Protein AF-A0A251X521-F1 (afdb_monomer)

Organism: NCBI:txid1570016

Solvent-accessible surface area (backbone atoms only — not comparable to full-atom values): 30260 Å² total; per-residue (Å²): 133,87,84,82,86,90,87,87,83,90,92,89,85,87,84,89,82,84,89,84,91,81,92,76,93,75,81,82,77,84,76,79,77,78,75,80,71,71,78,72,80,76,76,54,68,70,31,50,40,34,34,25,26,51,40,98,68,13,35,18,30,43,32,36,32,36,43,40,53,76,76,61,48,58,52,58,42,76,28,46,68,69,39,69,65,42,17,45,24,6,26,24,45,35,53,86,78,69,48,38,34,35,27,6,27,57,70,22,85,50,72,94,41,24,6,24,29,31,36,37,38,93,82,60,32,58,70,44,82,53,26,59,46,47,99,39,37,21,30,11,28,30,40,43,94,83,44,84,43,39,36,31,36,26,61,59,45,24,37,29,39,39,39,94,79,47,17,51,59,44,87,75,45,81,36,74,55,65,47,36,13,35,23,53,42,66,51,98,90,70,41,48,27,44,32,37,22,40,57,35,30,37,31,37,29,38,64,76,77,68,48,76,70,40,83,49,38,84,70,51,100,52,39,31,28,13,32,31,45,43,70,80,60,32,37,38,34,35,43,51,81,38,101,55,30,36,37,39,45,27,37,52,66,92,57,60,64,44,70,72,48,91,76,53,33,62,51,79,51,37,32,38,30,10,31,29,62,55,68,85,37,70,79,29,70,72,45,72,77,48,66,30,53,36,46,73,23,30,10,41,35,83,48,98,91,44,77,46,57,27,85,25,62,46,21,47,44,31,44,34,38,32,41,34,39,34,38,39,38,40,41,39,38,22,30,40,47,69,77,27,43,78,47,71,57,100,86,46,79,42,76,46,29,40,28,26,42,34,38,36,45,66,74,53,58,55,39,84,56,66,84,46,85,91,34,30,87,32,25,35,33,36,36,80,47,79,50,39,91,38,67,68,84,79,55,23,40,21,45,26,72,29,64,31,54,50,18,63,86,65,67,35,39,67,19,59,52,54,34,41,53,50,20,45,75,72,74,23,50,35,46,20,18,77,50,58,55,56,56,93,33,46,45,102,85,68,46,76,44,54,48,100,82,73,42,77,59,64,80,49,42,65,34,51,30,63,67,27,38,72,32,82,55,50,63,26,26,47,48,39,60,47,81,76,30,56,65,40,75,64,62,68,60,59,79,78,63,33,66,79,71,54,60,38,63,80,68,50,81,64,70,88,70,69,70,65,54,101,82,73,53,72,36,47,37,31,40,27,32,60,59,58,92,78,63,43,47,54,29,40,39,38,39,29,33,32,26,51,32,20,45,40,32,38,79,52,70,36,68,94,33,80,76,79

Secondary structure (DSSP, 8-state):
-------------------------------------PPP------EEEEEEE-STTT-BEEEEEEE-TTT--EEEEE-S--BTT--EEEEEE-TTT--EEEEE-S--SSTTTTTEEEEE-TTT---EEEEE--SS---EEEE-TTSS-EEEEETTTEEEEE-TTT--EEEEEE-----S-EEEEE-TTS-EEEEEEETTEEEEEETTTTPPPEEEEE--SS--S-EEE-TTSEEEE--TTSS--EEEEEE-GGG--EES-S--EE-S-S---EEE--TT---------EEEE--SS--EEEETTEEEESS-TT-EEEEEEEEETTEEEEEEEESS-TT-EEEEETTEEEEE-B--EEEE-S--TT---TTSTTTTTSEEEEE--SS---S--S-EEEEEEEEE--TTTTT--SSHHHHHHHHHHTT----BTBS----S-B-TTS-B-B-TTSPBP---TTTS-HHHHHTTT---EEEEEEEEE-EES-SB--TTTGGGTTTTHHHHS-TTS----TT---EEEEEEEEPPTT--EEEEEEEEBTTSSSEEEEEEEE-S----

Structure (mmCIF, N/CA/C/O backbone):
data_AF-A0A251X521-F1
#
_entry.id   AF-A0A251X521-F1
#
loop_
_atom_site.group_PDB
_atom_site.id
_atom_site.type_symbol
_atom_site.label_atom_id
_atom_site.label_alt_id
_atom_site.label_comp_id
_atom_site.label_asym_id
_atom_site.label_entity_id
_atom_site.label_seq_id
_atom_site.pdbx_PDB_ins_code
_atom_site.Cartn_x
_atom_site.Cartn_y
_atom_site.Cartn_z
_atom_site.occupancy
_atom_site.B_iso_or_equiv
_atom_site.auth_seq_id
_atom_site.auth_comp_id
_atom_site.auth_asym_id
_atom_site.auth_atom_id
_atom_site.pdbx_PDB_model_num
ATOM 1 N N . MET A 1 1 ? 70.445 -31.536 41.108 1.00 33.03 1 MET A N 1
ATOM 2 C CA . MET A 1 1 ? 70.760 -30.979 39.775 1.00 33.03 1 MET A CA 1
ATOM 3 C C . MET A 1 1 ? 69.494 -30.243 39.351 1.00 33.03 1 MET A C 1
ATOM 5 O O . MET A 1 1 ? 68.457 -30.886 39.342 1.00 33.03 1 MET A O 1
ATOM 9 N N . ASN A 1 2 ? 69.429 -28.909 39.371 1.00 33.22 2 ASN A N 1
ATOM 10 C CA . ASN A 1 2 ? 70.146 -27.928 38.530 1.00 33.22 2 ASN A CA 1
ATOM 11 C C . ASN A 1 2 ? 69.681 -28.035 37.057 1.00 33.22 2 ASN A C 1
ATOM 13 O O . ASN A 1 2 ? 69.780 -29.127 36.512 1.00 33.22 2 ASN A O 1
ATOM 17 N N . THR A 1 3 ? 69.174 -26.980 36.390 1.00 39.38 3 THR A N 1
ATOM 18 C CA . THR A 1 3 ? 69.182 -25.538 36.767 1.00 39.38 3 THR A CA 1
ATOM 19 C C . THR A 1 3 ? 68.107 -24.674 36.055 1.00 39.38 3 THR A C 1
ATOM 21 O O . THR A 1 3 ? 67.799 -24.913 34.896 1.00 39.38 3 THR A O 1
ATOM 24 N N . THR A 1 4 ? 67.629 -23.632 36.764 1.00 40.34 4 THR A N 1
ATOM 25 C CA . THR A 1 4 ? 67.211 -22.266 36.307 1.00 40.34 4 THR A CA 1
ATOM 26 C C . THR A 1 4 ? 66.074 -22.017 35.283 1.00 40.34 4 THR A C 1
ATOM 28 O O . THR A 1 4 ? 66.294 -22.019 34.079 1.00 40.34 4 THR A O 1
ATOM 31 N N . GLN A 1 5 ? 64.894 -21.647 35.816 1.00 38.00 5 GLN A N 1
ATOM 32 C CA . GLN A 1 5 ? 64.205 -20.315 35.775 1.00 38.00 5 GLN A CA 1
ATOM 33 C C . GLN A 1 5 ? 64.902 -19.080 35.118 1.00 38.00 5 GLN A C 1
ATOM 35 O O . GLN A 1 5 ? 66.111 -19.153 34.905 1.00 38.00 5 GLN A O 1
ATOM 40 N N . PRO A 1 6 ? 64.245 -17.885 34.977 1.00 63.28 6 PRO A N 1
ATOM 41 C CA . PRO A 1 6 ? 62.838 -17.464 35.236 1.00 63.28 6 PRO A CA 1
ATOM 42 C C . PRO A 1 6 ? 62.206 -16.706 34.015 1.00 63.28 6 PRO A C 1
ATOM 44 O O . PRO A 1 6 ? 62.721 -16.867 32.916 1.00 63.28 6 PRO A O 1
ATOM 47 N N . LEU A 1 7 ? 61.118 -15.903 34.022 1.00 33.31 7 LEU A N 1
ATOM 48 C CA . LEU A 1 7 ? 60.295 -15.098 34.983 1.00 33.31 7 LEU A CA 1
ATOM 49 C C . LEU A 1 7 ? 58.848 -14.979 34.356 1.00 33.31 7 LEU A C 1
ATOM 51 O O . LEU A 1 7 ? 58.637 -15.586 33.313 1.00 33.31 7 LEU A O 1
ATOM 55 N N . ASN A 1 8 ? 57.775 -14.300 34.812 1.00 33.97 8 ASN A N 1
ATOM 56 C CA . ASN A 1 8 ? 57.485 -13.301 35.861 1.00 33.97 8 ASN A CA 1
ATOM 57 C C . ASN A 1 8 ? 55.979 -13.320 36.288 1.00 33.97 8 ASN A C 1
ATOM 59 O O . ASN A 1 8 ? 55.188 -14.116 35.784 1.00 33.97 8 ASN A O 1
ATOM 63 N N . HIS A 1 9 ? 55.568 -12.409 37.180 1.00 32.59 9 HIS A N 1
ATOM 64 C CA . HIS A 1 9 ? 54.177 -12.053 37.535 1.00 32.59 9 HIS A CA 1
ATOM 65 C C . HIS A 1 9 ? 53.787 -10.649 36.991 1.00 32.59 9 HIS A C 1
ATOM 67 O O . HIS A 1 9 ? 54.676 -9.915 36.570 1.00 32.59 9 HIS A O 1
ATOM 73 N N . VAL A 1 10 ? 52.524 -10.199 36.840 1.00 33.62 10 VAL A N 1
ATOM 74 C CA . VAL A 1 10 ? 51.191 -10.483 37.450 1.00 33.62 10 VAL A CA 1
ATOM 75 C C . VAL A 1 10 ? 50.851 -9.661 38.722 1.00 33.62 10 VAL A C 1
ATOM 77 O O . VAL A 1 10 ? 51.685 -9.490 39.603 1.00 33.62 10 VAL A O 1
ATOM 80 N N . LEU A 1 11 ? 49.562 -9.267 38.814 1.00 30.28 11 LEU A N 1
ATOM 81 C CA . LEU A 1 11 ? 48.740 -8.846 39.980 1.00 30.28 11 LEU A CA 1
ATOM 82 C C . LEU A 1 11 ? 48.444 -7.347 40.261 1.00 30.28 11 LEU A C 1
ATOM 84 O O . LEU A 1 11 ? 49.067 -6.431 39.740 1.00 30.28 11 LEU A O 1
ATOM 88 N N . ARG A 1 12 ? 47.357 -7.143 41.032 1.00 34.53 12 ARG A N 1
ATOM 89 C CA . ARG A 1 12 ? 46.543 -5.918 41.216 1.00 34.53 12 ARG A CA 1
ATOM 90 C C . ARG A 1 12 ? 46.568 -5.416 42.674 1.00 34.53 12 ARG A C 1
ATOM 92 O O . ARG A 1 12 ? 46.554 -6.257 43.571 1.00 34.53 12 ARG A O 1
ATOM 99 N N . LYS A 1 13 ? 46.416 -4.094 42.883 1.00 29.38 13 LYS A N 1
ATOM 100 C CA . LYS A 1 13 ? 45.652 -3.350 43.941 1.00 29.38 13 LYS A CA 1
ATOM 101 C C . LYS A 1 13 ? 46.117 -1.869 43.915 1.00 29.38 13 LYS A C 1
ATOM 103 O O . LYS A 1 13 ? 47.294 -1.662 43.664 1.00 29.38 13 LYS A O 1
ATOM 108 N N . ALA A 1 14 ? 45.343 -0.781 44.041 1.00 30.86 14 ALA A N 1
ATOM 109 C CA . ALA A 1 14 ? 44.020 -0.427 44.599 1.00 30.86 14 ALA A CA 1
ATOM 110 C C . ALA A 1 14 ? 44.087 0.364 45.935 1.00 30.86 14 ALA A C 1
ATOM 112 O O . ALA A 1 14 ? 44.837 -0.014 46.826 1.00 30.86 14 ALA A O 1
ATOM 113 N N . VAL A 1 15 ? 43.194 1.368 46.068 1.00 30.84 15 VAL A N 1
ATOM 114 C CA . VAL A 1 15 ? 42.819 2.176 47.269 1.00 30.84 15 VAL A CA 1
ATOM 115 C C . VAL A 1 15 ? 43.587 3.498 47.563 1.00 30.84 15 VAL A C 1
ATOM 117 O O . VAL A 1 15 ? 44.681 3.484 48.102 1.00 30.84 15 VAL A O 1
ATOM 120 N N . ARG A 1 16 ? 42.885 4.625 47.295 1.00 31.70 16 ARG A N 1
ATOM 121 C CA . ARG A 1 16 ? 42.772 5.946 47.999 1.00 31.70 16 ARG A CA 1
ATOM 122 C C . ARG A 1 16 ? 43.994 6.643 48.655 1.00 31.70 16 ARG A C 1
ATOM 124 O O . ARG A 1 16 ? 44.624 6.068 49.530 1.00 31.70 16 ARG A O 1
ATOM 131 N N . GLY A 1 17 ? 44.097 7.980 48.482 1.00 29.81 17 GLY A N 1
ATOM 132 C CA . GLY A 1 17 ? 44.638 8.855 49.552 1.00 29.81 17 GLY A CA 1
ATOM 133 C C . GLY A 1 17 ? 45.092 10.303 49.242 1.00 29.81 17 GLY A C 1
ATOM 134 O O . GLY A 1 17 ? 46.287 10.532 49.211 1.00 29.81 17 GLY A O 1
ATOM 135 N N . LEU A 1 18 ? 44.151 11.260 49.153 1.00 31.38 18 LEU A N 1
ATOM 136 C CA . LEU A 1 18 ? 44.236 12.703 49.535 1.00 31.38 18 LEU A CA 1
ATOM 137 C C . LEU A 1 18 ? 45.368 13.662 49.035 1.00 31.38 18 LEU A C 1
ATOM 139 O O . LEU A 1 18 ? 46.551 13.414 49.189 1.00 31.38 18 LEU A O 1
ATOM 143 N N . PHE A 1 19 ? 44.925 14.858 48.599 1.00 32.78 19 PHE A N 1
ATOM 144 C CA . PHE A 1 19 ? 45.566 16.200 48.590 1.00 32.78 19 PHE A CA 1
ATOM 145 C C . PHE A 1 19 ? 47.085 16.384 48.351 1.00 32.78 19 PHE A C 1
ATOM 147 O O . PHE A 1 19 ? 47.899 16.095 49.219 1.00 32.78 19 PHE A O 1
ATOM 154 N N . TYR A 1 20 ? 47.425 17.193 47.334 1.00 31.86 20 TYR A N 1
ATOM 155 C CA . TYR A 1 20 ? 47.792 18.609 47.561 1.00 31.86 20 TYR A CA 1
ATOM 156 C C . TYR A 1 20 ? 47.544 19.459 46.295 1.00 31.86 20 TYR A C 1
ATOM 158 O O . TYR A 1 20 ? 47.318 18.913 45.217 1.00 31.86 20 TYR A O 1
ATOM 166 N N . ALA A 1 21 ? 47.518 20.789 46.427 1.00 34.97 21 ALA A N 1
ATOM 167 C CA . ALA A 1 21 ? 47.178 21.713 45.337 1.00 34.97 21 ALA A CA 1
ATOM 168 C C . ALA A 1 21 ? 48.393 22.144 44.488 1.00 34.97 21 ALA A C 1
ATOM 170 O O . ALA A 1 21 ? 49.495 22.307 45.008 1.00 34.97 21 ALA A O 1
ATOM 171 N N . GLY A 1 22 ? 48.161 22.421 43.200 1.00 31.58 22 GLY A N 1
ATOM 172 C CA . GLY A 1 22 ? 49.135 23.029 42.289 1.00 31.58 22 GLY A CA 1
ATOM 173 C C . GLY A 1 22 ? 48.445 23.613 41.054 1.00 31.58 22 GLY A C 1
ATOM 174 O O . GLY A 1 22 ? 47.761 22.894 40.332 1.00 31.58 22 GLY A O 1
ATOM 175 N N . VAL A 1 23 ? 48.586 24.922 40.829 1.00 44.78 23 VAL A N 1
ATOM 176 C CA . VAL A 1 23 ? 47.952 25.626 39.700 1.00 44.78 23 VAL A CA 1
ATOM 177 C C . VAL A 1 23 ? 48.815 25.489 38.447 1.00 44.78 23 VAL A C 1
ATOM 179 O O . VAL A 1 23 ? 50.000 25.810 38.480 1.00 44.78 23 VAL A O 1
ATOM 182 N N . SER A 1 24 ? 48.212 25.083 37.328 1.00 34.59 24 SER A N 1
ATOM 183 C CA . SER A 1 24 ? 48.808 25.221 35.996 1.00 34.59 24 SER A CA 1
ATOM 184 C C . SER A 1 24 ? 47.716 25.421 34.945 1.00 34.59 24 SER A C 1
ATOM 186 O O . SER A 1 24 ? 46.770 24.639 34.863 1.00 34.59 24 SER A O 1
ATOM 188 N N . THR A 1 25 ? 47.828 26.484 34.150 1.00 44.44 25 THR A N 1
ATOM 189 C CA . THR A 1 25 ? 46.898 26.808 33.061 1.00 44.44 25 THR A CA 1
ATOM 190 C C . THR A 1 25 ? 47.205 25.961 31.827 1.00 44.44 25 THR A C 1
ATOM 192 O O . THR A 1 25 ? 48.045 26.331 31.006 1.00 44.44 25 THR A O 1
ATOM 195 N N . GLY A 1 26 ? 46.525 24.819 31.697 1.00 36.22 26 GLY A N 1
ATOM 196 C CA . GLY A 1 26 ? 46.577 23.968 30.507 1.00 36.22 26 GLY A CA 1
ATOM 197 C C . GLY A 1 26 ? 45.679 24.492 29.383 1.00 36.22 26 GLY A C 1
ATOM 198 O O . GLY A 1 26 ? 44.475 24.649 29.569 1.00 36.22 26 GLY A O 1
ATOM 199 N N . LEU A 1 27 ? 46.263 24.743 28.210 1.00 35.44 27 LEU A N 1
ATOM 200 C CA . LEU A 1 27 ? 45.550 25.143 26.996 1.00 35.44 27 LEU A CA 1
ATOM 201 C C . LEU A 1 27 ? 44.702 23.971 26.464 1.00 35.44 27 LEU A C 1
ATOM 203 O O . LEU A 1 27 ? 45.265 22.970 26.022 1.00 35.44 27 LEU A O 1
ATOM 207 N N . LEU A 1 28 ? 43.369 24.089 26.461 1.00 32.06 28 LEU A N 1
ATOM 208 C CA . LEU A 1 28 ? 42.515 23.106 25.784 1.00 32.06 28 LEU A CA 1
ATOM 209 C C . LEU A 1 28 ? 42.645 23.255 24.262 1.00 32.06 28 LEU A C 1
ATOM 211 O O . LEU A 1 28 ? 42.076 24.172 23.670 1.00 32.06 28 LEU A O 1
ATOM 215 N N . LEU A 1 29 ? 43.324 22.305 23.616 1.00 36.50 29 LEU A N 1
ATOM 216 C CA . LEU A 1 29 ? 43.040 21.998 22.215 1.00 36.50 29 LEU A CA 1
ATOM 217 C C . LEU A 1 29 ? 41.726 21.215 22.163 1.00 36.50 29 LEU A C 1
ATOM 219 O O . LEU A 1 29 ? 41.669 20.058 22.578 1.00 36.50 29 LEU A O 1
ATOM 223 N N . GLY A 1 30 ? 40.680 21.844 21.631 1.00 35.34 30 GLY A N 1
ATOM 224 C CA . GLY A 1 30 ? 39.418 21.181 21.316 1.00 35.34 30 GLY A CA 1
ATOM 225 C C . GLY A 1 30 ? 39.568 20.241 20.121 1.00 35.34 30 GLY A C 1
ATOM 226 O O . GLY A 1 30 ? 39.165 20.584 19.013 1.00 35.34 30 GLY A O 1
ATOM 227 N N . MET A 1 31 ? 40.148 19.058 20.333 1.00 37.69 31 MET A N 1
ATOM 228 C CA . MET A 1 31 ? 40.027 17.959 19.377 1.00 37.69 31 MET A CA 1
ATOM 229 C C . MET A 1 31 ? 38.597 17.426 19.438 1.00 37.69 31 MET A C 1
ATOM 231 O O . MET A 1 31 ? 38.245 16.669 20.341 1.00 37.69 31 MET A O 1
ATOM 235 N N . GLY A 1 32 ? 37.773 17.860 18.483 1.00 34.12 32 GLY A N 1
ATOM 236 C CA . GLY A 1 32 ? 36.425 17.342 18.292 1.00 34.12 32 GLY A CA 1
ATOM 237 C C . GLY A 1 32 ? 36.476 15.871 17.901 1.00 34.12 32 GLY A C 1
ATOM 238 O O . GLY A 1 32 ? 36.634 15.545 16.727 1.00 34.12 32 GLY A O 1
ATOM 239 N N . LEU A 1 33 ? 36.341 14.989 18.891 1.00 33.50 33 LEU A N 1
ATOM 240 C CA . LEU A 1 33 ? 36.001 13.590 18.673 1.00 33.50 33 LEU A CA 1
ATOM 241 C C . LEU A 1 33 ? 34.583 13.547 18.106 1.00 33.50 33 LEU A C 1
ATOM 243 O O . LEU A 1 33 ? 33.609 13.575 18.853 1.00 33.50 33 LEU A O 1
ATOM 247 N N . ALA A 1 34 ? 34.485 13.505 16.778 1.00 37.22 34 ALA A N 1
ATOM 248 C CA . ALA A 1 34 ? 33.259 13.130 16.100 1.00 37.22 34 ALA A CA 1
ATOM 249 C C . ALA A 1 34 ? 32.955 11.675 16.469 1.00 37.22 34 ALA A C 1
ATOM 251 O O . ALA A 1 34 ? 33.526 10.739 15.906 1.00 37.22 34 ALA A O 1
ATOM 252 N N . THR A 1 35 ? 32.092 11.489 17.464 1.00 31.69 35 THR A N 1
ATOM 253 C CA . THR A 1 35 ? 31.457 10.203 17.715 1.00 31.69 35 THR A CA 1
ATOM 254 C C . THR A 1 35 ? 30.641 9.869 16.481 1.00 31.69 35 THR A C 1
ATOM 256 O O . THR A 1 35 ? 29.611 10.495 16.239 1.00 31.69 35 THR A O 1
ATOM 259 N N . VAL A 1 36 ? 31.111 8.894 15.699 1.00 32.28 36 VAL A N 1
ATOM 260 C CA . VAL A 1 36 ? 30.249 8.180 14.760 1.00 32.28 36 VAL A CA 1
ATOM 261 C C . VAL A 1 36 ? 29.249 7.433 15.627 1.00 32.28 36 VAL A C 1
ATOM 263 O O . VAL A 1 36 ? 29.520 6.337 16.115 1.00 32.28 36 VAL A O 1
ATOM 266 N N . GLN A 1 37 ? 28.135 8.100 15.902 1.00 29.34 37 GLN A N 1
ATOM 267 C CA . GLN A 1 37 ? 26.927 7.442 16.340 1.00 29.34 37 GLN A CA 1
ATOM 268 C C . GLN A 1 37 ? 26.526 6.577 15.151 1.00 29.34 37 GLN A C 1
ATOM 270 O O . GLN A 1 37 ? 26.216 7.102 14.085 1.00 29.34 37 GLN A O 1
ATOM 275 N N . ALA A 1 38 ? 26.684 5.262 15.294 1.00 34.91 38 ALA A N 1
ATOM 276 C CA . ALA A 1 38 ? 25.996 4.358 14.398 1.00 34.91 38 ALA A CA 1
ATOM 277 C C . ALA A 1 38 ? 24.509 4.621 14.620 1.00 34.91 38 ALA A C 1
ATOM 279 O O . ALA A 1 38 ? 24.068 4.627 15.774 1.00 34.91 38 ALA A O 1
ATOM 280 N N . ASP A 1 39 ? 23.778 4.888 13.545 1.00 31.28 39 ASP A N 1
ATOM 281 C CA . ASP A 1 39 ? 22.326 4.860 13.602 1.00 31.28 39 ASP A CA 1
ATOM 282 C C . ASP A 1 39 ? 21.938 3.472 14.131 1.00 31.28 39 ASP A C 1
ATOM 284 O O . ASP A 1 39 ? 22.458 2.451 13.660 1.00 31.28 39 ASP A O 1
ATOM 288 N N . GLU A 1 40 ? 21.122 3.425 15.187 1.00 33.44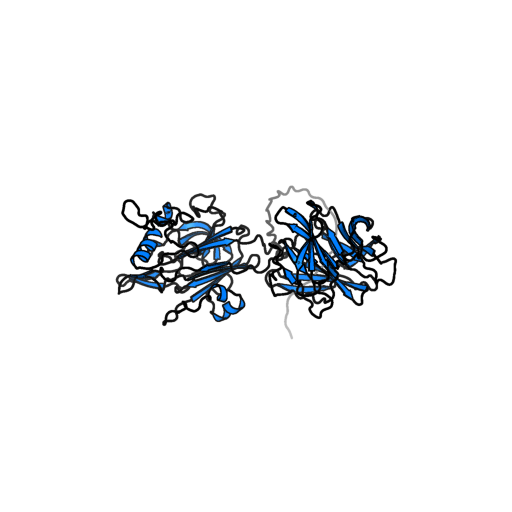 40 GLU A N 1
ATOM 289 C CA . GLU A 1 40 ? 20.579 2.143 15.634 1.00 33.44 40 GLU A CA 1
ATOM 290 C C . GLU A 1 40 ? 19.749 1.568 14.477 1.00 33.44 40 GLU A C 1
ATOM 292 O O . GLU A 1 40 ? 19.158 2.350 13.727 1.00 33.44 40 GLU A O 1
ATOM 297 N N . PRO A 1 41 ? 19.759 0.238 14.255 1.00 37.22 41 PRO A N 1
ATOM 298 C CA . PRO A 1 41 ? 19.028 -0.352 13.141 1.00 37.22 41 PRO A CA 1
ATOM 299 C C . PRO A 1 41 ? 17.567 0.065 13.263 1.00 37.22 41 PRO A C 1
ATOM 301 O O . PRO A 1 41 ? 16.936 -0.271 14.266 1.00 37.22 41 PRO A O 1
ATOM 304 N N . ASP A 1 42 ? 17.091 0.834 12.277 1.00 38.94 42 ASP A N 1
ATOM 305 C CA . ASP A 1 42 ? 15.780 1.475 12.341 1.00 38.94 42 ASP A CA 1
ATOM 306 C C . ASP A 1 42 ? 14.745 0.397 12.650 1.00 38.94 42 ASP A C 1
ATOM 308 O O . ASP A 1 42 ? 14.687 -0.643 11.980 1.00 38.94 42 ASP A O 1
ATOM 312 N N . THR A 1 43 ? 14.049 0.560 13.775 1.00 41.81 43 THR A N 1
ATOM 313 C CA . THR A 1 43 ? 13.194 -0.493 14.316 1.00 41.81 43 THR A CA 1
ATOM 314 C C . THR A 1 43 ? 11.908 -0.467 13.522 1.00 41.81 43 THR A C 1
ATOM 316 O O . THR A 1 43 ? 10.949 0.178 13.952 1.00 41.81 43 THR A O 1
ATOM 319 N N . ALA A 1 44 ? 11.959 -1.126 12.358 1.00 47.22 44 ALA A N 1
ATOM 320 C CA . ALA A 1 44 ? 10.941 -1.096 11.320 1.00 47.22 44 ALA A CA 1
ATOM 321 C C . ALA A 1 44 ? 9.551 -1.073 11.941 1.00 47.22 44 ALA A C 1
ATOM 323 O O . ALA A 1 44 ? 9.260 -1.928 12.785 1.00 47.22 44 ALA A O 1
ATOM 324 N N . LYS A 1 45 ? 8.752 -0.062 11.583 1.00 56.16 45 LYS A N 1
ATOM 325 C CA . LYS A 1 45 ? 7.474 0.299 12.205 1.00 56.16 45 LYS A CA 1
ATOM 326 C C . LYS A 1 45 ? 6.505 -0.857 12.094 1.00 56.16 45 LYS A C 1
ATOM 328 O O . LYS A 1 45 ? 5.693 -0.959 11.177 1.00 56.16 45 LYS A O 1
ATOM 333 N N . VAL A 1 46 ? 6.619 -1.731 13.080 1.00 66.81 46 VAL A N 1
ATOM 334 C CA . VAL A 1 46 ? 5.789 -2.902 13.223 1.00 66.81 46 VAL A CA 1
ATOM 335 C C . VAL A 1 46 ? 4.344 -2.427 13.269 1.00 66.81 46 VAL A C 1
ATOM 337 O O . VAL A 1 46 ? 4.031 -1.479 13.990 1.00 66.81 46 VAL A O 1
ATOM 340 N N . CYS A 1 47 ? 3.477 -3.088 12.513 1.00 77.25 47 CYS A N 1
ATOM 341 C CA . CYS A 1 47 ? 2.038 -2.901 12.584 1.00 77.25 47 CYS A CA 1
ATOM 342 C C . CYS A 1 47 ? 1.460 -3.892 13.606 1.00 77.25 47 CYS A C 1
ATOM 344 O O . CYS A 1 47 ? 1.251 -5.056 13.253 1.00 77.25 47 CYS A O 1
ATOM 346 N N . PRO A 1 48 ? 1.241 -3.492 14.878 1.00 88.50 48 PRO A N 1
ATOM 347 C CA . PRO A 1 48 ? 0.435 -4.271 15.797 1.00 88.50 48 PRO A CA 1
ATOM 348 C C . PRO A 1 48 ? -1.043 -4.057 15.468 1.00 88.50 48 PRO A C 1
ATOM 350 O O . PRO A 1 48 ? -1.564 -2.952 15.616 1.00 88.50 48 PRO A O 1
ATOM 353 N N . VAL A 1 49 ? -1.716 -5.135 15.090 1.00 92.00 49 VAL A N 1
ATOM 354 C CA . VAL A 1 49 ? -3.152 -5.262 15.325 1.00 92.00 49 VAL A CA 1
ATOM 355 C C . VAL A 1 49 ? -3.306 -5.686 16.779 1.00 92.00 49 VAL A C 1
ATOM 357 O O . VAL A 1 49 ? -2.751 -6.712 17.182 1.00 92.00 49 VAL A O 1
ATOM 360 N N . TYR A 1 50 ? -4.005 -4.891 17.580 1.00 95.31 50 TYR A N 1
ATOM 361 C CA . TYR A 1 50 ? -4.523 -5.358 18.861 1.00 95.31 50 TYR A CA 1
ATOM 362 C C . TYR A 1 50 ? -5.911 -5.933 18.624 1.00 95.31 50 TYR A C 1
ATOM 364 O O . TYR A 1 50 ? -6.638 -5.450 17.758 1.00 95.31 50 TYR A O 1
ATOM 372 N N . GLY A 1 51 ? -6.275 -6.945 19.394 1.00 95.12 51 GLY A N 1
ATOM 373 C CA . GLY A 1 51 ? -7.628 -7.473 19.383 1.00 95.12 51 GLY A CA 1
ATOM 374 C C . GLY A 1 51 ? -7.950 -8.162 20.692 1.00 95.12 51 GLY A C 1
ATOM 375 O O . GLY A 1 51 ? -7.046 -8.466 21.478 1.00 95.12 51 GLY A O 1
ATOM 376 N N . ILE A 1 52 ? -9.232 -8.387 20.930 1.00 95.44 52 ILE A N 1
ATOM 377 C CA . ILE A 1 52 ? -9.708 -9.217 22.031 1.00 95.44 52 ILE A CA 1
ATOM 378 C C . ILE A 1 52 ? -10.263 -10.505 21.447 1.00 95.44 52 ILE A C 1
ATOM 380 O O . ILE A 1 52 ? -10.902 -10.497 20.400 1.00 95.44 52 ILE A O 1
ATOM 384 N N . GLN A 1 53 ? -9.945 -11.610 22.112 1.00 92.44 53 GLN A N 1
ATOM 385 C CA . GLN A 1 53 ? -10.583 -12.902 21.914 1.00 92.44 53 GLN A CA 1
ATOM 386 C C . GLN A 1 53 ? -11.458 -13.180 23.130 1.00 92.44 53 GLN A C 1
ATOM 388 O O . GLN A 1 53 ? -10.917 -13.149 24.236 1.00 92.44 53 GLN A O 1
ATOM 393 N N . ASP A 1 54 ? -12.735 -13.516 22.963 1.00 87.00 54 ASP A N 1
ATOM 394 C CA . ASP A 1 54 ? -13.496 -14.122 24.059 1.00 87.00 54 ASP A CA 1
ATOM 395 C C . ASP A 1 54 ? -13.224 -15.635 24.170 1.00 87.00 54 ASP A C 1
ATOM 397 O O . ASP A 1 54 ? -12.867 -16.301 23.198 1.00 87.00 54 ASP A O 1
ATOM 401 N N . ASN A 1 55 ? -13.387 -16.210 25.361 1.00 82.50 55 ASN A N 1
ATOM 402 C CA . ASN A 1 55 ? -13.649 -17.637 25.487 1.00 82.50 55 ASN A CA 1
ATOM 403 C C . ASN A 1 55 ? -14.858 -17.872 26.404 1.00 82.50 55 ASN A C 1
ATOM 405 O O . ASN A 1 55 ? -14.921 -17.369 27.520 1.00 82.50 55 ASN A O 1
ATOM 409 N N . ASN A 1 56 ? -15.747 -18.781 26.000 1.00 82.25 56 ASN A N 1
ATOM 410 C CA . ASN A 1 56 ? -16.878 -19.251 26.813 1.00 82.25 56 ASN A CA 1
ATOM 411 C C . ASN A 1 56 ? -17.969 -18.202 27.136 1.00 82.25 56 ASN A C 1
ATOM 413 O O . ASN A 1 56 ? -18.752 -18.469 28.051 1.00 82.25 56 ASN A O 1
ATOM 417 N N . LEU A 1 57 ? -18.074 -17.115 26.361 1.00 84.50 57 LEU A N 1
ATOM 418 C CA . LEU A 1 57 ? -18.983 -15.968 26.536 1.00 84.50 57 LEU A CA 1
ATOM 419 C C . LEU A 1 57 ? -18.598 -15.025 27.697 1.00 84.50 57 LEU A C 1
ATOM 421 O O . LEU A 1 57 ? -19.474 -14.366 28.239 1.00 84.50 57 LEU A O 1
ATOM 425 N N . ALA A 1 58 ? -17.341 -15.027 28.171 1.00 90.94 58 ALA A N 1
ATOM 426 C CA . ALA A 1 58 ? -16.925 -14.147 29.279 1.00 90.94 58 ALA A CA 1
ATOM 427 C C . ALA A 1 58 ? -15.408 -14.099 29.593 1.00 90.94 58 ALA A C 1
ATOM 429 O O . ALA A 1 58 ? -14.972 -13.193 30.314 1.00 90.94 58 ALA A O 1
ATOM 430 N N . ASP A 1 59 ? -14.606 -15.095 29.192 1.00 94.56 59 ASP A N 1
ATOM 431 C CA . ASP A 1 59 ? -13.199 -15.261 29.605 1.00 94.56 59 ASP A CA 1
ATOM 432 C C . ASP A 1 59 ? -12.226 -14.640 28.584 1.00 94.56 59 ASP A C 1
ATOM 434 O O . ASP A 1 59 ? -11.502 -15.325 27.850 1.00 94.56 59 ASP A O 1
ATOM 438 N N . SER A 1 60 ? -12.204 -13.309 28.538 1.00 96.44 60 SER A N 1
ATOM 439 C CA . SER A 1 60 ? -11.618 -12.564 27.421 1.00 96.44 60 SER A CA 1
ATOM 440 C C . SER A 1 60 ? -10.097 -12.350 27.528 1.00 96.44 60 SER A C 1
ATOM 442 O O . SER A 1 60 ? -9.543 -12.051 28.588 1.00 96.44 60 SER A O 1
ATOM 444 N N . GLN A 1 61 ? -9.381 -12.452 26.409 1.00 95.75 61 GLN A N 1
ATOM 445 C CA . GLN A 1 61 ? -7.924 -12.337 26.305 1.00 95.75 61 GLN A CA 1
ATOM 446 C C . GLN A 1 61 ? -7.531 -11.265 25.279 1.00 95.75 61 GLN A C 1
ATOM 448 O O . GLN A 1 61 ? -7.668 -11.462 24.072 1.00 95.75 61 GLN A O 1
ATOM 453 N N . LEU A 1 62 ? -6.922 -10.166 25.745 1.00 96.69 62 LEU A N 1
ATOM 454 C CA . LEU A 1 62 ? -6.242 -9.215 24.857 1.00 96.69 62 LEU A CA 1
ATOM 455 C C . LEU A 1 62 ? -5.049 -9.898 24.171 1.00 96.69 62 LEU A C 1
ATOM 457 O O . LEU A 1 62 ? -4.217 -10.533 24.830 1.00 96.69 62 LEU A O 1
ATOM 461 N N . PHE A 1 63 ? -4.915 -9.703 22.865 1.00 94.38 63 PHE A N 1
ATOM 462 C CA . PHE A 1 63 ? -3.766 -10.128 22.080 1.00 94.38 63 PHE A CA 1
ATOM 463 C C . PHE A 1 63 ? -3.192 -8.998 21.216 1.00 94.38 63 PHE A C 1
ATOM 465 O O . PHE A 1 63 ? -3.755 -7.912 21.067 1.00 94.38 63 PHE A O 1
ATOM 472 N N . LYS A 1 64 ? -2.011 -9.269 20.659 1.00 92.69 64 LYS A N 1
ATOM 473 C CA . LYS A 1 64 ? -1.266 -8.391 19.755 1.00 92.69 64 LYS A CA 1
ATOM 474 C C . LYS A 1 64 ? -0.680 -9.231 18.632 1.00 92.69 64 LYS A C 1
ATOM 476 O O . LYS A 1 64 ? 0.230 -10.029 18.862 1.00 92.69 64 LYS A O 1
ATOM 481 N N . THR A 1 65 ? -1.198 -9.046 17.426 1.00 89.06 65 THR A N 1
ATOM 482 C CA . THR A 1 65 ? -0.693 -9.666 16.202 1.00 89.06 65 THR A CA 1
ATOM 483 C C . THR A 1 65 ? 0.191 -8.671 15.473 1.00 89.06 65 THR A C 1
ATOM 485 O O . THR A 1 65 ? -0.256 -7.624 15.013 1.00 89.06 65 THR A O 1
ATOM 488 N N . ILE A 1 66 ? 1.472 -9.005 15.368 1.00 85.56 66 ILE A N 1
ATOM 489 C CA . ILE A 1 66 ? 2.415 -8.307 14.503 1.00 85.56 66 ILE A CA 1
ATOM 490 C C . ILE A 1 66 ? 2.222 -8.805 13.075 1.00 85.56 66 ILE A C 1
ATOM 492 O O . ILE A 1 66 ? 2.279 -10.014 12.861 1.00 85.56 66 ILE A O 1
ATOM 496 N N . ILE A 1 67 ? 2.050 -7.889 12.119 1.00 76.81 67 ILE A N 1
ATOM 497 C CA . ILE A 1 67 ? 2.042 -8.184 10.680 1.00 76.81 67 ILE A CA 1
ATOM 498 C C . ILE A 1 67 ? 3.329 -7.636 10.048 1.00 76.81 67 ILE A C 1
ATOM 500 O O . ILE A 1 67 ? 3.646 -6.455 10.201 1.00 76.81 67 ILE A O 1
ATOM 504 N N . ASP A 1 68 ? 4.056 -8.484 9.317 1.00 71.88 68 ASP A N 1
ATOM 505 C CA . ASP A 1 68 ? 5.120 -8.068 8.395 1.00 71.88 68 ASP A CA 1
ATOM 506 C C . ASP A 1 68 ? 4.486 -7.529 7.092 1.00 71.88 68 ASP A C 1
ATOM 508 O O . ASP A 1 68 ? 3.872 -8.310 6.358 1.00 71.88 68 ASP A O 1
ATOM 512 N N . PRO A 1 69 ? 4.623 -6.231 6.754 1.00 63.41 69 PRO A N 1
ATOM 513 C CA . PRO A 1 69 ? 3.992 -5.655 5.564 1.00 63.41 69 PRO A CA 1
ATOM 514 C C . PRO A 1 69 ? 4.595 -6.159 4.241 1.00 63.41 69 PRO A C 1
ATOM 516 O O . PRO A 1 69 ? 3.956 -6.043 3.198 1.00 63.41 69 PRO A O 1
ATOM 519 N N . ALA A 1 70 ? 5.807 -6.726 4.245 1.00 60.00 70 ALA A N 1
ATOM 520 C CA . ALA A 1 70 ? 6.455 -7.237 3.039 1.00 60.00 70 ALA A CA 1
ATOM 521 C C . ALA A 1 70 ? 6.086 -8.700 2.734 1.00 60.00 70 ALA A C 1
ATOM 523 O O . ALA A 1 70 ? 6.033 -9.078 1.561 1.00 60.00 70 ALA A O 1
ATOM 524 N N . THR A 1 71 ? 5.838 -9.524 3.760 1.00 64.88 71 THR A N 1
ATOM 525 C CA . THR A 1 71 ? 5.545 -10.965 3.593 1.00 64.88 71 THR A CA 1
ATOM 526 C C . THR A 1 71 ? 4.130 -11.386 3.997 1.00 64.88 71 THR A C 1
ATOM 528 O O . THR A 1 71 ? 3.746 -12.521 3.711 1.00 64.88 71 THR A O 1
ATOM 531 N N . LEU A 1 72 ? 3.368 -10.508 4.661 1.00 67.56 72 LEU A N 1
ATOM 532 C CA . LEU A 1 72 ? 2.094 -10.797 5.337 1.00 67.56 72 LEU A CA 1
ATOM 533 C C . LEU A 1 72 ? 2.175 -11.938 6.374 1.00 67.56 72 LEU A C 1
ATOM 535 O O . LEU A 1 72 ? 1.152 -12.482 6.790 1.00 67.56 72 LEU A O 1
ATOM 539 N N . GLN A 1 73 ? 3.383 -12.304 6.821 1.00 74.25 73 GLN A N 1
ATOM 540 C CA . GLN A 1 73 ? 3.555 -13.233 7.935 1.00 74.25 73 GLN A CA 1
ATOM 541 C C . GLN A 1 73 ? 3.187 -12.557 9.253 1.00 74.25 73 GLN A C 1
ATOM 543 O O . GLN A 1 73 ? 3.473 -11.378 9.474 1.00 74.25 73 GLN A O 1
ATOM 548 N N . THR A 1 74 ? 2.582 -13.336 10.144 1.00 77.44 74 THR A N 1
ATOM 549 C CA . THR A 1 74 ? 2.187 -12.887 11.473 1.00 77.44 74 THR A CA 1
ATOM 550 C C . THR A 1 74 ? 3.110 -13.403 12.564 1.00 77.44 74 THR A C 1
ATOM 552 O O . THR A 1 74 ? 3.745 -14.455 12.452 1.00 77.44 74 THR A O 1
ATOM 555 N N . THR A 1 75 ? 3.146 -12.697 13.690 1.00 85.06 75 THR A N 1
ATOM 556 C CA . THR A 1 75 ? 3.483 -13.310 14.978 1.00 85.06 75 THR A CA 1
ATOM 557 C C . THR A 1 75 ? 2.588 -12.725 16.061 1.00 85.06 75 THR A C 1
ATOM 559 O O . THR A 1 75 ? 2.587 -11.516 16.289 1.00 85.06 75 THR A O 1
ATOM 562 N N . SER A 1 76 ? 1.811 -13.592 16.705 1.00 87.88 76 SER A N 1
ATOM 563 C CA . SER A 1 76 ? 0.794 -13.212 17.684 1.00 87.88 76 SER A CA 1
ATOM 564 C C . SER A 1 76 ? 1.219 -13.535 19.109 1.00 87.88 76 SER A C 1
ATOM 566 O O . SER A 1 76 ? 1.900 -14.534 19.354 1.00 87.88 76 SER A O 1
ATOM 568 N N . TYR A 1 77 ? 0.788 -12.696 20.048 1.00 90.56 77 TYR A N 1
ATOM 569 C CA . TYR A 1 77 ? 1.119 -12.800 21.464 1.00 90.56 77 TYR A CA 1
ATOM 570 C C . TYR A 1 77 ? -0.100 -12.436 22.321 1.00 90.56 77 TYR A C 1
ATOM 572 O O . TYR A 1 77 ? -0.718 -11.399 22.080 1.00 90.56 77 TYR A O 1
ATOM 580 N N . ASN A 1 78 ? -0.389 -13.216 23.367 1.00 94.25 78 ASN A N 1
ATOM 581 C CA . ASN A 1 78 ? -1.253 -12.768 24.463 1.00 94.25 78 ASN A CA 1
ATOM 582 C C . ASN A 1 78 ? -0.599 -11.549 25.140 1.00 94.25 78 ASN A C 1
ATOM 584 O O . ASN A 1 78 ? 0.613 -11.553 25.386 1.00 94.25 78 ASN A O 1
ATOM 588 N N . VAL A 1 79 ? -1.390 -10.527 25.464 1.00 95.50 79 VAL A N 1
ATOM 589 C CA . VAL A 1 79 ? -0.930 -9.324 26.166 1.00 95.50 79 VAL A CA 1
ATOM 590 C C . VAL A 1 79 ? -1.573 -9.303 27.546 1.00 95.50 79 VAL A C 1
ATOM 592 O O . VAL A 1 79 ? -2.755 -9.014 27.691 1.00 95.50 79 VAL A O 1
ATOM 595 N N . GLY A 1 80 ? -0.776 -9.636 28.563 1.00 96.00 80 GLY A N 1
ATOM 596 C CA . GLY A 1 80 ? -1.252 -9.810 29.936 1.00 96.00 80 GLY A CA 1
ATOM 597 C C . GLY A 1 80 ? -1.947 -11.156 30.184 1.00 96.00 80 GLY A C 1
ATOM 598 O O . GLY A 1 80 ? -1.673 -12.127 29.474 1.00 96.00 80 GLY A O 1
ATOM 599 N N . PRO A 1 81 ? -2.769 -11.254 31.244 1.00 96.00 81 PRO A N 1
ATOM 600 C CA . PRO A 1 81 ? -3.536 -12.453 31.564 1.00 96.00 81 PRO A CA 1
ATOM 601 C C . PRO A 1 81 ? -4.817 -12.562 30.721 1.00 96.00 81 PRO A C 1
ATOM 603 O O . PRO A 1 81 ? -5.229 -11.615 30.057 1.00 96.00 81 PRO A O 1
ATOM 606 N N . GLU A 1 82 ? -5.462 -13.718 30.821 1.00 96.12 82 GLU A N 1
ATOM 607 C CA . GLU A 1 82 ? -6.869 -13.926 30.474 1.00 96.12 82 GLU A CA 1
ATOM 608 C C . GLU A 1 82 ? -7.753 -13.342 31.593 1.00 96.12 82 GLU A C 1
ATOM 610 O O . GLU A 1 82 ? -7.483 -13.542 32.786 1.00 96.12 82 GLU A O 1
ATOM 615 N N . TYR A 1 83 ? -8.779 -12.585 31.215 1.00 96.62 83 TYR A N 1
ATOM 616 C CA . TYR A 1 83 ? -9.698 -11.887 32.107 1.00 96.62 83 TYR A CA 1
ATOM 617 C C . TYR A 1 83 ? -10.983 -12.700 32.280 1.00 96.62 83 TYR A C 1
ATOM 619 O O . TYR A 1 83 ? -12.024 -12.385 31.724 1.00 96.62 83 TYR A O 1
ATOM 627 N N . VAL A 1 84 ? -10.881 -13.755 33.093 1.00 96.00 84 VAL A N 1
ATOM 628 C CA . VAL A 1 84 ? -12.004 -14.627 33.480 1.00 96.00 84 VAL A CA 1
ATOM 629 C C . VAL A 1 84 ? -13.176 -13.816 34.029 1.00 96.00 84 VAL A C 1
ATOM 631 O O . VAL A 1 84 ? -12.977 -13.036 34.971 1.00 96.00 84 VAL A O 1
ATOM 634 N N . ASP A 1 85 ? -14.381 -14.074 33.514 1.00 95.69 85 ASP A N 1
ATOM 635 C CA . ASP A 1 85 ? -15.616 -13.377 33.900 1.00 95.69 85 ASP A CA 1
ATOM 636 C C . ASP A 1 85 ? -15.492 -11.845 33.719 1.00 95.69 85 ASP A C 1
ATOM 638 O O . ASP A 1 85 ? -15.632 -11.098 34.684 1.00 95.69 85 ASP A O 1
ATOM 642 N N . TYR A 1 86 ? -15.145 -11.354 32.525 1.00 96.19 86 TYR A N 1
ATOM 643 C CA . TYR A 1 86 ? -15.132 -9.912 32.203 1.00 96.19 86 TYR A CA 1
ATOM 644 C C . TYR A 1 86 ? -15.899 -9.519 30.947 1.00 96.19 86 TYR A C 1
ATOM 646 O O . TYR A 1 86 ? -16.298 -8.356 30.897 1.00 96.19 86 TYR A O 1
ATOM 654 N N . ASP A 1 87 ? -16.103 -10.447 30.008 1.00 96.38 87 ASP A N 1
ATOM 655 C CA . ASP A 1 87 ? -16.986 -10.256 28.851 1.00 96.38 87 ASP A CA 1
ATOM 656 C C . ASP A 1 87 ? -16.626 -8.988 28.057 1.00 96.38 87 ASP A C 1
ATOM 658 O O . ASP A 1 87 ? -17.370 -8.011 28.027 1.00 96.38 87 ASP A O 1
ATOM 662 N N . LEU A 1 88 ? -15.381 -8.938 27.571 1.00 97.44 88 LEU A N 1
ATOM 663 C CA . LEU A 1 88 ? -14.792 -7.770 26.917 1.00 97.44 88 LEU A CA 1
ATOM 664 C C . LEU A 1 88 ? -14.986 -7.827 25.403 1.00 97.44 88 LEU A C 1
ATOM 666 O O . LEU A 1 88 ? -14.454 -8.721 24.747 1.00 97.44 88 LEU A O 1
ATOM 670 N N . GLU A 1 89 ? -15.632 -6.791 24.885 1.00 96.19 89 GLU A N 1
ATOM 671 C CA . GLU A 1 89 ? -16.114 -6.707 23.509 1.00 96.19 89 GLU A CA 1
ATOM 672 C C . GLU A 1 89 ? -15.229 -5.725 22.706 1.00 96.19 89 GLU A C 1
ATOM 674 O O . GLU A 1 89 ? -13.991 -5.796 22.729 1.00 96.19 89 GLU A O 1
ATOM 679 N N . GLY A 1 90 ? -15.860 -4.745 22.057 1.00 96.56 90 GLY A N 1
ATOM 680 C CA . GLY A 1 90 ? -15.268 -3.682 21.263 1.00 96.56 90 GLY A CA 1
ATOM 681 C C . GLY A 1 90 ? -14.027 -3.039 21.881 1.00 96.56 90 GLY A C 1
ATOM 682 O O . GLY A 1 90 ? -13.983 -2.612 23.042 1.00 96.56 90 GLY A O 1
ATOM 683 N N . LEU A 1 91 ? -13.000 -2.918 21.043 1.00 98.38 91 LEU A N 1
ATOM 684 C CA . LEU A 1 91 ? -11.669 -2.445 21.399 1.00 98.38 91 LEU A CA 1
ATOM 685 C C . LEU A 1 91 ? -11.333 -1.202 20.571 1.00 98.38 91 LEU A C 1
ATOM 687 O O . LEU A 1 91 ? -11.243 -1.274 19.354 1.00 98.38 91 LEU A O 1
ATOM 691 N N . ALA A 1 92 ? -11.037 -0.078 21.224 1.00 98.19 92 ALA A N 1
ATOM 692 C CA . ALA A 1 92 ? -10.693 1.169 20.540 1.00 98.19 92 ALA A CA 1
ATOM 693 C C . ALA A 1 92 ? -9.304 1.681 20.940 1.00 98.19 92 ALA A C 1
ATOM 695 O O . ALA A 1 92 ? -8.990 1.799 22.127 1.00 98.19 92 ALA A O 1
ATOM 696 N N . ILE A 1 93 ? -8.482 2.091 19.967 1.00 97.50 93 ILE A N 1
ATOM 697 C CA . ILE A 1 93 ? -7.239 2.827 20.237 1.00 97.50 93 ILE A CA 1
ATOM 698 C C . ILE A 1 93 ? -7.426 4.329 20.006 1.00 97.50 93 ILE A C 1
ATOM 700 O O . ILE A 1 93 ? -7.815 4.774 18.931 1.00 97.50 93 ILE A O 1
ATOM 704 N N . HIS A 1 94 ? -7.114 5.148 21.012 1.00 97.00 94 HIS A N 1
ATOM 705 C CA . HIS A 1 94 ? -7.169 6.601 20.865 1.00 97.00 94 HIS A CA 1
ATOM 706 C C . HIS A 1 94 ? -6.059 7.055 19.893 1.00 97.00 94 HIS A C 1
ATOM 708 O O . HIS A 1 94 ? -4.877 6.891 20.215 1.00 97.00 94 HIS A O 1
ATOM 714 N N . PRO A 1 95 ? -6.379 7.722 18.763 1.00 91.94 95 PRO A N 1
ATOM 715 C CA . PRO A 1 95 ? -5.440 7.893 17.645 1.00 91.94 95 PRO A CA 1
ATOM 716 C C . PRO A 1 95 ? -4.191 8.718 17.992 1.00 91.94 95 PRO A C 1
ATOM 718 O O . PRO A 1 95 ? -3.077 8.357 17.623 1.00 91.94 95 PRO A O 1
ATOM 721 N N . ILE A 1 96 ? -4.346 9.797 18.771 1.00 89.94 96 ILE A N 1
ATOM 722 C CA . ILE A 1 96 ? -3.228 10.673 19.175 1.00 89.94 96 ILE A CA 1
ATOM 723 C C . ILE A 1 96 ? -2.363 10.073 20.300 1.00 89.94 96 ILE A C 1
ATOM 725 O O . ILE A 1 96 ? -1.148 10.269 20.309 1.00 89.94 96 ILE A O 1
ATOM 729 N N . THR A 1 97 ? -2.961 9.395 21.286 1.00 93.88 97 THR A N 1
ATOM 730 C CA . THR A 1 97 ? -2.238 8.941 22.495 1.00 93.88 97 THR A CA 1
ATOM 731 C C . THR A 1 97 ? -1.763 7.492 22.410 1.00 93.88 97 THR A C 1
ATOM 733 O O . THR A 1 97 ? -0.833 7.104 23.119 1.00 93.88 97 THR A O 1
ATOM 736 N N . GLY A 1 98 ? -2.388 6.679 21.555 1.00 93.12 98 GLY A N 1
ATOM 737 C CA . GLY A 1 98 ? -2.150 5.244 21.476 1.00 93.12 98 GLY A CA 1
ATOM 738 C C . GLY A 1 98 ? -2.553 4.487 22.748 1.00 93.12 98 GLY A C 1
ATOM 739 O O . GLY A 1 98 ? -1.939 3.459 23.034 1.00 93.12 98 GLY A O 1
ATOM 740 N N . GLN A 1 99 ? -3.499 5.012 23.533 1.00 97.25 99 GLN A N 1
ATOM 741 C CA . GLN A 1 99 ? -4.114 4.331 24.678 1.00 97.25 99 GLN A CA 1
ATOM 742 C C . GLN A 1 99 ? -5.258 3.435 24.184 1.00 97.25 99 GLN A C 1
ATOM 744 O O . GLN A 1 99 ? -6.086 3.901 23.404 1.00 97.25 99 GLN A O 1
ATOM 749 N N . LEU A 1 100 ? -5.315 2.184 24.649 1.00 98.38 100 LEU A N 1
ATOM 750 C CA . LEU A 1 100 ? -6.439 1.280 24.384 1.00 98.38 100 LEU A CA 1
ATOM 751 C C . LEU A 1 100 ? -7.564 1.484 25.407 1.00 98.38 100 LEU A C 1
ATOM 753 O O . LEU A 1 100 ? -7.308 1.618 26.611 1.00 98.38 100 LEU A O 1
ATOM 757 N N . PHE A 1 101 ? -8.793 1.466 24.910 1.00 98.75 101 PHE A N 1
ATOM 758 C CA . PHE A 1 101 ? -10.057 1.449 25.638 1.00 98.75 101 PHE A CA 1
ATOM 759 C C . PHE A 1 101 ? -10.838 0.205 25.212 1.00 98.75 101 PHE A C 1
ATOM 761 O O . PHE A 1 101 ? -10.650 -0.274 24.096 1.00 98.75 101 PHE A O 1
ATOM 768 N N . VAL A 1 102 ? -11.689 -0.309 26.095 1.00 98.56 102 VAL A N 1
ATOM 769 C CA . VAL A 1 102 ? -12.492 -1.516 25.854 1.00 98.56 102 VAL A CA 1
ATOM 770 C C . VAL A 1 102 ? -13.833 -1.415 26.585 1.00 98.56 102 VAL A C 1
ATOM 772 O O . VAL A 1 102 ? -13.871 -0.891 27.708 1.00 98.56 102 VAL A O 1
ATOM 775 N N . SER A 1 103 ? -14.907 -1.869 25.938 1.00 98.50 103 SER A N 1
ATOM 776 C CA . SER A 1 103 ? -16.252 -2.025 26.510 1.00 98.50 103 SER A CA 1
ATOM 777 C C . SER A 1 103 ? -16.536 -3.476 26.934 1.00 98.50 103 SER A C 1
ATOM 779 O O . SER A 1 103 ? -15.711 -4.359 26.714 1.00 98.50 103 SER A O 1
ATOM 781 N N . SER A 1 104 ? -17.670 -3.728 27.592 1.00 98.00 104 SER A N 1
ATOM 782 C CA . SER A 1 104 ? -18.093 -5.082 27.972 1.00 98.00 104 SER A CA 1
ATOM 783 C C . SER A 1 104 ? -19.568 -5.370 27.688 1.00 98.00 104 SER A C 1
ATOM 785 O O . SER A 1 104 ? -20.397 -4.448 27.684 1.00 98.00 104 SER A O 1
ATOM 787 N N . GLY A 1 105 ? -19.860 -6.653 27.471 1.00 96.75 105 GLY A N 1
ATOM 788 C CA . GLY A 1 105 ? -21.160 -7.225 27.127 1.00 96.75 105 GLY A CA 1
ATOM 789 C C . GLY A 1 105 ? -22.111 -7.380 28.320 1.00 96.75 105 GLY A C 1
ATOM 790 O O . GLY A 1 105 ? -22.078 -6.568 29.261 1.00 96.75 105 GLY A O 1
ATOM 791 N N . ASP A 1 106 ? -22.998 -8.384 28.263 1.00 95.31 106 ASP A N 1
ATOM 792 C CA . ASP A 1 106 ? -23.948 -8.726 29.336 1.00 95.31 106 ASP A CA 1
ATOM 793 C C . ASP A 1 106 ? -23.965 -10.187 29.852 1.00 95.31 106 ASP A C 1
ATOM 795 O O . ASP A 1 106 ? -24.665 -10.453 30.838 1.00 95.31 106 ASP A O 1
ATOM 799 N N . ASP A 1 107 ? -23.129 -11.094 29.326 1.00 96.00 107 ASP A N 1
ATOM 800 C CA . ASP A 1 107 ? -23.012 -12.492 29.796 1.00 96.00 107 ASP A CA 1
ATOM 801 C C . ASP A 1 107 ? -22.088 -12.635 31.039 1.00 96.00 107 ASP A C 1
ATOM 803 O O . ASP A 1 107 ? -22.064 -13.680 31.707 1.00 96.00 107 ASP A O 1
ATOM 807 N N . ALA A 1 108 ? -21.380 -11.566 31.441 1.00 94.69 108 ALA A N 1
ATOM 808 C CA . ALA A 1 108 ? -20.617 -11.520 32.696 1.00 94.69 108 ALA A CA 1
ATOM 809 C C . ALA A 1 108 ? -21.471 -11.851 33.946 1.00 94.69 108 ALA A C 1
ATOM 811 O O . ALA A 1 108 ? -22.493 -11.229 34.247 1.00 94.69 108 ALA A O 1
ATOM 812 N N . ILE A 1 109 ? -20.984 -12.783 34.773 1.00 95.06 109 ILE A N 1
ATOM 813 C CA . ILE A 1 109 ? -21.664 -13.302 35.975 1.00 95.06 109 ILE A CA 1
ATOM 814 C C . ILE A 1 109 ? -21.747 -12.232 37.080 1.00 95.06 109 ILE A C 1
ATOM 816 O O . ILE A 1 109 ? -22.656 -12.257 37.920 1.00 95.06 109 ILE A O 1
ATOM 820 N N . ASP A 1 110 ? -20.787 -11.306 37.110 1.00 95.38 110 ASP A N 1
ATOM 821 C CA . ASP A 1 110 ? -20.752 -10.165 38.026 1.00 95.38 110 ASP A CA 1
ATOM 822 C C . ASP A 1 110 ? -21.376 -8.907 37.374 1.00 95.38 110 ASP A C 1
ATOM 824 O O . ASP A 1 110 ? -20.745 -8.281 36.518 1.00 95.38 110 ASP A O 1
ATOM 828 N N . PRO A 1 111 ? -22.588 -8.472 37.776 1.00 94.38 111 PRO A N 1
ATOM 829 C CA . PRO A 1 111 ? -23.298 -7.363 37.126 1.00 94.38 111 PRO A CA 1
ATOM 830 C C . PRO A 1 111 ? -22.636 -5.987 37.326 1.00 94.38 111 PRO A C 1
ATOM 832 O O . PRO A 1 111 ? -22.980 -5.031 36.622 1.00 94.38 111 PRO A O 1
ATOM 835 N N . ASP A 1 112 ? -21.664 -5.875 38.239 1.00 95.69 112 ASP A N 1
ATOM 836 C CA . ASP A 1 112 ? -20.804 -4.689 38.362 1.00 95.69 112 ASP A CA 1
ATOM 837 C C . ASP A 1 112 ? -19.756 -4.603 37.216 1.00 95.69 112 ASP A C 1
ATOM 839 O O . ASP A 1 112 ? -19.015 -3.618 37.143 1.00 95.69 112 ASP A O 1
ATOM 843 N N . LYS A 1 113 ? -19.698 -5.600 36.309 1.00 96.69 113 LYS A N 1
ATOM 844 C CA . LYS A 1 113 ? -18.837 -5.644 35.105 1.00 96.69 113 LYS A CA 1
ATOM 845 C C . LYS A 1 113 ? -19.582 -5.470 33.776 1.00 96.69 113 LYS A C 1
ATOM 847 O O . LYS A 1 113 ? -18.986 -4.949 32.841 1.00 96.69 113 LYS A O 1
ATOM 852 N N . ILE A 1 114 ? -20.856 -5.861 33.700 1.00 97.62 114 ILE A N 1
ATOM 853 C CA . ILE A 1 114 ? -21.726 -5.692 32.516 1.00 97.62 114 ILE A CA 1
ATOM 854 C C . ILE A 1 114 ? -21.737 -4.225 32.059 1.00 97.62 114 ILE A C 1
ATOM 856 O O . ILE A 1 114 ? -21.929 -3.343 32.905 1.00 97.62 114 ILE A O 1
ATOM 860 N N . GLY A 1 115 ? -21.592 -3.946 30.761 1.00 97.88 115 GLY A N 1
ATOM 861 C CA . GLY A 1 115 ? -21.749 -2.596 30.202 1.00 97.88 115 GLY A CA 1
ATOM 862 C C . GLY A 1 115 ? -20.798 -1.541 30.781 1.00 97.88 115 GLY A C 1
ATOM 863 O O . GLY A 1 115 ? -21.215 -0.418 31.089 1.00 97.88 115 GLY A O 1
ATOM 864 N N . MET A 1 116 ? -19.531 -1.891 31.003 1.00 98.50 116 MET A N 1
ATOM 865 C CA . MET A 1 116 ? -18.497 -1.046 31.614 1.00 98.50 116 MET A CA 1
ATOM 866 C C . MET A 1 116 ? -17.493 -0.527 30.579 1.00 98.50 116 MET A C 1
ATOM 868 O O . MET A 1 116 ? -17.233 -1.162 29.568 1.00 98.50 116 MET A O 1
ATOM 872 N N . LEU A 1 117 ? -16.873 0.623 30.865 1.00 98.81 117 LEU A N 1
ATOM 873 C CA . LEU A 1 117 ? -15.707 1.123 30.134 1.00 98.81 117 LEU A CA 1
ATOM 874 C C . LEU A 1 117 ? -14.432 0.887 30.949 1.00 98.81 117 LEU A C 1
ATOM 876 O O . LEU A 1 117 ? -14.352 1.272 32.124 1.00 98.81 117 LEU A O 1
ATOM 880 N N . TYR A 1 118 ? -13.397 0.367 30.295 1.00 98.75 118 TYR A N 1
ATOM 881 C CA . TYR A 1 118 ? -12.053 0.220 30.848 1.00 98.75 118 TYR A CA 1
ATOM 882 C C . TYR A 1 118 ? -10.999 0.878 29.942 1.00 98.75 118 TYR A C 1
ATOM 884 O O . TYR A 1 118 ? -11.206 1.094 28.750 1.00 98.75 118 TYR A O 1
ATOM 892 N N . THR A 1 119 ? -9.821 1.152 30.507 1.00 98.62 119 THR A N 1
ATOM 893 C CA . THR A 1 119 ? -8.569 1.244 29.735 1.00 98.62 119 THR A CA 1
ATOM 894 C C . THR A 1 119 ? -7.775 -0.040 29.915 1.00 98.62 119 THR A C 1
ATOM 896 O O . THR A 1 119 ? -7.792 -0.628 30.998 1.00 98.62 119 THR A O 1
ATOM 899 N N . ILE A 1 120 ? -7.028 -0.446 28.891 1.00 98.00 120 ILE A N 1
ATOM 900 C CA . ILE A 1 120 ? -6.099 -1.576 28.973 1.00 98.00 120 ILE A CA 1
ATOM 901 C C . ILE A 1 120 ? -4.687 -1.150 28.556 1.00 98.00 120 ILE A C 1
ATOM 903 O O . ILE A 1 120 ? -4.493 -0.297 27.688 1.00 98.00 120 ILE A O 1
ATOM 907 N N . ASP A 1 121 ? -3.681 -1.678 29.244 1.00 97.38 121 ASP A N 1
ATOM 908 C CA . ASP A 1 121 ? -2.275 -1.398 28.960 1.00 97.38 121 ASP A CA 1
ATOM 909 C C . ASP A 1 121 ? -1.792 -2.281 27.796 1.00 97.38 121 ASP A C 1
ATOM 911 O O . ASP A 1 121 ? -1.894 -3.504 27.847 1.00 97.38 121 ASP A O 1
ATOM 915 N N . LYS A 1 122 ? -1.282 -1.677 26.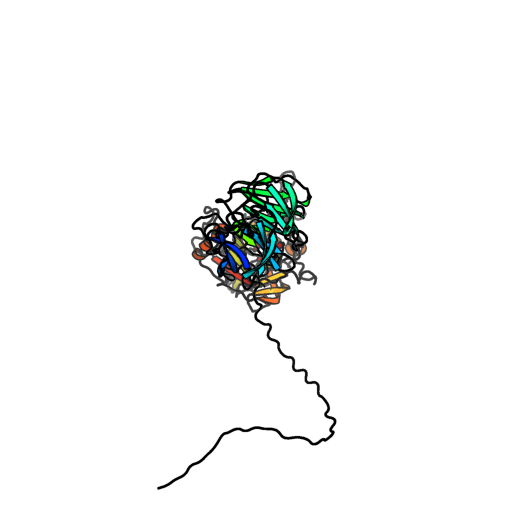720 1.00 94.56 122 LYS A N 1
ATOM 916 C CA . LYS A 1 122 ? -0.971 -2.383 25.460 1.00 94.56 122 LYS A CA 1
ATOM 917 C C . LYS A 1 122 ? 0.340 -3.181 25.464 1.00 94.56 122 LYS A C 1
ATOM 919 O O . LYS A 1 122 ? 0.671 -3.816 24.454 1.00 94.56 122 LYS A O 1
ATOM 924 N N . ASP A 1 123 ? 1.100 -3.102 26.556 1.00 92.88 123 ASP A N 1
ATOM 925 C CA . ASP A 1 123 ? 2.384 -3.787 26.711 1.00 92.88 123 ASP A CA 1
ATOM 926 C C . ASP A 1 123 ? 2.377 -4.822 27.857 1.00 92.88 123 ASP A C 1
ATOM 928 O O . ASP A 1 123 ? 3.095 -5.818 27.748 1.00 92.88 123 ASP A O 1
ATOM 932 N N . ASP A 1 124 ? 1.553 -4.655 28.908 1.00 95.88 124 ASP A N 1
ATOM 933 C CA . ASP A 1 124 ? 1.376 -5.658 29.986 1.00 95.88 124 ASP A CA 1
ATOM 934 C C . ASP A 1 124 ? -0.065 -6.184 30.193 1.00 95.88 124 ASP A C 1
ATOM 936 O O . ASP A 1 124 ? -0.273 -7.081 31.013 1.00 95.88 124 ASP A O 1
ATOM 940 N N . GLY A 1 125 ? -1.043 -5.681 29.433 1.00 97.06 125 GLY A N 1
ATOM 941 C CA . GLY A 1 125 ? -2.446 -6.124 29.424 1.00 97.06 125 GLY A CA 1
ATOM 942 C C . GLY A 1 125 ? -3.283 -5.666 30.614 1.00 97.06 125 GLY A C 1
ATOM 943 O O . GLY A 1 125 ? -4.416 -6.106 30.773 1.00 97.06 125 GLY A O 1
ATOM 944 N N . ARG A 1 126 ? -2.755 -4.796 31.479 1.00 98.12 126 ARG A N 1
ATOM 945 C CA . ARG A 1 126 ? -3.393 -4.393 32.737 1.00 98.12 126 ARG A CA 1
ATOM 946 C C . ARG A 1 126 ? -4.650 -3.539 32.528 1.00 98.12 126 ARG A C 1
ATOM 948 O O . ARG A 1 126 ? -4.579 -2.314 32.395 1.00 98.12 126 ARG A O 1
ATOM 955 N N . LEU A 1 127 ? -5.800 -4.204 32.586 1.00 98.00 127 LEU A N 1
ATOM 956 C CA . LEU A 1 127 ? -7.139 -3.612 32.613 1.00 98.00 127 LEU A CA 1
ATOM 957 C C . LEU A 1 127 ? -7.343 -2.689 33.836 1.00 98.00 127 LEU A C 1
ATOM 959 O O . LEU A 1 127 ? -6.921 -3.005 34.953 1.00 98.00 127 LEU A O 1
ATOM 963 N N . GLN A 1 128 ? -8.001 -1.545 33.631 1.00 98.38 128 GLN A N 1
ATOM 964 C CA . GLN A 1 128 ? -8.326 -0.536 34.647 1.00 98.38 128 GLN A CA 1
ATOM 965 C C . GLN A 1 128 ? -9.729 0.048 34.380 1.00 98.38 128 GLN A C 1
ATOM 967 O O . GLN A 1 128 ? -9.922 0.657 33.325 1.00 98.38 128 GLN A O 1
ATOM 972 N N . PRO A 1 129 ? -10.704 -0.085 35.301 1.00 98.38 129 PRO A N 1
ATOM 973 C CA . PRO A 1 129 ? -12.060 0.424 35.091 1.00 98.38 129 PRO A CA 1
ATOM 974 C C . PRO A 1 129 ? -12.113 1.954 35.115 1.00 98.38 129 PRO A C 1
ATOM 976 O O . PRO A 1 129 ? -11.460 2.595 35.943 1.00 98.38 129 PRO A O 1
ATOM 979 N N . ILE A 1 130 ? -12.939 2.520 34.236 1.00 98.69 130 ILE A N 1
ATOM 980 C CA . ILE A 1 130 ? -13.266 3.949 34.178 1.00 98.69 130 ILE A CA 1
ATOM 981 C C . ILE A 1 130 ? -14.642 4.185 34.808 1.00 98.69 130 ILE A C 1
ATOM 983 O O . ILE A 1 130 ? -14.766 4.990 35.731 1.00 98.69 130 ILE A O 1
ATOM 987 N N . GLY A 1 131 ? -15.664 3.454 34.353 1.00 98.38 131 GLY A N 1
ATOM 988 C CA . GLY A 1 131 ? -17.024 3.554 34.881 1.00 98.38 131 GLY A CA 1
ATOM 989 C C . GLY A 1 131 ? -18.062 2.813 34.039 1.00 98.38 131 GLY A C 1
ATOM 990 O O . GLY A 1 131 ? -17.772 2.369 32.932 1.00 98.38 131 GLY A O 1
ATOM 991 N N . LYS A 1 132 ? -19.272 2.687 34.590 1.00 98.31 132 LYS A N 1
ATOM 992 C CA . LYS A 1 132 ? -20.428 2.028 33.967 1.00 98.31 132 LYS A CA 1
ATOM 993 C C . LYS A 1 132 ? -20.959 2.887 32.819 1.00 98.31 132 LYS A C 1
ATOM 995 O O . LYS A 1 132 ? -21.266 4.062 33.033 1.00 98.31 132 LYS A O 1
ATOM 1000 N N . ILE A 1 133 ? -21.077 2.297 31.635 1.00 98.50 133 ILE A N 1
ATOM 1001 C CA . ILE A 1 133 ? -21.698 2.910 30.460 1.00 98.50 133 ILE A CA 1
ATOM 1002 C C . ILE A 1 133 ? -23.214 2.771 30.592 1.00 98.50 133 ILE A C 1
ATOM 1004 O O . ILE A 1 133 ? -23.923 3.779 30.627 1.00 98.50 133 ILE A O 1
ATOM 1008 N N . ILE A 1 134 ? -23.716 1.539 30.709 1.00 97.19 134 ILE A N 1
ATOM 1009 C CA . ILE A 1 134 ? -25.149 1.224 30.762 1.00 97.19 134 ILE A CA 1
ATOM 1010 C C . ILE A 1 134 ? -25.408 -0.092 31.520 1.00 97.19 134 ILE A C 1
ATOM 1012 O O . ILE A 1 134 ? -24.487 -0.825 31.859 1.00 97.19 134 ILE A O 1
ATOM 1016 N N . GLU A 1 135 ? -26.671 -0.367 31.848 1.00 94.31 135 GLU A N 1
ATOM 1017 C CA . GLU A 1 135 ? -27.122 -1.643 32.422 1.00 94.31 135 GLU A CA 1
ATOM 1018 C C . GLU A 1 135 ? -27.507 -2.615 31.292 1.00 94.31 135 GLU A C 1
ATOM 1020 O O . GLU A 1 135 ? -28.692 -2.856 31.056 1.00 94.31 135 GLU A O 1
ATOM 1025 N N . GLY A 1 136 ? -26.504 -3.091 30.554 1.00 94.19 136 GLY A N 1
ATOM 1026 C CA . GLY A 1 136 ? -26.637 -3.983 29.400 1.00 94.19 136 GLY A CA 1
ATOM 1027 C C . GLY A 1 136 ? -25.390 -3.941 28.513 1.00 94.19 136 GLY A C 1
ATOM 1028 O O . GLY A 1 136 ? -24.447 -3.209 28.814 1.00 94.19 136 GLY A O 1
ATOM 1029 N N . GLU A 1 137 ? -25.425 -4.706 27.431 1.00 95.69 137 GLU A N 1
ATOM 1030 C CA . GLU A 1 137 ? -24.328 -4.929 26.486 1.00 95.69 137 GLU A CA 1
ATOM 1031 C C . GLU A 1 137 ? -23.845 -3.649 25.769 1.00 95.69 137 GLU A C 1
ATOM 1033 O O . GLU A 1 137 ? -24.646 -2.789 25.383 1.00 95.69 137 GLU A O 1
ATOM 1038 N N . VAL A 1 138 ? -22.529 -3.526 25.567 1.00 97.88 138 VAL A N 1
ATOM 1039 C CA . VAL A 1 138 ? -21.898 -2.486 24.735 1.00 97.88 138 VAL A CA 1
ATOM 1040 C C . VAL A 1 138 ? -20.896 -3.160 23.796 1.00 97.88 138 VAL A C 1
ATOM 1042 O O . VAL A 1 138 ? -19.683 -3.090 24.015 1.00 97.88 138 VAL A O 1
ATOM 1045 N N . SER A 1 139 ? -21.432 -3.816 22.766 1.00 96.69 139 SER A N 1
ATOM 1046 C CA . SER A 1 139 ? -20.689 -4.588 21.763 1.00 96.69 139 SER A CA 1
ATOM 1047 C C . SER A 1 139 ? -19.510 -3.829 21.152 1.00 96.69 139 SER A C 1
ATOM 1049 O O . SER A 1 139 ? -18.405 -4.344 21.085 1.00 96.69 139 SER A O 1
ATOM 1051 N N . ALA A 1 140 ? -19.696 -2.560 20.781 1.00 97.75 140 ALA A N 1
ATOM 1052 C CA . ALA A 1 140 ? -18.757 -1.860 19.908 1.00 97.75 140 ALA A CA 1
ATOM 1053 C C . ALA A 1 140 ? -18.328 -0.487 20.444 1.00 97.75 140 ALA A C 1
ATOM 1055 O O . ALA A 1 140 ? -19.166 0.265 20.950 1.00 97.75 140 ALA A O 1
ATOM 1056 N N . ILE A 1 141 ? -17.065 -0.084 20.238 1.00 98.62 141 ILE A N 1
ATOM 1057 C CA . ILE A 1 141 ? -16.580 1.286 20.508 1.00 98.62 141 ILE A CA 1
ATOM 1058 C C . ILE A 1 141 ? -15.527 1.762 19.500 1.00 98.62 141 ILE A C 1
ATOM 1060 O O . ILE A 1 141 ? -14.647 1.008 19.108 1.00 98.62 141 ILE A O 1
ATOM 1064 N N . VAL A 1 142 ? -15.546 3.053 19.131 1.00 98.31 142 VAL A N 1
ATOM 1065 C CA . VAL A 1 142 ? -14.523 3.636 18.235 1.00 98.31 142 VAL A CA 1
ATOM 1066 C C . VAL A 1 142 ? -14.311 5.141 18.428 1.00 98.31 142 VAL A C 1
ATOM 1068 O O . VAL A 1 142 ? -15.232 5.885 18.763 1.00 98.31 142 VAL A O 1
ATOM 1071 N N . PHE A 1 143 ? -13.093 5.630 18.194 1.00 98.00 143 PHE A N 1
ATOM 1072 C CA . PHE A 1 143 ? -12.770 7.062 18.253 1.00 98.00 143 PHE A CA 1
ATOM 1073 C C . PHE A 1 143 ? -13.075 7.806 16.944 1.00 98.00 143 PHE A C 1
ATOM 1075 O O . PHE A 1 143 ? -12.898 7.259 15.859 1.00 98.00 143 PHE A O 1
ATOM 1082 N N . SER A 1 144 ? -13.437 9.093 17.032 1.00 95.31 144 SER A N 1
ATOM 1083 C CA . SER A 1 144 ? -13.272 10.042 15.913 1.00 95.31 144 SER A CA 1
ATOM 1084 C C . SER A 1 144 ? -11.795 10.145 15.508 1.00 95.31 144 SER A C 1
ATOM 1086 O O . SER A 1 144 ? -10.908 9.932 16.342 1.00 95.31 144 SER A O 1
ATOM 1088 N N . LYS A 1 145 ? -11.480 10.526 14.262 1.00 91.06 145 LYS A N 1
ATOM 1089 C CA . LYS A 1 145 ? -10.073 10.576 13.799 1.00 91.06 145 LYS A CA 1
ATOM 1090 C C . LYS A 1 145 ? -9.231 11.678 14.465 1.00 91.06 145 LYS A C 1
ATOM 1092 O O . LYS A 1 145 ? -8.007 11.657 14.375 1.00 91.06 145 LYS A O 1
ATOM 1097 N N . ASP A 1 146 ? -9.848 12.609 15.196 1.00 91.94 146 ASP A N 1
ATOM 1098 C CA . ASP A 1 146 ? -9.150 13.550 16.087 1.00 91.94 146 ASP A CA 1
ATOM 1099 C C . ASP A 1 146 ? -9.057 13.081 17.559 1.00 91.94 146 ASP A C 1
ATOM 1101 O O . ASP A 1 146 ? -8.404 13.732 18.376 1.00 91.94 146 ASP A O 1
ATOM 1105 N N . GLY A 1 147 ? -9.689 11.955 17.911 1.00 94.75 147 GLY A N 1
ATOM 1106 C CA . GLY A 1 147 ? -9.768 11.406 19.268 1.00 94.75 147 GLY A CA 1
ATOM 1107 C C . GLY A 1 147 ? -10.650 12.195 20.246 1.00 94.75 147 GLY A C 1
ATOM 1108 O O . GLY A 1 147 ? -10.659 11.880 21.438 1.00 94.75 147 GLY A O 1
ATOM 1109 N N . SER A 1 148 ? -11.374 13.224 19.789 1.00 95.62 148 SER A N 1
ATOM 1110 C CA . SER A 1 148 ? -12.200 14.074 20.660 1.00 95.62 148 SER A CA 1
ATOM 1111 C C . SER A 1 148 ? -13.490 13.401 21.138 1.00 95.62 148 SER A C 1
ATOM 1113 O O . SER A 1 148 ? -13.993 13.749 22.208 1.00 95.62 148 SER A O 1
ATOM 1115 N N . VAL A 1 149 ? -14.001 12.420 20.388 1.00 97.31 149 VAL A N 1
ATOM 1116 C CA . VAL A 1 149 ? -15.206 11.651 20.713 1.00 97.31 149 VAL A CA 1
ATOM 1117 C C . VAL A 1 149 ? -14.870 10.163 20.730 1.00 97.31 149 VAL A C 1
ATOM 1119 O O . VAL A 1 149 ? -14.259 9.657 19.793 1.00 97.31 149 VAL A O 1
ATOM 1122 N N . LEU A 1 150 ? -15.305 9.472 21.785 1.00 98.62 150 LEU A N 1
ATOM 1123 C CA . LEU A 1 150 ? -15.463 8.020 21.790 1.00 98.62 150 LEU A CA 1
ATOM 1124 C C . LEU A 1 150 ? -16.937 7.724 21.493 1.00 98.62 150 LEU A C 1
ATOM 1126 O O . LEU A 1 150 ? -17.823 8.191 22.212 1.00 98.62 150 LEU A O 1
ATOM 1130 N N . TRP A 1 151 ? -17.189 7.008 20.407 1.00 98.50 151 TRP A N 1
ATOM 1131 C CA . TRP A 1 151 ? -18.488 6.455 20.043 1.00 98.50 151 TRP A CA 1
ATOM 1132 C C . TRP A 1 151 ? -18.612 5.039 20.597 1.00 98.50 151 TRP A C 1
ATOM 1134 O O . TRP A 1 151 ? -17.600 4.380 20.830 1.00 98.50 151 TRP A O 1
ATOM 1144 N N . GLY A 1 152 ? -19.844 4.569 20.755 1.00 98.12 152 GLY A N 1
ATOM 1145 C CA . GLY A 1 152 ? -20.127 3.158 20.985 1.00 98.12 152 GLY A CA 1
ATOM 1146 C C . GLY A 1 152 ? -21.475 2.736 20.423 1.00 98.12 152 GLY A C 1
ATOM 1147 O O . GLY A 1 152 ? -22.337 3.586 20.179 1.00 98.12 152 GLY A O 1
ATOM 1148 N N . TRP A 1 153 ? -21.649 1.436 20.224 1.00 98.06 153 TRP A N 1
ATOM 1149 C CA . TRP A 1 153 ? -22.946 0.816 19.988 1.00 98.06 153 TRP A CA 1
ATOM 1150 C C . TRP A 1 153 ? -23.428 0.125 21.263 1.00 98.06 153 TRP A C 1
ATOM 1152 O O . TRP A 1 153 ? -22.631 -0.319 22.082 1.00 98.06 153 TRP A O 1
ATOM 1162 N N . VAL A 1 154 ? -24.742 0.081 21.442 1.00 97.69 154 VAL A N 1
ATOM 1163 C CA . VAL A 1 154 ? -25.417 -0.610 22.541 1.00 97.69 154 VAL A CA 1
ATOM 1164 C C . VAL A 1 154 ? -26.465 -1.508 21.907 1.00 97.69 154 VAL A C 1
ATOM 1166 O O . VAL A 1 154 ? -27.308 -0.991 21.158 1.00 97.69 154 VAL A O 1
ATOM 1169 N N . ASP A 1 155 ? -26.444 -2.811 22.195 1.00 94.06 155 ASP A N 1
ATOM 1170 C CA . ASP A 1 155 ? -27.380 -3.727 21.542 1.00 94.06 155 ASP A CA 1
ATOM 1171 C C . ASP A 1 155 ? -28.847 -3.357 21.813 1.00 94.06 155 ASP A C 1
ATOM 1173 O O . ASP A 1 155 ? -29.226 -2.828 22.870 1.00 94.06 155 ASP A O 1
ATOM 1177 N N . GLY A 1 156 ? -29.661 -3.535 20.769 1.00 92.44 156 GLY A N 1
ATOM 1178 C CA . GLY A 1 156 ? -31.083 -3.217 20.730 1.00 92.44 156 GLY A CA 1
ATOM 1179 C C . GLY A 1 156 ? -31.425 -1.747 21.010 1.00 92.44 156 GLY A C 1
ATOM 1180 O O . GLY A 1 156 ? -32.607 -1.427 21.178 1.00 92.44 156 GLY A O 1
ATOM 1181 N N . GLN A 1 157 ? -30.425 -0.861 21.113 1.00 95.31 157 GLN A N 1
ATOM 1182 C CA . GLN A 1 157 ? -30.585 0.524 21.565 1.00 95.31 157 GLN A CA 1
ATOM 1183 C C . GLN A 1 157 ? -29.916 1.556 20.648 1.00 95.31 157 GLN A C 1
ATOM 1185 O O . GLN A 1 157 ? -30.494 2.631 20.457 1.00 95.31 157 GLN A O 1
ATOM 1190 N N . GLY A 1 158 ? -28.760 1.256 20.051 1.00 94.88 158 GLY A N 1
ATOM 1191 C CA . GLY A 1 158 ? -28.126 2.073 19.011 1.00 94.88 158 GLY A CA 1
ATOM 1192 C C . GLY A 1 158 ? -26.903 2.894 19.439 1.00 94.88 158 GLY A C 1
ATOM 1193 O O . GLY A 1 158 ? -26.232 2.605 20.427 1.00 94.88 158 GLY A O 1
ATOM 1194 N N . LEU A 1 159 ? -26.597 3.928 18.650 1.00 95.81 159 LEU A N 1
ATOM 1195 C CA . LEU A 1 159 ? -25.337 4.675 18.699 1.00 95.81 159 LEU A CA 1
ATOM 1196 C C . LEU A 1 159 ? -25.301 5.709 19.838 1.00 95.81 159 LEU A C 1
ATOM 1198 O O . LEU A 1 159 ? -26.137 6.621 19.902 1.00 95.81 159 LEU A O 1
ATOM 1202 N N . ILE A 1 160 ? -24.255 5.639 20.660 1.00 97.62 160 ILE A N 1
ATOM 1203 C CA . ILE A 1 160 ? -23.959 6.545 21.778 1.00 97.62 160 ILE A CA 1
ATOM 1204 C C . ILE A 1 160 ? -22.619 7.283 21.585 1.00 97.62 160 ILE A C 1
ATOM 1206 O O . ILE A 1 160 ? -21.739 6.830 20.855 1.00 97.62 160 ILE A O 1
ATOM 1210 N N . THR A 1 161 ? -22.433 8.407 22.285 1.00 98.38 161 THR A N 1
ATOM 1211 C CA . THR A 1 161 ? -21.095 8.904 22.667 1.00 98.38 161 THR A CA 1
ATOM 1212 C C . THR A 1 161 ? -20.805 8.565 24.125 1.00 98.38 161 THR A C 1
ATOM 1214 O O . THR A 1 161 ? -21.730 8.520 24.936 1.00 98.38 161 THR A O 1
ATOM 1217 N N . ILE A 1 162 ? -19.533 8.355 24.468 1.00 98.81 162 ILE A N 1
ATOM 1218 C CA . ILE A 1 162 ? -19.067 7.940 25.798 1.00 98.81 162 ILE A CA 1
ATOM 1219 C C . ILE A 1 162 ? -18.030 8.944 26.332 1.00 98.81 162 ILE A C 1
ATOM 1221 O O . ILE A 1 162 ? -17.071 9.300 25.643 1.00 98.81 162 ILE A O 1
ATOM 1225 N N . ASP A 1 163 ? -18.185 9.391 27.581 1.00 98.50 163 ASP A N 1
ATOM 1226 C CA . ASP A 1 163 ? -17.174 10.195 28.271 1.00 98.50 163 ASP A CA 1
ATOM 1227 C C . ASP A 1 163 ? -15.974 9.326 28.696 1.00 98.50 163 ASP A C 1
ATOM 1229 O O . ASP A 1 163 ? -16.064 8.498 29.606 1.00 98.50 163 ASP A O 1
ATOM 1233 N N . GLN A 1 164 ? -14.820 9.573 28.069 1.00 97.56 164 GLN A N 1
ATOM 1234 C CA . GLN A 1 164 ? -13.559 8.834 28.261 1.00 97.56 164 GLN A CA 1
ATOM 1235 C C . GLN A 1 164 ? -13.022 8.829 29.710 1.00 97.56 164 GLN A C 1
ATOM 1237 O O . GLN A 1 164 ? -12.072 8.107 30.006 1.00 97.56 164 GLN A O 1
ATOM 1242 N N . SER A 1 165 ? -13.568 9.660 30.607 1.00 97.88 165 SER A N 1
ATOM 1243 C CA . SER A 1 165 ? -13.098 9.833 31.990 1.00 97.88 165 SER A CA 1
ATOM 1244 C C . SER A 1 165 ? -14.061 9.303 33.058 1.00 97.88 165 SER A C 1
ATOM 1246 O O . SER A 1 165 ? -13.680 9.222 34.227 1.00 97.88 165 SER A O 1
ATOM 1248 N N . THR A 1 166 ? -15.291 8.947 32.676 1.00 98.19 166 THR A N 1
ATOM 1249 C CA . THR A 1 166 ? -16.355 8.516 33.602 1.00 98.19 166 THR A CA 1
ATOM 1250 C C . THR A 1 166 ? -17.215 7.357 33.094 1.00 98.19 166 THR A C 1
ATOM 1252 O O . THR A 1 166 ? -17.986 6.810 33.879 1.00 98.19 166 THR A O 1
ATOM 1255 N N . GLY A 1 167 ? -17.126 6.993 31.809 1.00 97.88 167 GLY A N 1
ATOM 1256 C CA . GLY A 1 167 ? -18.012 6.019 31.158 1.00 97.88 167 GLY A CA 1
ATOM 1257 C C . GLY A 1 167 ? -19.412 6.561 30.832 1.00 97.88 167 GLY A C 1
ATOM 1258 O O . GLY A 1 167 ? -20.158 5.916 30.106 1.00 97.88 167 GLY A O 1
ATOM 1259 N N . ALA A 1 168 ? -19.780 7.755 31.313 1.00 98.25 168 ALA A N 1
ATOM 1260 C CA . ALA A 1 168 ? -21.124 8.300 31.140 1.00 98.25 168 ALA A CA 1
ATOM 1261 C C . ALA A 1 168 ? -21.460 8.537 29.657 1.00 98.25 168 ALA A C 1
ATOM 1263 O O . ALA A 1 168 ? -20.740 9.255 28.960 1.00 98.25 168 ALA A O 1
ATOM 1264 N N . HIS A 1 169 ? -22.571 7.962 29.187 1.00 98.31 169 HIS A N 1
ATOM 1265 C CA . HIS A 1 169 ? -22.959 8.016 27.779 1.00 98.31 169 HIS A CA 1
ATOM 1266 C C . HIS A 1 169 ? -23.954 9.140 27.438 1.00 98.31 169 HIS A C 1
ATOM 1268 O O . HIS A 1 169 ? -24.565 9.774 28.302 1.00 98.31 169 HIS A O 1
ATOM 1274 N N . THR A 1 170 ? -24.169 9.369 26.143 1.00 98.12 170 THR A N 1
ATOM 1275 C CA . THR A 1 170 ? -25.311 10.116 25.595 1.00 98.12 170 THR A CA 1
ATOM 1276 C C . THR A 1 170 ? -25.802 9.440 24.317 1.00 98.12 170 THR A C 1
ATOM 1278 O O . THR A 1 170 ? -25.017 9.179 23.413 1.00 98.12 170 THR A O 1
ATOM 1281 N N . MET A 1 171 ? -27.106 9.159 24.241 1.00 96.75 171 MET A N 1
ATOM 1282 C CA . MET A 1 171 ? -27.745 8.549 23.069 1.00 96.75 171 MET A CA 1
ATOM 1283 C C . MET A 1 171 ? -27.805 9.532 21.895 1.00 96.75 171 MET A C 1
ATOM 1285 O O . MET A 1 171 ? -28.352 10.629 22.030 1.00 96.75 171 MET 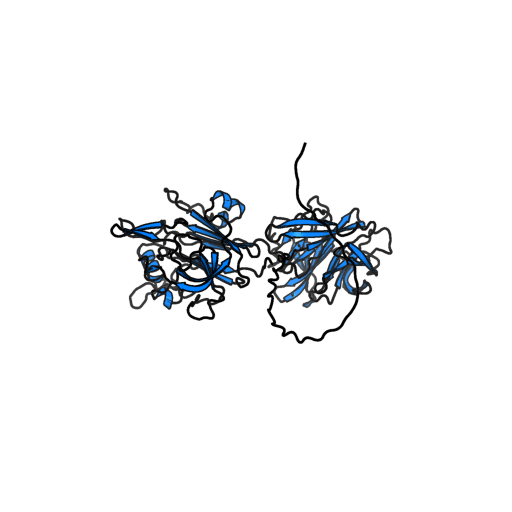A O 1
ATOM 1289 N N . MET A 1 172 ? -27.263 9.119 20.748 1.00 94.00 172 MET A N 1
ATOM 1290 C CA . MET A 1 172 ? -27.126 9.940 19.540 1.00 94.00 172 MET A CA 1
ATOM 1291 C C . MET A 1 172 ? -28.073 9.491 18.427 1.00 94.00 172 MET A C 1
ATOM 1293 O O . MET A 1 172 ? -28.730 10.331 17.809 1.00 94.00 172 MET A O 1
ATOM 1297 N N . TRP A 1 173 ? -28.194 8.180 18.201 1.00 90.88 173 TRP A N 1
ATOM 1298 C CA . TRP A 1 173 ? -29.158 7.615 17.259 1.00 90.88 173 TRP A CA 1
ATOM 1299 C C . TRP A 1 173 ? -29.704 6.281 17.773 1.00 90.88 173 TRP A C 1
ATOM 1301 O O . TRP A 1 173 ? -28.997 5.280 17.798 1.00 90.88 173 TRP A O 1
ATOM 1311 N N . ALA A 1 174 ? -30.984 6.281 18.155 1.00 93.25 174 ALA A N 1
ATOM 1312 C CA . ALA A 1 174 ? -31.662 5.080 18.622 1.00 93.25 174 ALA A CA 1
ATOM 1313 C C . ALA A 1 174 ? -31.996 4.126 17.462 1.00 93.25 174 ALA A C 1
ATOM 1315 O O . ALA A 1 174 ? -32.556 4.559 16.448 1.00 93.25 174 ALA A O 1
ATOM 1316 N N . SER A 1 175 ? -31.697 2.841 17.650 1.00 90.50 175 SER A N 1
ATOM 1317 C CA . SER A 1 175 ? -31.910 1.757 16.683 1.00 90.50 175 SER A CA 1
ATOM 1318 C C . SER A 1 175 ? -32.201 0.444 17.417 1.00 90.50 175 SER A C 1
ATOM 1320 O O . SER A 1 175 ? -31.742 0.275 18.539 1.00 90.50 175 SER A O 1
ATOM 1322 N N . ASP A 1 176 ? -32.935 -0.479 16.796 1.00 91.69 176 ASP A N 1
ATOM 1323 C CA . ASP A 1 176 ? -33.194 -1.843 17.289 1.00 91.69 176 ASP A CA 1
ATOM 1324 C C . ASP A 1 176 ? -32.347 -2.912 16.566 1.00 91.69 176 ASP A C 1
ATOM 1326 O O . ASP A 1 176 ? -32.672 -4.097 16.593 1.00 91.69 176 ASP A O 1
ATOM 1330 N N . ALA A 1 177 ? -31.267 -2.487 15.900 1.00 89.94 177 ALA A N 1
ATOM 1331 C CA . ALA A 1 177 ? -30.327 -3.368 15.214 1.00 89.94 177 ALA A CA 1
ATOM 1332 C C . ALA A 1 177 ? -29.211 -3.863 16.150 1.00 89.94 177 ALA A C 1
ATOM 1334 O O . ALA A 1 177 ? -28.553 -3.053 16.808 1.00 89.94 177 ALA A O 1
ATOM 1335 N N . VAL A 1 178 ? -28.975 -5.175 16.112 1.00 92.19 178 VAL A N 1
ATOM 1336 C CA . VAL A 1 178 ? -27.766 -5.827 16.633 1.00 92.19 178 VAL A CA 1
ATOM 1337 C C . VAL A 1 178 ? -26.605 -5.470 15.712 1.00 92.19 178 VAL A C 1
ATOM 1339 O O . VAL A 1 178 ? -26.748 -5.575 14.491 1.00 92.19 178 VAL A O 1
ATOM 1342 N N . VAL A 1 179 ? -25.502 -4.980 16.272 1.00 94.12 179 VAL A N 1
ATOM 1343 C CA . VAL A 1 179 ? -24.285 -4.610 15.538 1.00 94.12 179 VAL A CA 1
ATOM 1344 C C . VAL A 1 179 ? -23.109 -5.084 16.372 1.00 94.12 179 VAL A C 1
ATOM 1346 O O . VAL A 1 179 ? -22.949 -4.606 17.494 1.00 94.12 179 VAL A O 1
ATOM 1349 N N . GLU A 1 180 ? -22.313 -5.995 15.822 1.00 94.50 180 GLU A N 1
ATOM 1350 C CA . GLU A 1 180 ? -21.262 -6.678 16.578 1.00 94.50 180 GLU A CA 1
ATOM 1351 C C . GLU A 1 180 ? -20.100 -5.702 16.867 1.00 94.50 180 GLU A C 1
ATOM 1353 O O . GLU A 1 180 ? -19.772 -5.449 18.018 1.00 94.50 180 GLU A O 1
ATOM 1358 N N . ASP A 1 181 ? -19.565 -5.027 15.839 1.00 96.69 181 ASP A N 1
ATOM 1359 C CA . ASP A 1 181 ? -18.491 -4.030 15.995 1.00 96.69 181 ASP A CA 1
ATOM 1360 C C . ASP A 1 181 ? -18.621 -2.841 15.018 1.00 96.69 181 ASP A C 1
ATOM 1362 O O . ASP A 1 181 ? -19.333 -2.909 14.004 1.00 96.69 181 ASP A O 1
ATOM 1366 N N . ILE A 1 182 ? -17.949 -1.723 15.331 1.00 97.31 182 ILE A N 1
ATOM 1367 C CA . ILE A 1 182 ? -17.980 -0.450 14.600 1.00 97.31 182 ILE A CA 1
ATOM 1368 C C . ILE A 1 182 ? -16.576 0.130 14.372 1.00 97.31 182 ILE A C 1
ATOM 1370 O O . ILE A 1 182 ? -15.775 0.247 15.290 1.00 97.31 182 ILE A O 1
ATOM 1374 N N . ALA A 1 183 ? -16.302 0.619 13.159 1.00 96.38 183 ALA A N 1
ATOM 1375 C CA . ALA A 1 183 ? -14.997 1.171 12.781 1.00 96.38 183 ALA A CA 1
ATOM 1376 C C . ALA A 1 183 ? -15.091 2.565 12.135 1.00 96.38 183 ALA A C 1
ATOM 1378 O O . ALA A 1 183 ? -16.062 2.893 11.450 1.00 96.38 183 ALA A O 1
ATOM 1379 N N . MET A 1 184 ? -14.062 3.401 12.327 1.00 95.25 184 MET A N 1
ATOM 1380 C CA . MET A 1 184 ? -14.057 4.808 11.900 1.00 95.25 184 MET A CA 1
ATOM 1381 C C . MET A 1 184 ? -13.245 5.017 10.621 1.00 95.25 184 MET A C 1
ATOM 1383 O O . MET A 1 184 ? -12.012 5.006 10.640 1.00 95.25 184 MET A O 1
ATOM 1387 N N . GLY A 1 185 ? -13.932 5.306 9.517 1.00 91.44 185 GLY A N 1
ATOM 1388 C CA . GLY A 1 185 ? -13.312 5.643 8.238 1.00 91.44 185 GLY A CA 1
ATOM 1389 C C . GLY A 1 185 ? -13.682 7.028 7.716 1.00 91.44 185 GLY A C 1
ATOM 1390 O O . GLY A 1 185 ? -14.424 7.789 8.333 1.00 91.44 185 GLY A O 1
ATOM 1391 N N . VAL A 1 186 ? -13.164 7.351 6.530 1.00 87.06 186 VAL A N 1
ATOM 1392 C CA . VAL A 1 186 ? -13.436 8.608 5.818 1.00 87.06 186 VAL A CA 1
ATOM 1393 C C . VAL A 1 186 ? -13.810 8.280 4.374 1.00 87.06 186 VAL A C 1
ATOM 1395 O O . VAL A 1 186 ? -13.207 7.397 3.766 1.00 87.06 186 VAL A O 1
ATOM 1398 N N . ASN A 1 187 ? -14.818 8.952 3.816 1.00 83.00 187 ASN A N 1
ATOM 1399 C CA . ASN A 1 187 ? -15.228 8.736 2.423 1.00 83.00 187 ASN A CA 1
ATOM 1400 C C . ASN A 1 187 ? -14.479 9.647 1.426 1.00 83.00 187 ASN A C 1
ATOM 1402 O O . ASN A 1 187 ? -13.724 10.540 1.803 1.00 83.00 187 ASN A O 1
ATOM 1406 N N . ALA A 1 188 ? -14.739 9.467 0.127 1.00 78.06 188 ALA A N 1
ATOM 1407 C CA . ALA A 1 188 ? -14.120 10.265 -0.937 1.00 78.06 188 ALA A CA 1
ATOM 1408 C C . ALA A 1 188 ? -14.503 11.768 -0.943 1.00 78.06 188 ALA A C 1
ATOM 1410 O O . ALA A 1 188 ? -13.811 12.555 -1.588 1.00 78.06 188 ALA A O 1
ATOM 1411 N N . ASP A 1 189 ? -15.567 12.176 -0.235 1.00 80.00 189 ASP A N 1
ATOM 1412 C CA . ASP A 1 189 ? -15.915 13.593 -0.017 1.00 80.00 189 ASP A CA 1
ATOM 1413 C C . ASP A 1 189 ? -15.118 14.212 1.154 1.00 80.00 189 ASP A C 1
ATOM 1415 O O . ASP A 1 189 ? -15.020 15.438 1.249 1.00 80.00 189 ASP A O 1
ATOM 1419 N N . GLY A 1 190 ? -14.550 13.383 2.041 1.00 83.88 190 GLY A N 1
ATOM 1420 C CA . GLY A 1 190 ? -13.903 13.796 3.288 1.00 83.88 190 GLY A CA 1
ATOM 1421 C C . GLY A 1 190 ? -14.816 13.808 4.524 1.00 83.88 190 GLY A C 1
ATOM 1422 O O . GLY A 1 190 ? -14.434 14.410 5.526 1.00 83.88 190 GLY A O 1
ATOM 1423 N N . ASP A 1 191 ? -16.000 13.183 4.477 1.00 88.31 191 ASP A N 1
ATOM 1424 C CA . ASP A 1 191 ? -16.847 12.995 5.668 1.00 88.31 191 ASP A CA 1
ATOM 1425 C C . ASP A 1 191 ? -16.323 11.840 6.541 1.00 88.31 191 ASP A C 1
ATOM 1427 O O . ASP A 1 191 ? -15.914 10.807 6.002 1.00 88.31 191 ASP A O 1
ATOM 1431 N N . GLU A 1 192 ? -16.450 11.956 7.868 1.00 91.44 192 GLU A N 1
ATOM 1432 C CA . GLU A 1 192 ? -16.289 10.817 8.787 1.00 91.44 192 GLU A CA 1
ATOM 1433 C C . GLU A 1 192 ? -17.483 9.850 8.677 1.00 91.44 192 GLU A C 1
ATOM 1435 O O . GLU A 1 192 ? -18.654 10.258 8.690 1.00 91.44 192 GLU A O 1
ATOM 1440 N N . ILE A 1 193 ? -17.170 8.557 8.589 1.00 92.00 193 ILE A N 1
ATOM 1441 C CA . ILE A 1 193 ? -18.115 7.446 8.470 1.00 92.00 193 ILE A CA 1
ATOM 1442 C C . ILE A 1 193 ? -17.865 6.463 9.611 1.00 92.00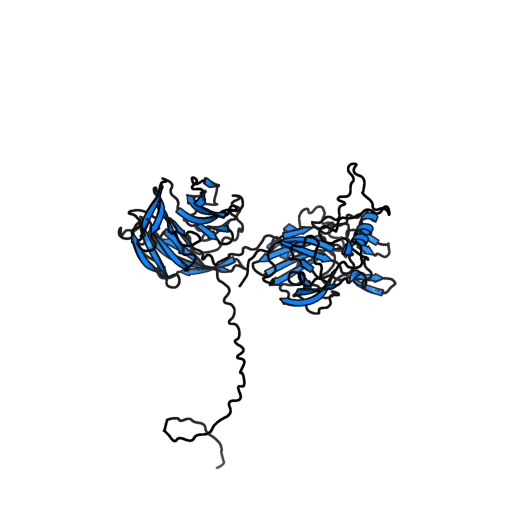 193 ILE A C 1
ATOM 1444 O O . ILE A 1 193 ? -16.760 5.933 9.730 1.00 92.00 193 ILE A O 1
ATOM 1448 N N . ILE A 1 194 ? -18.907 6.159 10.384 1.00 94.88 194 ILE A N 1
ATOM 1449 C CA . ILE A 1 194 ? -18.928 4.946 11.204 1.00 94.88 194 ILE A CA 1
ATOM 1450 C C . ILE A 1 194 ? -19.414 3.812 10.307 1.00 94.88 194 ILE A C 1
ATOM 1452 O O . ILE A 1 194 ? -20.537 3.859 9.799 1.00 94.88 194 ILE A O 1
ATOM 1456 N N . TYR A 1 195 ? -18.563 2.819 10.098 1.00 94.00 195 TYR A N 1
ATOM 1457 C CA . TYR A 1 195 ? -18.955 1.525 9.558 1.00 94.00 195 TYR A CA 1
ATOM 1458 C C . TYR A 1 195 ? -19.371 0.612 10.712 1.00 94.00 195 TYR A C 1
ATOM 1460 O O . TYR A 1 195 ? -18.861 0.781 11.815 1.00 94.00 195 TYR A O 1
ATOM 1468 N N . GLY A 1 196 ? -20.274 -0.335 10.473 1.00 94.31 196 GLY A N 1
ATOM 1469 C CA . GLY A 1 196 ? -20.673 -1.325 11.477 1.00 94.31 196 GLY A CA 1
ATOM 1470 C C . GLY A 1 196 ? -21.149 -2.624 10.840 1.00 94.31 196 GLY A C 1
ATOM 1471 O O . GLY A 1 196 ? -21.743 -2.586 9.757 1.00 94.31 196 GLY A O 1
ATOM 1472 N N . VAL A 1 197 ? -20.869 -3.754 11.486 1.00 93.25 197 VAL A N 1
ATOM 1473 C CA . VAL A 1 197 ? -21.244 -5.101 11.016 1.00 93.25 197 VAL A CA 1
ATOM 1474 C C . VAL A 1 197 ? -22.452 -5.652 11.762 1.00 93.25 197 VAL A C 1
ATOM 1476 O O . VAL A 1 197 ? -22.599 -5.433 12.955 1.00 93.25 197 VAL A O 1
ATOM 1479 N N . SER A 1 198 ? -23.330 -6.352 11.047 1.00 91.44 198 SER A N 1
ATOM 1480 C CA . SER A 1 198 ? -24.464 -7.088 11.616 1.00 91.44 198 SER A CA 1
ATOM 1481 C C . SER A 1 198 ? -24.629 -8.379 10.820 1.00 91.44 198 SER A C 1
ATOM 1483 O O . SER A 1 198 ? -24.950 -8.344 9.620 1.00 91.44 198 SER A O 1
ATOM 1485 N N . GLY A 1 199 ? -24.310 -9.512 11.447 1.00 88.88 199 GLY A N 1
ATOM 1486 C CA . GLY A 1 199 ? -24.110 -10.782 10.749 1.00 88.88 199 GLY A CA 1
ATOM 1487 C C . GLY A 1 199 ? -23.118 -10.663 9.580 1.00 88.88 199 GLY A C 1
ATOM 1488 O O . GLY A 1 199 ? -21.967 -10.271 9.759 1.00 88.88 199 GLY A O 1
ATOM 1489 N N . ASP A 1 200 ? -23.550 -11.007 8.360 1.00 87.38 200 ASP A N 1
ATOM 1490 C CA . ASP A 1 200 ? -22.730 -10.961 7.137 1.00 87.38 200 ASP A CA 1
ATOM 1491 C C . ASP A 1 200 ? -22.819 -9.634 6.348 1.00 87.38 200 ASP A C 1
ATOM 1493 O O . ASP A 1 200 ? -22.447 -9.590 5.171 1.00 87.38 200 ASP A O 1
ATOM 1497 N N . ASN A 1 201 ? -23.305 -8.544 6.956 1.00 88.56 201 ASN A N 1
ATOM 1498 C CA . ASN A 1 201 ? -23.602 -7.284 6.259 1.00 88.56 201 ASN A CA 1
ATOM 1499 C C . ASN A 1 201 ? -22.861 -6.095 6.877 1.00 88.56 201 ASN A C 1
ATOM 1501 O O . ASN A 1 201 ? -22.802 -5.953 8.098 1.00 88.56 201 ASN A O 1
ATOM 1505 N N . LEU A 1 202 ? -22.334 -5.212 6.022 1.00 89.94 202 LEU A N 1
ATOM 1506 C CA . LEU A 1 202 ? -21.624 -3.998 6.436 1.00 89.94 202 LEU A CA 1
ATOM 1507 C C . LEU A 1 202 ? -22.482 -2.764 6.148 1.00 89.94 202 LEU A C 1
ATOM 1509 O O . LEU A 1 202 ? -22.888 -2.528 5.006 1.00 89.94 202 LEU A O 1
ATOM 1513 N N . TYR A 1 203 ? -22.691 -1.935 7.162 1.00 90.69 203 TYR A N 1
ATOM 1514 C CA . TYR A 1 203 ? -23.436 -0.680 7.088 1.00 90.69 203 TYR A CA 1
ATOM 1515 C C . TYR A 1 203 ? -22.505 0.526 7.224 1.00 90.69 203 TYR A C 1
ATOM 1517 O O . TYR A 1 203 ? -21.418 0.423 7.785 1.00 90.69 203 TYR A O 1
ATOM 1525 N N . ALA A 1 204 ? -22.941 1.682 6.722 1.00 90.38 204 ALA A N 1
ATOM 1526 C CA . ALA A 1 204 ? -22.226 2.951 6.821 1.00 90.38 204 ALA A CA 1
ATOM 1527 C C . ALA A 1 204 ? -23.154 4.085 7.288 1.00 90.38 204 ALA A C 1
ATOM 1529 O O . ALA A 1 204 ? -24.154 4.400 6.633 1.00 90.38 204 ALA A O 1
ATOM 1530 N N . TYR A 1 205 ? -22.794 4.734 8.396 1.00 90.12 205 TYR A N 1
ATOM 1531 C CA . TYR A 1 205 ? -23.444 5.918 8.957 1.00 90.12 205 TYR A CA 1
ATOM 1532 C C . TYR A 1 205 ? -22.550 7.151 8.765 1.00 90.12 205 TYR A C 1
ATOM 1534 O O . TYR A 1 205 ? -21.434 7.221 9.279 1.00 90.12 205 TYR A O 1
ATOM 1542 N N . ASN A 1 206 ? -23.038 8.154 8.031 1.00 89.25 206 ASN A N 1
ATOM 1543 C CA . ASN A 1 206 ? -22.284 9.378 7.758 1.00 89.25 206 ASN A CA 1
ATOM 1544 C C . ASN A 1 206 ? -22.519 10.414 8.867 1.00 89.25 206 ASN A C 1
ATOM 1546 O O . ASN A 1 206 ? -23.599 11.010 8.945 1.00 89.25 206 ASN A O 1
ATOM 1550 N N . LEU A 1 207 ? -21.500 10.650 9.698 1.00 86.88 207 LEU A N 1
ATOM 1551 C CA . LEU A 1 207 ? -21.574 11.575 10.832 1.00 86.88 207 LEU A CA 1
ATOM 1552 C C . LEU A 1 207 ? -21.779 13.024 10.368 1.00 86.88 207 LEU A C 1
ATOM 1554 O O . LEU A 1 207 ? -22.644 13.731 10.884 1.00 86.88 207 LEU A O 1
ATOM 1558 N N . THR A 1 208 ? -21.028 13.459 9.353 1.00 83.62 208 THR A N 1
ATOM 1559 C CA . THR A 1 208 ? -21.032 14.846 8.855 1.00 83.62 208 THR A CA 1
ATOM 1560 C C . THR A 1 208 ? -22.381 15.264 8.257 1.00 83.62 208 THR A C 1
ATOM 1562 O O . THR A 1 208 ? -22.807 16.410 8.413 1.00 83.62 208 THR A O 1
ATOM 1565 N N . LYS A 1 209 ? -23.069 14.339 7.578 1.00 83.50 209 LYS A N 1
ATOM 1566 C CA . LYS A 1 209 ? -24.360 14.562 6.903 1.00 83.50 209 LYS A CA 1
ATOM 1567 C C . LYS A 1 209 ? -25.562 14.087 7.738 1.00 83.50 209 LYS A C 1
ATOM 1569 O O . LYS A 1 209 ? -26.694 14.388 7.360 1.00 83.50 209 LYS A O 1
ATOM 1574 N N . ASN A 1 210 ? -25.325 13.385 8.853 1.00 80.81 210 ASN A N 1
ATOM 1575 C CA . ASN A 1 210 ? -26.325 12.798 9.758 1.00 80.81 210 ASN A CA 1
ATOM 1576 C C . ASN A 1 210 ? -27.438 12.047 8.995 1.00 80.81 210 ASN A C 1
ATOM 1578 O O . ASN A 1 210 ? -28.636 12.301 9.164 1.00 80.81 210 ASN A O 1
ATOM 1582 N N . THR A 1 211 ? -27.032 11.159 8.089 1.00 77.56 211 THR A N 1
ATOM 1583 C CA . THR A 1 211 ? -27.947 10.302 7.324 1.00 77.56 211 THR A CA 1
ATOM 1584 C C . THR A 1 211 ? -28.228 9.013 8.084 1.00 77.56 211 THR A C 1
ATOM 1586 O O . THR A 1 211 ? -27.369 8.544 8.819 1.00 77.56 211 THR A O 1
ATOM 1589 N N . ALA A 1 212 ? -29.389 8.393 7.853 1.00 75.19 212 ALA A N 1
ATOM 1590 C CA . ALA A 1 212 ? -29.607 7.011 8.283 1.00 75.19 212 ALA A CA 1
ATOM 1591 C C . ALA A 1 212 ? -28.488 6.095 7.753 1.00 75.19 212 ALA A C 1
ATOM 1593 O O . ALA A 1 212 ? -27.947 6.357 6.671 1.00 75.19 212 ALA A O 1
ATOM 1594 N N . ALA A 1 213 ? -28.170 5.036 8.501 1.00 76.75 213 ALA A N 1
ATOM 1595 C CA . ALA A 1 213 ? -27.237 4.016 8.044 1.00 76.75 213 ALA A CA 1
ATOM 1596 C C . ALA A 1 213 ? -27.728 3.406 6.722 1.00 76.75 213 ALA A C 1
ATOM 1598 O O . ALA A 1 213 ? -28.919 3.123 6.558 1.00 76.75 213 ALA A O 1
ATOM 1599 N N . LEU A 1 214 ? -26.809 3.229 5.776 1.00 80.69 214 LEU A N 1
ATOM 1600 C CA . LEU A 1 214 ? -27.061 2.543 4.514 1.00 80.69 214 LEU A CA 1
ATOM 1601 C C . LEU A 1 214 ? -26.233 1.264 4.466 1.00 80.69 214 LEU A C 1
ATOM 1603 O O . LEU A 1 214 ? -25.089 1.248 4.913 1.00 80.69 214 LEU A O 1
ATOM 1607 N N . GLU A 1 215 ? -26.815 0.215 3.898 1.00 80.00 215 GLU A N 1
ATOM 1608 C CA . GLU A 1 215 ? -26.116 -1.005 3.500 1.00 80.00 215 GLU A CA 1
ATOM 1609 C C . GLU A 1 215 ? -24.983 -0.622 2.532 1.00 80.00 215 GLU A C 1
ATOM 1611 O O . GLU A 1 215 ? -25.225 -0.083 1.449 1.00 80.00 215 GLU A O 1
ATOM 1616 N N . TYR A 1 216 ? -23.741 -0.807 2.978 1.00 78.25 216 TYR A N 1
ATOM 1617 C CA . TYR A 1 216 ? -22.525 -0.509 2.222 1.00 78.25 216 TYR A CA 1
ATOM 1618 C C . TYR A 1 216 ? -22.032 -1.747 1.471 1.00 78.25 216 TYR A C 1
ATOM 1620 O O . TYR A 1 216 ? -21.460 -1.628 0.388 1.00 78.25 216 TYR A O 1
ATOM 1628 N N . CYS A 1 217 ? -22.274 -2.925 2.050 1.00 74.62 217 CYS A N 1
ATOM 1629 C CA . CYS A 1 217 ? -21.932 -4.214 1.479 1.00 74.62 217 CYS A CA 1
ATOM 1630 C C . CYS A 1 217 ? -22.977 -5.277 1.828 1.00 74.62 217 CYS A C 1
ATOM 1632 O O . CYS A 1 217 ? -23.254 -5.481 3.010 1.00 74.62 217 CYS A O 1
ATOM 1634 N N . ASP A 1 218 ? -23.464 -6.002 0.818 1.00 66.56 218 ASP A N 1
ATOM 1635 C CA . ASP A 1 218 ? -24.185 -7.260 1.006 1.00 66.56 218 ASP A CA 1
ATOM 1636 C C . ASP A 1 218 ? -23.209 -8.434 0.778 1.00 66.56 218 ASP A C 1
ATOM 1638 O O . ASP A 1 218 ? -22.551 -8.493 -0.264 1.00 66.56 218 ASP A O 1
ATOM 1642 N N . LYS A 1 219 ? -23.129 -9.397 1.709 1.00 66.94 219 LYS A N 1
ATOM 1643 C CA . LYS A 1 219 ? -22.206 -10.563 1.701 1.00 66.94 219 LYS A CA 1
ATOM 1644 C C . LYS A 1 219 ? -20.728 -10.260 2.022 1.00 66.94 219 LYS A C 1
ATOM 1646 O O . LYS A 1 219 ? -19.856 -10.330 1.149 1.00 66.94 219 LYS A O 1
ATOM 1651 N N . LEU A 1 220 ? -20.422 -10.090 3.308 1.00 76.31 220 LEU A N 1
ATOM 1652 C CA . LEU A 1 220 ? -19.169 -10.611 3.871 1.00 76.31 220 LEU A CA 1
ATOM 1653 C C . LEU A 1 220 ? -19.120 -12.153 3.687 1.00 76.31 220 LEU A C 1
ATOM 1655 O O . LEU A 1 220 ? -20.155 -12.777 3.447 1.00 76.31 220 LEU A O 1
ATOM 1659 N N . PRO A 1 221 ? -17.950 -12.822 3.748 1.00 75.12 221 PRO A N 1
ATOM 1660 C CA . PRO A 1 221 ? -17.864 -14.261 3.450 1.00 75.12 221 PRO A CA 1
ATOM 1661 C C . PRO A 1 221 ? -18.534 -15.177 4.487 1.00 75.12 221 PRO A C 1
ATOM 1663 O O . PRO A 1 221 ? -18.775 -16.349 4.195 1.00 75.12 221 PRO A O 1
ATOM 1666 N N . SER A 1 222 ? -18.764 -14.651 5.689 1.00 83.44 222 SER A N 1
ATOM 1667 C CA . SER A 1 222 ? -19.472 -15.232 6.832 1.00 83.44 222 SER A CA 1
ATOM 1668 C C . SER A 1 222 ? -19.807 -14.080 7.797 1.00 83.44 222 SER A C 1
ATOM 1670 O O . SER A 1 222 ? -19.387 -12.946 7.558 1.00 83.44 222 SER A O 1
ATOM 1672 N N . GLU A 1 223 ? -20.531 -14.375 8.875 1.00 88.56 223 GLU A N 1
ATOM 1673 C CA . GLU A 1 223 ? -20.756 -13.466 10.009 1.00 88.56 223 GLU A CA 1
ATOM 1674 C C . GLU A 1 223 ? -19.419 -12.965 10.595 1.00 88.56 223 GLU A C 1
ATOM 1676 O O . GLU A 1 223 ? -18.459 -13.740 10.683 1.00 88.56 223 GLU A O 1
ATOM 1681 N N . ALA A 1 224 ? -19.337 -11.679 10.949 1.00 90.06 224 ALA A N 1
ATOM 1682 C CA . ALA A 1 224 ? -18.104 -11.004 11.367 1.00 90.06 224 ALA A CA 1
ATOM 1683 C C . ALA A 1 224 ? -18.305 -10.216 12.670 1.00 90.06 224 ALA A C 1
ATOM 1685 O O . ALA A 1 224 ? -19.115 -9.296 12.692 1.00 90.06 224 ALA A O 1
ATOM 1686 N N . GLU A 1 225 ? -17.544 -10.560 13.714 1.00 91.00 225 GLU A N 1
ATOM 1687 C CA . GLU A 1 225 ? -17.669 -9.960 15.055 1.00 91.00 225 GLU A CA 1
ATOM 1688 C C . GLU A 1 225 ? -16.772 -8.741 15.297 1.00 91.00 225 GLU A C 1
ATOM 1690 O O . GLU A 1 225 ? -17.145 -7.899 16.095 1.00 91.00 225 GLU A O 1
ATOM 1695 N N . ALA A 1 226 ? -15.645 -8.580 14.588 1.00 93.56 226 ALA A N 1
ATOM 1696 C CA . ALA A 1 226 ? -14.769 -7.413 14.760 1.00 93.56 226 ALA A CA 1
ATOM 1697 C C . ALA A 1 226 ? -14.265 -6.817 13.446 1.00 93.56 226 ALA A C 1
ATOM 1699 O O . ALA A 1 226 ? -13.931 -7.547 12.501 1.00 93.56 226 ALA A O 1
ATOM 1700 N N . ILE A 1 227 ? -14.146 -5.487 13.413 1.00 94.38 227 ILE A N 1
ATOM 1701 C CA . ILE A 1 227 ? -13.733 -4.688 12.257 1.00 94.38 227 ILE A CA 1
ATOM 1702 C C . ILE A 1 227 ? -12.807 -3.523 12.639 1.00 94.38 227 ILE A C 1
ATOM 1704 O O . ILE A 1 227 ? -12.906 -2.939 13.705 1.00 94.38 227 ILE A O 1
ATOM 1708 N N . GLU A 1 228 ? -11.926 -3.112 11.728 1.00 94.50 228 GLU A N 1
ATOM 1709 C CA . GLU A 1 228 ? -11.123 -1.890 11.877 1.00 94.50 228 GLU A CA 1
ATOM 1710 C C . GLU A 1 228 ? -10.870 -1.252 10.504 1.00 94.50 228 GLU A C 1
ATOM 1712 O O . GLU A 1 228 ? -10.593 -1.948 9.523 1.00 94.50 228 GLU A O 1
ATOM 1717 N N . VAL A 1 229 ? -10.939 0.080 10.413 1.00 91.31 229 VAL A N 1
ATOM 1718 C CA . VAL A 1 229 ? -10.639 0.817 9.176 1.00 91.31 229 VAL A CA 1
ATOM 1719 C C . VAL A 1 229 ? -9.204 1.316 9.222 1.00 91.31 229 VAL A C 1
ATOM 1721 O O . VAL A 1 229 ? -8.847 2.266 9.927 1.00 91.31 229 VAL A O 1
ATOM 1724 N N . LEU A 1 230 ? -8.384 0.678 8.397 1.00 86.69 230 LEU A N 1
ATOM 1725 C CA . LEU A 1 230 ? -6.961 0.935 8.303 1.00 86.69 230 LEU A CA 1
ATOM 1726 C C . LEU A 1 230 ? -6.685 2.335 7.706 1.00 86.69 230 LEU A C 1
ATOM 1728 O O . LEU A 1 230 ? -7.473 2.840 6.902 1.00 86.69 230 LEU A O 1
ATOM 1732 N N . PRO A 1 231 ? -5.544 2.974 8.036 1.00 81.00 231 PRO A N 1
ATOM 1733 C CA . PRO A 1 231 ? -5.165 4.298 7.519 1.00 81.00 231 PRO A CA 1
ATOM 1734 C C . PRO A 1 231 ? -4.987 4.426 5.995 1.00 81.00 231 PRO A C 1
ATOM 1736 O O . PRO A 1 231 ? -4.772 5.537 5.507 1.00 81.00 231 PRO A O 1
ATOM 1739 N N . ASP A 1 232 ? -5.047 3.327 5.238 1.00 74.25 232 ASP A N 1
ATOM 1740 C CA . ASP A 1 232 ? -5.104 3.321 3.768 1.00 74.25 232 ASP A CA 1
ATOM 1741 C C . ASP A 1 232 ? -6.546 3.383 3.213 1.00 74.25 232 ASP A C 1
ATOM 1743 O O . ASP A 1 232 ? -6.733 3.574 2.013 1.00 74.25 232 ASP A O 1
ATOM 1747 N N . GLY A 1 233 ? -7.564 3.270 4.076 1.00 81.62 233 GLY A N 1
ATOM 1748 C CA . GLY A 1 233 ? 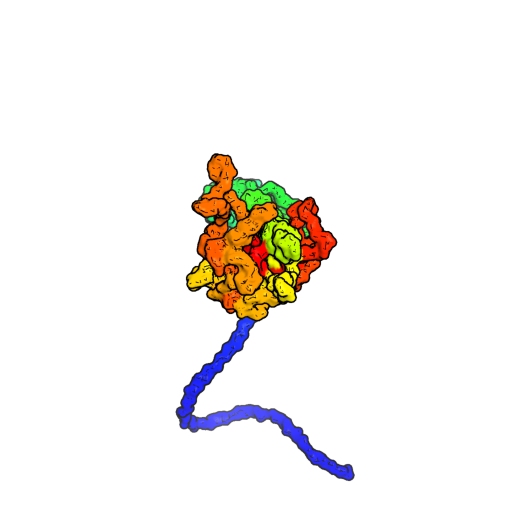-8.983 3.223 3.713 1.00 81.62 233 GLY A CA 1
ATOM 1749 C C . GLY A 1 233 ? -9.528 1.815 3.441 1.00 81.62 233 GLY A C 1
ATOM 1750 O O . GLY A 1 233 ? -10.681 1.690 3.024 1.00 81.62 233 GLY A O 1
ATOM 1751 N N . SER A 1 234 ? -8.736 0.763 3.666 1.00 81.69 234 SER A N 1
ATOM 1752 C CA . SER A 1 234 ? -9.200 -0.628 3.617 1.00 81.69 234 SER A CA 1
ATOM 1753 C C . SER A 1 234 ? -9.826 -1.069 4.948 1.00 81.69 234 SER A C 1
ATOM 1755 O O . SER A 1 234 ? -9.552 -0.495 6.004 1.00 81.69 234 SER A O 1
ATOM 1757 N N . LEU A 1 235 ? -10.688 -2.087 4.899 1.00 87.69 235 LEU A N 1
ATOM 1758 C CA . LEU A 1 235 ? -11.313 -2.678 6.086 1.00 87.69 235 LEU A CA 1
ATOM 1759 C C . LEU A 1 235 ? -10.582 -3.969 6.468 1.00 87.69 235 LEU A C 1
ATOM 1761 O O . LEU A 1 235 ? -10.497 -4.886 5.647 1.00 87.69 235 LEU A O 1
ATOM 1765 N N . LEU A 1 236 ? -10.089 -4.043 7.702 1.00 88.62 236 LEU A N 1
ATOM 1766 C CA . LEU A 1 236 ? -9.655 -5.270 8.365 1.00 88.62 236 LEU A CA 1
ATOM 1767 C C . LEU A 1 236 ? -10.856 -5.884 9.101 1.00 88.62 236 LEU A C 1
ATOM 1769 O O . LEU A 1 236 ? -11.615 -5.136 9.712 1.00 88.62 236 LEU A O 1
ATOM 1773 N N . TYR A 1 237 ? -11.034 -7.207 9.078 1.00 89.31 237 TYR A N 1
ATOM 1774 C CA . TYR A 1 237 ? -12.092 -7.863 9.863 1.00 89.31 237 TYR A CA 1
ATOM 1775 C C . TYR A 1 237 ? -11.774 -9.309 10.283 1.00 89.31 237 TYR A C 1
ATOM 1777 O O . TYR A 1 237 ? -10.920 -9.975 9.684 1.00 89.31 237 TYR A O 1
ATOM 1785 N N . ALA A 1 238 ? -12.484 -9.775 11.313 1.00 88.38 238 ALA A N 1
ATOM 1786 C CA . ALA A 1 238 ? -12.516 -11.142 11.842 1.00 88.38 238 ALA A CA 1
ATOM 1787 C C . ALA A 1 238 ? -13.822 -11.877 11.466 1.00 88.38 238 ALA A C 1
ATOM 1789 O O . ALA A 1 238 ? -14.782 -11.248 11.037 1.00 88.38 238 ALA A O 1
ATOM 1790 N N . LEU A 1 239 ? -13.879 -13.206 11.622 1.00 85.62 239 LEU A N 1
ATOM 1791 C CA . LEU A 1 239 ? -15.076 -14.014 11.336 1.00 85.62 239 LEU A CA 1
ATOM 1792 C C . LEU A 1 239 ? -15.524 -14.826 12.559 1.00 85.62 239 LEU A C 1
ATOM 1794 O O . LEU A 1 239 ? -14.691 -15.441 13.222 1.00 85.62 239 LEU A O 1
ATOM 1798 N N . HIS A 1 240 ? -16.839 -14.865 12.776 1.00 82.94 240 HIS A N 1
ATOM 1799 C CA . HIS A 1 240 ? -17.509 -15.426 13.951 1.00 82.94 240 HIS A CA 1
ATOM 1800 C C . HIS A 1 240 ? -17.330 -16.934 14.126 1.00 82.94 240 HIS A C 1
ATOM 1802 O O . HIS A 1 240 ? -17.616 -17.690 13.193 1.00 82.94 240 HIS A O 1
ATOM 1808 N N . LYS A 1 241 ? -16.922 -17.368 15.329 1.00 70.00 241 LYS A N 1
ATOM 1809 C CA . LYS A 1 241 ? -17.001 -18.740 15.899 1.00 70.00 241 LYS A CA 1
ATOM 1810 C C . LYS A 1 241 ? -16.642 -19.909 14.953 1.00 70.00 241 LYS A C 1
ATOM 1812 O O . LYS A 1 241 ? -17.040 -21.061 15.167 1.00 70.00 241 LYS A O 1
ATOM 1817 N N . ILE A 1 242 ? -15.832 -19.658 13.918 1.00 65.62 242 ILE A N 1
ATOM 1818 C CA . ILE A 1 242 ? -15.362 -20.648 12.936 1.00 65.62 242 ILE A CA 1
ATOM 1819 C C . ILE A 1 242 ? -13.917 -21.072 13.204 1.00 65.62 242 ILE A C 1
ATOM 1821 O O . ILE A 1 242 ? -13.110 -20.346 13.769 1.00 65.62 242 ILE A O 1
ATOM 1825 N N . SER A 1 243 ? -13.529 -22.255 12.717 1.00 72.75 243 SER A N 1
ATOM 1826 C CA . SER A 1 243 ? -12.157 -22.776 12.846 1.00 72.75 243 SER A CA 1
ATOM 1827 C C . SER A 1 243 ? -11.118 -22.050 11.968 1.00 72.75 243 SER A C 1
ATOM 1829 O O . SER A 1 243 ? -10.130 -22.663 11.553 1.00 72.75 243 SER A O 1
ATOM 1831 N N . ASP A 1 244 ? -11.375 -20.798 11.601 1.00 76.19 244 ASP A N 1
ATOM 1832 C CA . ASP A 1 244 ? -10.603 -20.007 10.654 1.00 76.19 244 ASP A CA 1
ATOM 1833 C C . ASP A 1 244 ? -10.006 -18.785 11.358 1.00 76.19 244 ASP A C 1
ATOM 1835 O O . ASP A 1 244 ? -10.598 -17.713 11.413 1.00 76.19 244 ASP A O 1
ATOM 1839 N N . THR A 1 245 ? -8.810 -18.962 11.915 1.00 79.38 245 THR A N 1
ATOM 1840 C CA . THR A 1 245 ? -8.172 -17.992 12.814 1.00 79.38 245 THR A CA 1
ATOM 1841 C C . THR A 1 245 ? -7.480 -16.832 12.091 1.00 79.38 245 THR A C 1
ATOM 1843 O O . THR A 1 245 ? -6.364 -16.440 12.451 1.00 79.38 245 THR A O 1
ATOM 1846 N N . ARG A 1 246 ? -8.082 -16.331 11.006 1.00 79.31 246 ARG A N 1
ATOM 1847 C CA . ARG A 1 246 ? -7.465 -15.396 10.057 1.00 79.31 246 ARG A CA 1
ATOM 1848 C C . ARG A 1 246 ? -8.226 -14.071 9.972 1.00 79.31 246 ARG A C 1
ATOM 1850 O O . ARG A 1 246 ? -9.436 -14.067 9.788 1.00 79.31 246 ARG A O 1
ATOM 1857 N N . LEU A 1 247 ? -7.488 -12.962 10.007 1.00 82.31 247 LEU A N 1
ATOM 1858 C CA . LEU A 1 247 ? -7.999 -11.625 9.691 1.00 82.31 247 LEU A CA 1
ATOM 1859 C C . LEU A 1 247 ? -8.018 -11.415 8.169 1.00 82.31 247 LEU A C 1
ATOM 1861 O O . LEU A 1 247 ? -7.156 -11.928 7.452 1.00 82.31 247 LEU A O 1
ATOM 1865 N N . TYR A 1 248 ? -8.962 -10.635 7.664 1.00 81.25 248 TYR A N 1
ATOM 1866 C CA . TYR A 1 248 ? -9.176 -10.411 6.231 1.00 81.25 248 TYR A CA 1
ATOM 1867 C C . TYR A 1 248 ? -9.111 -8.914 5.890 1.00 81.25 248 TYR A C 1
ATOM 1869 O O . TYR A 1 248 ? -9.500 -8.097 6.714 1.00 81.25 248 TYR A O 1
ATOM 1877 N N . GLN A 1 249 ? -8.641 -8.550 4.685 1.00 81.12 249 GLN A N 1
ATOM 1878 C CA . GLN A 1 249 ? -8.500 -7.149 4.241 1.00 81.12 249 GLN A CA 1
ATOM 1879 C C . GLN A 1 249 ? -9.276 -6.874 2.937 1.00 81.12 249 GLN A C 1
ATOM 1881 O O . GLN A 1 249 ? -9.021 -7.510 1.906 1.00 81.12 249 GLN A O 1
ATOM 1886 N N . PHE A 1 250 ? -10.212 -5.920 2.973 1.00 77.06 250 PHE A N 1
ATOM 1887 C CA . PHE A 1 250 ? -11.121 -5.560 1.870 1.00 77.06 250 PHE A CA 1
ATOM 1888 C C . PHE A 1 250 ? -10.909 -4.135 1.358 1.00 77.06 250 PHE A C 1
ATOM 1890 O O . PHE A 1 250 ? -10.688 -3.213 2.143 1.00 77.06 250 PHE A O 1
ATOM 1897 N N . ASN A 1 251 ? -11.090 -3.932 0.047 1.00 73.56 251 ASN A N 1
ATOM 1898 C CA . ASN A 1 251 ? -11.174 -2.583 -0.505 1.00 73.56 251 ASN A CA 1
ATOM 1899 C C . ASN A 1 251 ? -12.587 -2.036 -0.275 1.00 73.56 251 ASN A C 1
ATOM 1901 O O . ASN A 1 251 ? -13.563 -2.616 -0.760 1.00 73.56 251 ASN A O 1
ATOM 1905 N N . MET A 1 252 ? -12.694 -0.901 0.416 1.00 73.69 252 MET A N 1
ATOM 1906 C CA . MET A 1 252 ? -13.962 -0.176 0.533 1.00 73.69 252 MET A CA 1
ATOM 1907 C C . MET A 1 252 ? -14.272 0.665 -0.718 1.00 73.69 252 MET A C 1
ATOM 1909 O O . MET A 1 252 ? -15.410 1.095 -0.902 1.00 73.69 252 MET A O 1
ATOM 1913 N N . GLU A 1 253 ? -13.306 0.877 -1.621 1.00 67.94 253 GLU A N 1
ATOM 1914 C CA . GLU A 1 253 ? -13.484 1.710 -2.813 1.00 67.94 253 GLU A CA 1
ATOM 1915 C C . GLU A 1 253 ? -14.730 1.314 -3.626 1.00 67.94 253 GLU A C 1
ATOM 1917 O O . GLU A 1 253 ? -14.948 0.152 -3.994 1.00 67.94 253 GLU A O 1
ATOM 1922 N N . ALA A 1 254 ? -15.554 2.331 -3.894 1.00 55.28 254 ALA A N 1
ATOM 1923 C CA . ALA A 1 254 ? -16.797 2.264 -4.658 1.00 55.28 254 ALA A CA 1
ATOM 1924 C C . ALA A 1 254 ? -17.840 1.232 -4.168 1.00 55.28 254 ALA A C 1
ATOM 1926 O O . ALA A 1 254 ? -18.698 0.839 -4.959 1.00 55.28 254 ALA A O 1
ATOM 1927 N N . GLY A 1 255 ? -17.795 0.803 -2.896 1.00 58.44 255 GLY A N 1
ATOM 1928 C CA . GLY A 1 255 ? -18.714 -0.219 -2.366 1.00 58.44 255 GLY A CA 1
ATOM 1929 C C . GLY A 1 255 ? -18.533 -1.583 -3.043 1.00 58.44 255 GLY A C 1
ATOM 1930 O O . GLY A 1 255 ? -19.487 -2.333 -3.217 1.00 58.44 255 GLY A O 1
ATOM 1931 N N . SER A 1 256 ? -17.317 -1.870 -3.521 1.00 59.88 256 SER A N 1
ATOM 1932 C CA . SER A 1 256 ? -17.028 -3.075 -4.307 1.00 59.88 256 SER A CA 1
ATOM 1933 C C . SER A 1 256 ? -16.781 -4.327 -3.458 1.00 59.88 256 SER A C 1
ATOM 1935 O O . SER A 1 256 ? -16.908 -5.435 -3.982 1.00 59.88 256 SER A O 1
ATOM 1937 N N . CYS A 1 257 ? -16.418 -4.148 -2.180 1.00 64.69 257 CYS A N 1
ATOM 1938 C CA . CYS A 1 257 ? -16.130 -5.190 -1.186 1.00 64.69 257 CYS A CA 1
ATOM 1939 C C . CYS A 1 257 ? -15.169 -6.289 -1.653 1.00 64.69 257 CYS A C 1
ATOM 1941 O O . CYS A 1 257 ? -15.253 -7.438 -1.217 1.00 64.69 257 CYS A O 1
ATOM 1943 N N . GLN A 1 258 ? -14.278 -5.979 -2.595 1.00 63.75 258 GLN A N 1
ATOM 1944 C CA . GLN A 1 258 ? -13.419 -7.007 -3.160 1.00 63.75 258 GLN A CA 1
ATOM 1945 C C . GLN A 1 258 ? -12.317 -7.357 -2.161 1.00 63.75 258 GLN A C 1
ATOM 1947 O O . GLN A 1 258 ? -11.596 -6.483 -1.671 1.00 63.75 258 GLN A O 1
ATOM 1952 N N . ILE A 1 259 ? -12.196 -8.660 -1.891 1.00 62.06 259 ILE A N 1
ATOM 1953 C CA . ILE A 1 259 ? -11.100 -9.282 -1.146 1.00 62.06 259 ILE A CA 1
ATOM 1954 C C . ILE A 1 259 ? -9.784 -8.834 -1.802 1.00 62.06 259 ILE A C 1
ATOM 1956 O O . ILE A 1 259 ? -9.439 -9.338 -2.872 1.00 62.06 259 ILE A O 1
ATOM 1960 N N . MET A 1 260 ? -9.056 -7.883 -1.200 1.00 55.16 260 MET A N 1
ATOM 1961 C CA . MET A 1 260 ? -7.836 -7.329 -1.817 1.00 55.16 260 MET A CA 1
ATOM 1962 C C . MET A 1 260 ? -6.724 -8.368 -1.884 1.00 55.16 260 MET A C 1
ATOM 1964 O O . MET A 1 260 ? -5.959 -8.405 -2.843 1.00 55.16 260 MET A O 1
ATOM 1968 N N . ASN A 1 261 ? -6.658 -9.228 -0.868 1.00 51.97 261 ASN A N 1
ATOM 1969 C CA . ASN A 1 261 ? -5.754 -10.361 -0.808 1.00 51.97 261 ASN A CA 1
ATOM 1970 C C . ASN A 1 261 ? -6.475 -11.566 -0.198 1.00 51.97 261 ASN A C 1
ATOM 1972 O O . ASN A 1 261 ? -7.045 -11.484 0.885 1.00 51.97 261 ASN A O 1
ATOM 1976 N N . THR A 1 262 ? -6.391 -12.721 -0.860 1.00 42.62 262 THR A N 1
ATOM 1977 C CA . THR A 1 262 ? -6.850 -14.011 -0.307 1.00 42.62 262 THR A CA 1
ATOM 1978 C C . THR A 1 262 ? -5.888 -14.585 0.744 1.00 42.62 262 THR A C 1
ATOM 1980 O O . THR A 1 262 ? -6.170 -15.619 1.354 1.00 42.62 262 THR A O 1
ATOM 1983 N N . ALA A 1 263 ? -4.762 -13.904 0.980 1.00 47.09 263 ALA A N 1
ATOM 1984 C CA . ALA A 1 263 ? -3.799 -14.169 2.042 1.00 47.09 263 ALA A CA 1
ATOM 1985 C C . ALA A 1 263 ? -4.327 -13.684 3.404 1.00 47.09 263 ALA A C 1
ATOM 1987 O O . ALA A 1 263 ? -3.760 -12.781 4.013 1.00 47.09 263 ALA A O 1
ATOM 1988 N N . ALA A 1 264 ? -5.432 -14.275 3.864 1.00 59.19 264 ALA A N 1
ATOM 1989 C CA . ALA A 1 264 ? -5.978 -13.969 5.180 1.00 59.19 264 ALA A CA 1
ATOM 1990 C C . ALA A 1 264 ? -4.961 -14.339 6.283 1.00 59.19 264 ALA A C 1
ATOM 1992 O O . ALA A 1 264 ? -4.257 -15.351 6.207 1.00 59.19 264 ALA A O 1
ATOM 1993 N N . ILE A 1 265 ? -4.877 -13.465 7.276 1.00 61.28 265 ILE A N 1
ATOM 1994 C CA . ILE A 1 265 ? -3.714 -13.156 8.108 1.00 61.28 265 ILE A CA 1
ATOM 1995 C C . ILE A 1 265 ? -3.830 -13.932 9.432 1.00 61.28 265 ILE A C 1
ATOM 1997 O O . ILE A 1 265 ? -4.703 -13.595 10.230 1.00 61.28 265 ILE A O 1
ATOM 2001 N N . PRO A 1 266 ? -3.022 -14.982 9.697 1.00 65.31 266 PRO A N 1
ATOM 2002 C CA . PRO A 1 266 ? -3.252 -15.869 10.841 1.00 65.31 266 PRO A CA 1
ATOM 2003 C C . PRO A 1 266 ? -3.037 -15.174 12.193 1.00 65.31 266 PRO A C 1
ATOM 2005 O O . PRO A 1 266 ? -1.900 -14.977 12.624 1.00 65.31 266 PRO A O 1
ATOM 2008 N N . ALA A 1 267 ? -4.126 -14.844 12.884 1.00 66.75 267 ALA A N 1
ATOM 2009 C CA . ALA A 1 267 ? -4.111 -14.310 14.240 1.00 66.75 267 ALA A CA 1
ATOM 2010 C C . ALA A 1 267 ? -3.859 -15.422 15.271 1.00 66.75 267 ALA A C 1
ATOM 2012 O O . ALA A 1 267 ? -3.101 -15.216 16.215 1.00 66.75 267 ALA A O 1
ATOM 2013 N N . GLY A 1 268 ? -4.424 -16.618 15.057 1.00 73.38 268 GLY A N 1
ATOM 2014 C CA . GLY A 1 268 ? -4.390 -17.729 16.025 1.00 73.38 268 GLY A CA 1
ATOM 2015 C C . GLY A 1 268 ? -5.573 -17.748 17.004 1.00 73.38 268 GLY A C 1
ATOM 2016 O O . GLY A 1 268 ? -5.703 -18.698 17.771 1.00 73.38 268 GLY A O 1
ATOM 2017 N N . TYR A 1 269 ? -6.435 -16.741 16.899 1.00 83.81 269 TYR A N 1
ATOM 2018 C CA . TYR A 1 269 ? -7.669 -16.502 17.643 1.00 83.81 269 TYR A CA 1
ATOM 2019 C C . TYR A 1 269 ? -8.866 -16.788 16.715 1.00 83.81 269 TYR A C 1
ATOM 2021 O O . TYR A 1 269 ? -8.736 -16.587 15.507 1.00 83.81 269 TYR A O 1
ATOM 2029 N N . TYR A 1 270 ? -9.958 -17.357 17.231 1.00 86.19 270 TYR A N 1
ATOM 2030 C CA . TYR A 1 270 ? -11.110 -17.897 16.476 1.00 86.19 270 TYR A CA 1
ATOM 2031 C C . TYR A 1 270 ? -12.455 -17.242 16.833 1.00 86.19 270 TYR A C 1
ATOM 2033 O O . TYR A 1 270 ? -13.473 -17.582 16.236 1.00 86.19 270 TYR A O 1
ATOM 2041 N N . ASP A 1 271 ? -12.430 -16.371 17.834 1.00 88.38 271 ASP A N 1
ATOM 2042 C CA . ASP A 1 271 ? -13.564 -15.689 18.445 1.00 88.38 271 ASP A CA 1
ATOM 2043 C C . ASP A 1 271 ? -13.020 -14.308 18.772 1.00 88.38 271 ASP A C 1
ATOM 2045 O O . ASP A 1 271 ? -12.103 -14.224 19.584 1.00 88.38 271 ASP A O 1
ATOM 2049 N N . MET A 1 272 ? -13.382 -13.276 18.014 1.00 92.12 272 MET A N 1
ATOM 2050 C CA . MET A 1 272 ? -12.678 -11.992 18.046 1.00 92.12 272 MET A CA 1
ATOM 2051 C C . MET A 1 272 ? -13.690 -10.858 17.992 1.00 92.12 272 MET A C 1
ATOM 2053 O O . MET A 1 272 ? -14.161 -10.528 16.906 1.00 92.12 272 MET A O 1
ATOM 2057 N N . GLU A 1 273 ? -13.929 -10.264 19.161 1.00 93.12 273 GLU A N 1
ATOM 2058 C CA . GLU A 1 273 ? -15.055 -9.357 19.435 1.00 93.12 273 GLU A CA 1
ATOM 2059 C C . GLU A 1 273 ? -14.652 -7.865 19.350 1.00 93.12 273 GLU A C 1
ATOM 2061 O O . GLU A 1 273 ? -15.473 -6.962 19.451 1.00 93.12 273 GLU A O 1
ATOM 2066 N N . GLY A 1 274 ? -13.361 -7.573 19.137 1.00 95.12 274 GLY A N 1
ATOM 2067 C CA . GLY A 1 274 ? -12.890 -6.211 18.872 1.00 95.12 274 GLY A CA 1
ATOM 2068 C C . GLY A 1 274 ? -11.478 -6.159 18.288 1.00 95.12 274 GLY A C 1
ATOM 2069 O O . GLY A 1 274 ? -10.605 -6.948 18.669 1.00 95.12 274 GLY A O 1
ATOM 2070 N N . LEU A 1 275 ? -11.227 -5.209 17.379 1.00 95.69 275 LEU A N 1
ATOM 2071 C CA . LEU A 1 275 ? -9.925 -4.965 16.740 1.00 95.69 275 LEU A CA 1
ATOM 2072 C C . LEU A 1 275 ? -9.542 -3.482 16.817 1.00 95.69 275 LEU A C 1
ATOM 2074 O O . LEU A 1 275 ? -10.358 -2.609 16.567 1.00 95.69 275 LEU A O 1
ATOM 2078 N N . ALA A 1 276 ? -8.267 -3.190 17.090 1.00 95.75 276 ALA A N 1
ATOM 2079 C CA . ALA A 1 276 ? -7.753 -1.822 17.105 1.00 95.75 276 ALA A CA 1
ATOM 2080 C C . ALA A 1 276 ? -6.358 -1.716 16.478 1.00 95.75 276 ALA A C 1
ATOM 2082 O O . ALA A 1 276 ? -5.406 -2.390 16.899 1.00 95.75 276 ALA A O 1
ATOM 2083 N N . VAL A 1 277 ? -6.207 -0.809 15.512 1.00 92.00 277 VAL A N 1
ATOM 2084 C CA . VAL A 1 277 ? -4.948 -0.547 14.803 1.00 92.00 277 VAL A CA 1
ATOM 2085 C C . VAL A 1 277 ? -4.535 0.918 14.993 1.00 92.00 277 VAL A C 1
ATOM 2087 O O . VAL A 1 277 ? -5.323 1.824 14.738 1.00 92.00 277 VAL A O 1
ATOM 2090 N N . PRO A 1 278 ? -3.295 1.214 15.433 1.00 89.44 278 PRO A N 1
ATOM 2091 C CA . PRO A 1 278 ? -2.846 2.600 15.557 1.00 89.44 278 PRO A CA 1
ATOM 2092 C C . PRO A 1 278 ? -2.888 3.323 14.202 1.00 89.44 278 PRO A C 1
ATOM 2094 O O . PRO A 1 278 ? -2.351 2.795 13.233 1.00 89.44 278 PRO A O 1
ATOM 2097 N N . ASP A 1 279 ? -3.366 4.573 14.149 1.00 82.12 279 ASP A N 1
ATOM 2098 C CA . ASP A 1 279 ? -3.379 5.403 12.919 1.00 82.12 279 ASP A CA 1
ATOM 2099 C C . ASP A 1 279 ? -1.979 5.592 12.272 1.00 82.12 279 ASP A C 1
ATOM 2101 O O . ASP A 1 279 ? -1.853 6.036 11.131 1.00 82.12 279 ASP A O 1
ATOM 2105 N N . THR A 1 280 ? -0.895 5.250 12.979 1.00 73.88 280 THR A N 1
ATOM 2106 C CA . THR A 1 280 ? 0.478 5.220 12.444 1.00 73.88 280 THR A CA 1
ATOM 2107 C C . THR A 1 280 ? 0.827 3.953 11.655 1.00 73.88 280 THR A C 1
ATOM 2109 O O . THR A 1 280 ? 1.877 3.919 11.015 1.00 73.88 280 THR A O 1
ATOM 2112 N N . CYS A 1 281 ? 0.013 2.899 11.733 1.00 72.62 281 CYS A N 1
ATOM 2113 C CA . CYS A 1 281 ? 0.206 1.649 11.005 1.00 72.62 281 CYS A CA 1
ATOM 2114 C C . CYS A 1 281 ? -0.420 1.752 9.610 1.00 72.62 281 CYS A C 1
ATOM 2116 O O . CYS A 1 281 ? -1.633 1.687 9.454 1.00 72.62 281 CYS A O 1
ATOM 2118 N N . LYS A 1 282 ? 0.418 1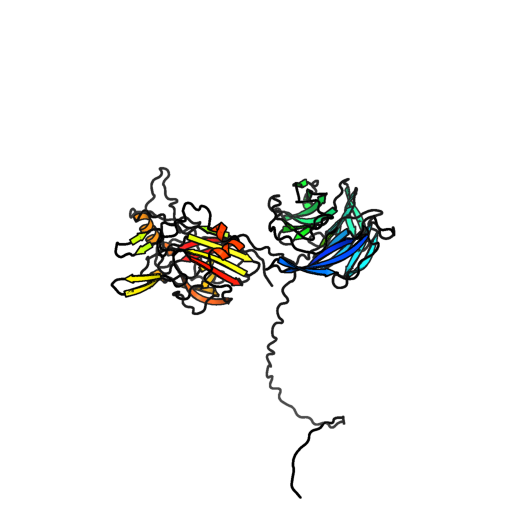.854 8.576 1.00 64.12 282 LYS A N 1
ATOM 2119 C CA . LYS A 1 282 ? 0.003 1.568 7.200 1.00 64.12 282 LYS A CA 1
ATOM 2120 C C . LYS A 1 282 ? 0.307 0.099 6.912 1.00 64.12 282 LYS A C 1
ATOM 2122 O O . LYS A 1 282 ? 1.469 -0.242 6.695 1.00 64.12 282 LYS A O 1
ATOM 2127 N N . LEU A 1 283 ? -0.710 -0.765 6.877 1.00 61.19 283 LEU A N 1
ATOM 2128 C CA . LEU A 1 283 ? -0.552 -2.025 6.151 1.00 61.19 283 LEU A CA 1
ATOM 2129 C C . LEU A 1 283 ? -0.435 -1.671 4.670 1.00 61.19 283 LEU A C 1
ATOM 2131 O O . LEU A 1 283 ? -1.320 -1.039 4.108 1.00 61.19 283 LEU A O 1
ATOM 2135 N N . CYS A 1 284 ? 0.684 -2.042 4.060 1.00 61.41 284 CYS A N 1
ATOM 2136 C CA . CYS A 1 284 ? 0.956 -1.796 2.651 1.00 61.41 284 CYS A CA 1
ATOM 2137 C C . CYS A 1 284 ? 0.780 -3.113 1.891 1.00 61.41 284 CYS A C 1
ATOM 2139 O O . CYS A 1 284 ? 1.772 -3.827 1.710 1.00 61.41 284 CYS A O 1
ATOM 2141 N N . PRO A 1 285 ? -0.455 -3.484 1.490 1.00 56.03 285 PRO A N 1
ATOM 2142 C CA . PRO A 1 285 ? -0.686 -4.730 0.772 1.00 56.03 285 PRO A CA 1
ATOM 2143 C C . PRO A 1 285 ? 0.184 -4.783 -0.494 1.00 56.03 285 PRO A C 1
ATOM 2145 O O . PRO A 1 285 ? 0.428 -3.743 -1.112 1.00 56.03 285 PRO A O 1
ATOM 2148 N N . PRO A 1 286 ? 0.642 -5.975 -0.924 1.00 60.03 286 PRO A N 1
ATOM 2149 C CA . PRO A 1 286 ? 1.314 -6.134 -2.206 1.00 60.03 286 PRO A CA 1
ATOM 2150 C C . PRO A 1 286 ? 0.458 -5.546 -3.332 1.00 60.03 286 PRO A C 1
ATOM 2152 O O . PRO A 1 286 ? -0.609 -6.072 -3.649 1.00 60.03 286 PRO A O 1
ATOM 2155 N N . GLY A 1 287 ? 0.927 -4.452 -3.931 1.00 64.56 287 GLY A N 1
ATOM 2156 C CA . GLY A 1 287 ? 0.219 -3.772 -5.005 1.00 64.56 287 GLY A CA 1
ATOM 2157 C C . GLY A 1 287 ? 0.035 -4.704 -6.200 1.00 64.56 287 GLY A C 1
ATOM 2158 O O . GLY A 1 287 ? 0.906 -5.524 -6.507 1.00 64.56 287 GLY A O 1
ATOM 2159 N N . ALA A 1 288 ? -1.097 -4.578 -6.891 1.00 73.94 288 ALA A N 1
ATOM 2160 C CA . ALA A 1 288 ? -1.334 -5.321 -8.123 1.00 73.94 288 ALA A CA 1
ATOM 2161 C C . ALA A 1 288 ? -0.258 -4.994 -9.177 1.00 73.94 288 ALA A C 1
ATOM 2163 O O . ALA A 1 288 ? 0.267 -3.878 -9.219 1.00 73.94 288 ALA A O 1
ATOM 2164 N N . TRP A 1 289 ? 0.048 -5.952 -10.060 1.00 80.62 289 TRP A N 1
ATOM 2165 C CA . TRP A 1 289 ? 0.941 -5.697 -11.191 1.00 80.62 289 TRP A CA 1
ATOM 2166 C C . TRP A 1 289 ? 0.348 -4.619 -12.099 1.00 80.62 289 TRP A C 1
ATOM 2168 O O . TRP A 1 289 ? -0.636 -4.848 -12.802 1.00 80.62 289 TRP A O 1
ATOM 2178 N N . GLN A 1 290 ? 0.985 -3.454 -12.120 1.00 85.94 290 GLN A N 1
ATOM 2179 C CA . GLN A 1 290 ? 0.734 -2.425 -13.118 1.00 85.94 290 GLN A CA 1
ATOM 2180 C C . GLN A 1 290 ? 1.605 -2.753 -14.326 1.00 85.94 290 GLN A C 1
ATOM 2182 O O . GLN A 1 290 ? 2.816 -2.906 -14.181 1.00 85.94 290 GLN A O 1
ATOM 2187 N N . TYR A 1 291 ? 1.026 -2.877 -15.516 1.00 87.69 291 TYR A N 1
ATOM 2188 C CA . TYR A 1 291 ? 1.781 -3.274 -16.702 1.00 87.69 291 TYR A CA 1
ATOM 2189 C C . TYR A 1 291 ? 1.334 -2.538 -17.956 1.00 87.69 291 TYR A C 1
ATOM 2191 O O . TYR A 1 291 ? 0.258 -1.940 -18.025 1.00 87.69 291 TYR A O 1
ATOM 2199 N N . THR A 1 292 ? 2.180 -2.599 -18.977 1.00 85.25 292 THR A N 1
ATOM 2200 C CA . THR A 1 292 ? 1.828 -2.184 -20.326 1.00 85.25 292 THR A CA 1
ATOM 2201 C C . THR A 1 292 ? 2.406 -3.171 -21.333 1.00 85.25 292 THR A C 1
ATOM 2203 O O . THR A 1 292 ? 3.522 -3.667 -21.159 1.00 85.25 292 THR A O 1
ATOM 2206 N N . LEU A 1 293 ? 1.626 -3.469 -22.369 1.00 85.00 293 LEU A N 1
ATOM 2207 C CA . LEU A 1 293 ? 2.016 -4.330 -23.483 1.00 85.00 293 LEU A CA 1
ATOM 2208 C C . LEU A 1 293 ? 2.311 -3.464 -24.699 1.00 85.00 293 LEU A C 1
ATOM 2210 O O . LEU A 1 293 ? 1.614 -2.474 -24.933 1.00 85.00 293 LEU A O 1
ATOM 2214 N N . ASP A 1 294 ? 3.324 -3.854 -25.461 1.00 87.31 294 ASP A N 1
ATOM 2215 C CA . ASP A 1 294 ? 3.687 -3.187 -26.702 1.00 87.31 294 ASP A CA 1
ATOM 2216 C C . ASP A 1 294 ? 3.095 -3.876 -27.936 1.00 87.31 294 ASP A C 1
ATOM 2218 O O . ASP A 1 294 ? 2.409 -4.903 -27.860 1.00 87.31 294 ASP A O 1
ATOM 2222 N N . SER A 1 295 ? 3.358 -3.299 -29.104 1.00 85.06 295 SER A N 1
ATOM 2223 C CA . SER A 1 295 ? 3.186 -4.027 -30.352 1.00 85.06 295 SER A CA 1
ATOM 2224 C C . SER A 1 295 ? 4.317 -5.059 -30.533 1.00 85.06 295 SER A C 1
ATOM 2226 O O . SER A 1 295 ? 5.383 -4.999 -29.936 1.00 85.06 295 SER A O 1
ATOM 2228 N N . PHE A 1 296 ? 4.042 -6.082 -31.342 1.00 87.62 296 PHE A N 1
ATOM 2229 C CA . PHE A 1 296 ? 4.958 -7.190 -31.651 1.00 87.62 296 PHE A CA 1
ATOM 2230 C C . PHE A 1 296 ? 5.475 -7.060 -33.103 1.00 87.62 296 PHE A C 1
ATOM 2232 O O . PHE A 1 296 ? 5.705 -8.066 -33.792 1.00 87.62 296 PHE A O 1
ATOM 2239 N N . LYS A 1 297 ? 5.461 -5.831 -33.646 1.00 88.25 297 LYS A N 1
ATOM 2240 C CA . LYS A 1 297 ? 5.535 -5.527 -35.088 1.00 88.25 297 LYS A CA 1
ATOM 2241 C C . LYS A 1 297 ? 6.326 -4.255 -35.388 1.00 88.25 297 LYS A C 1
ATOM 2243 O O . LYS A 1 297 ? 6.013 -3.565 -36.364 1.00 88.25 297 LYS A O 1
ATOM 2248 N N . ASP A 1 298 ? 7.313 -3.929 -34.572 1.00 88.75 298 ASP A N 1
ATOM 2249 C CA . ASP A 1 298 ? 7.932 -2.604 -34.569 1.00 88.75 298 ASP A CA 1
ATOM 2250 C C . ASP A 1 298 ? 9.338 -2.543 -33.982 1.00 88.75 298 ASP A C 1
ATOM 2252 O O . ASP A 1 298 ? 10.086 -1.644 -34.373 1.00 88.75 298 ASP A O 1
ATOM 2256 N N . GLY A 1 299 ? 9.773 -3.577 -33.264 1.00 92.44 299 GLY A N 1
ATOM 2257 C CA . GLY A 1 299 ? 11.192 -3.872 -33.150 1.00 92.44 299 GLY A CA 1
ATOM 2258 C C . GLY A 1 299 ? 11.824 -4.015 -34.541 1.00 92.44 299 GLY A C 1
ATOM 2259 O O . GLY A 1 299 ? 11.268 -4.647 -35.449 1.00 92.44 299 GLY A O 1
ATOM 2260 N N . VAL A 1 300 ? 12.982 -3.381 -34.744 1.00 92.19 300 VAL A N 1
ATOM 2261 C CA . VAL A 1 300 ? 13.695 -3.326 -36.033 1.00 92.19 300 VAL A CA 1
ATOM 2262 C C . VAL A 1 300 ? 15.028 -4.063 -35.956 1.00 92.19 300 VAL A C 1
ATOM 2264 O O . VAL A 1 300 ? 15.860 -3.773 -35.106 1.00 92.19 300 VAL A O 1
ATOM 2267 N N . GLU A 1 301 ? 15.311 -4.940 -36.917 1.00 89.38 301 GLU A N 1
ATOM 2268 C CA . GLU A 1 301 ? 16.546 -5.731 -36.990 1.00 89.38 301 GLU A CA 1
ATOM 2269 C C . GLU A 1 301 ? 17.173 -5.621 -38.384 1.00 89.38 301 GLU A C 1
ATOM 2271 O O . GLU A 1 301 ? 16.536 -5.914 -39.395 1.00 89.38 301 GLU A O 1
ATOM 2276 N N . THR A 1 302 ? 18.440 -5.205 -38.476 1.00 83.44 302 THR A N 1
ATOM 2277 C CA . THR A 1 302 ? 19.127 -5.095 -39.776 1.00 83.44 302 THR A CA 1
ATOM 2278 C C . THR A 1 302 ? 19.761 -6.434 -40.150 1.00 83.44 302 THR A C 1
ATOM 2280 O O . THR A 1 302 ? 20.825 -6.788 -39.648 1.00 83.44 302 THR A O 1
ATOM 2283 N N . THR A 1 303 ? 19.133 -7.189 -41.050 1.00 78.06 303 THR A N 1
ATOM 2284 C CA . THR A 1 303 ? 19.642 -8.494 -41.506 1.00 78.06 303 THR A CA 1
ATOM 2285 C C . THR A 1 303 ? 20.453 -8.371 -42.801 1.00 78.06 303 THR A C 1
ATOM 2287 O O . THR A 1 303 ? 20.414 -7.353 -43.494 1.00 78.06 303 THR A O 1
ATOM 2290 N N . SER A 1 304 ? 21.134 -9.448 -43.202 1.00 74.62 304 S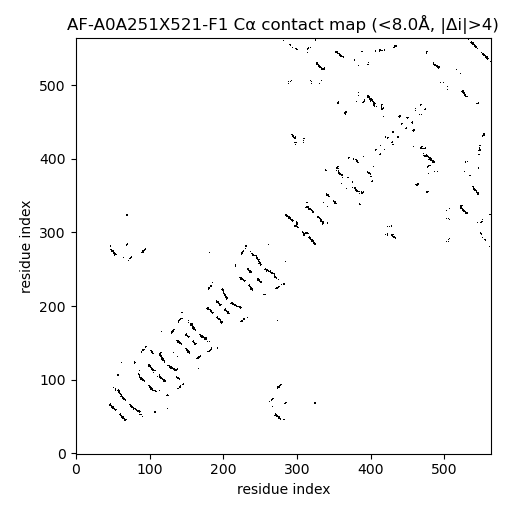ER A N 1
ATOM 2291 C CA . SER A 1 304 ? 21.774 -9.555 -44.524 1.00 74.62 304 SER A CA 1
ATOM 2292 C C . SER A 1 304 ? 20.785 -9.531 -45.703 1.00 74.62 304 SER A C 1
ATOM 2294 O O . SER A 1 304 ? 21.203 -9.301 -46.836 1.00 74.62 304 SER A O 1
ATOM 2296 N N . ALA A 1 305 ? 19.485 -9.726 -45.452 1.00 77.50 305 ALA A N 1
ATOM 2297 C CA . ALA A 1 305 ? 18.405 -9.560 -46.427 1.00 77.50 305 ALA A CA 1
ATOM 2298 C C . ALA A 1 305 ? 17.786 -8.142 -46.416 1.00 77.50 305 ALA A C 1
ATOM 2300 O O . ALA A 1 305 ? 16.845 -7.880 -47.165 1.00 77.50 305 ALA A O 1
ATOM 2301 N N . GLY A 1 306 ? 18.305 -7.229 -45.586 1.00 80.69 306 GLY A N 1
ATOM 2302 C CA . GLY A 1 306 ? 17.739 -5.905 -45.320 1.00 80.69 306 GLY A CA 1
ATOM 2303 C C . GLY A 1 306 ? 17.054 -5.821 -43.953 1.00 80.69 306 GLY A C 1
ATOM 2304 O O . GLY A 1 306 ? 17.147 -6.733 -43.128 1.00 80.69 306 GLY A O 1
ATOM 2305 N N . ASN A 1 307 ? 16.374 -4.705 -43.695 1.00 84.25 307 ASN A N 1
ATOM 2306 C CA . ASN A 1 307 ? 15.714 -4.471 -42.413 1.00 84.25 307 ASN A CA 1
ATOM 2307 C C . ASN A 1 307 ? 14.452 -5.334 -42.277 1.00 84.25 307 ASN A C 1
ATOM 2309 O O . ASN A 1 307 ? 13.539 -5.258 -43.099 1.00 84.25 307 ASN A O 1
ATOM 2313 N N . LYS A 1 308 ? 14.410 -6.122 -41.206 1.00 89.44 308 LYS A N 1
ATOM 2314 C CA . LYS A 1 308 ? 13.239 -6.822 -40.685 1.00 89.44 308 LYS A CA 1
ATOM 2315 C C . LYS A 1 308 ? 12.560 -5.918 -39.653 1.00 89.44 308 LYS A C 1
ATOM 2317 O O . LYS A 1 308 ? 13.240 -5.200 -38.922 1.00 89.44 308 LYS A O 1
ATOM 2322 N N . VAL A 1 309 ? 11.233 -5.958 -39.614 1.00 91.31 309 VAL A N 1
ATOM 2323 C CA . VAL A 1 309 ? 10.396 -5.239 -38.646 1.00 91.31 309 VAL A CA 1
ATOM 2324 C C . VAL A 1 309 ? 9.367 -6.226 -38.107 1.00 91.31 309 VAL A C 1
ATOM 2326 O O . VAL A 1 309 ? 8.713 -6.902 -38.906 1.00 91.31 309 VAL A O 1
ATOM 2329 N N . GLY A 1 310 ? 9.242 -6.320 -36.785 1.00 88.69 310 GLY A N 1
ATOM 2330 C CA . GLY A 1 310 ? 8.389 -7.297 -36.115 1.00 88.69 310 GLY A CA 1
ATOM 2331 C C . GLY A 1 310 ? 9.034 -8.665 -35.896 1.00 88.69 310 GLY A C 1
ATOM 2332 O O . GLY A 1 310 ? 9.736 -9.199 -36.765 1.00 88.69 310 GLY A O 1
ATOM 2333 N N . GLY A 1 311 ? 8.763 -9.262 -34.731 1.00 84.06 311 GLY A N 1
ATOM 2334 C CA . GLY A 1 311 ? 9.325 -10.553 -34.316 1.00 84.06 311 GLY A CA 1
ATOM 2335 C C . GLY A 1 311 ? 10.861 -10.586 -34.344 1.00 84.06 311 GLY A C 1
ATOM 2336 O O . GLY A 1 311 ? 11.460 -11.590 -34.742 1.00 84.06 311 GLY A O 1
ATOM 2337 N N . THR A 1 312 ? 11.502 -9.461 -34.036 1.00 89.88 312 THR A N 1
ATOM 2338 C CA . THR A 1 312 ? 12.954 -9.246 -34.070 1.00 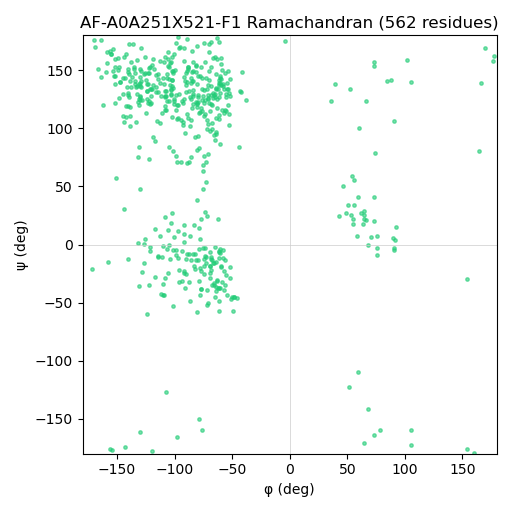89.88 312 THR A CA 1
ATOM 2339 C C . THR A 1 312 ? 13.662 -9.698 -32.800 1.00 89.88 312 THR A C 1
ATOM 2341 O O . THR A 1 312 ? 13.030 -9.936 -31.776 1.00 89.88 312 THR A O 1
ATOM 2344 N N . SER A 1 313 ? 14.991 -9.792 -32.866 1.00 89.00 313 SER A N 1
ATOM 2345 C CA . SER A 1 313 ? 15.876 -9.988 -31.705 1.00 89.00 313 SER A CA 1
ATOM 2346 C C . SER A 1 313 ? 15.959 -8.771 -30.766 1.00 89.00 313 SER A C 1
ATOM 2348 O O . SER A 1 313 ? 16.553 -8.869 -29.699 1.00 89.00 313 SER A O 1
ATOM 2350 N N . PHE A 1 314 ? 15.357 -7.637 -31.142 1.00 91.25 314 PHE A N 1
ATOM 2351 C CA . PHE A 1 314 ? 15.310 -6.406 -30.346 1.00 91.25 314 PHE A CA 1
ATOM 2352 C C . PHE A 1 314 ? 13.911 -6.096 -29.801 1.00 91.25 314 PHE A C 1
ATOM 2354 O O . PHE A 1 314 ? 13.752 -5.098 -29.109 1.00 91.25 314 PHE A O 1
ATOM 2361 N N . GLU A 1 315 ? 12.922 -6.937 -30.119 1.00 91.31 315 GLU A N 1
ATOM 2362 C CA . GLU A 1 315 ? 11.512 -6.679 -29.834 1.00 91.31 315 GLU A CA 1
ATOM 2363 C C . GLU A 1 315 ? 11.236 -6.650 -28.322 1.00 91.31 315 GLU A C 1
ATOM 2365 O O . GLU A 1 315 ? 11.573 -7.610 -27.621 1.00 91.31 315 GLU A O 1
ATOM 2370 N N . ILE A 1 316 ? 10.580 -5.601 -27.832 1.00 92.94 316 ILE A N 1
ATOM 2371 C CA . ILE A 1 316 ? 10.083 -5.480 -26.456 1.00 92.94 316 ILE A CA 1
ATOM 2372 C C . ILE A 1 316 ? 8.573 -5.730 -26.495 1.00 92.94 316 ILE A C 1
ATOM 2374 O O . ILE A 1 316 ? 7.871 -5.189 -27.334 1.00 92.94 316 ILE A O 1
ATOM 2378 N N . HIS A 1 317 ? 8.064 -6.618 -25.643 1.00 89.62 317 HIS A N 1
ATOM 2379 C CA . HIS A 1 317 ? 6.655 -7.043 -25.663 1.00 89.62 317 HIS A CA 1
ATOM 2380 C C . HIS A 1 317 ? 5.845 -6.439 -24.512 1.00 89.62 317 HIS A C 1
ATOM 2382 O O . HIS A 1 317 ? 4.625 -6.317 -24.607 1.00 89.62 317 HIS A O 1
ATOM 2388 N N . GLY A 1 318 ? 6.505 -6.069 -23.413 1.00 90.56 318 GLY A N 1
ATOM 2389 C CA . GLY A 1 318 ? 5.850 -5.436 -22.278 1.00 90.56 318 GLY A CA 1
ATOM 2390 C C . GLY A 1 318 ? 6.790 -5.148 -21.112 1.00 90.56 318 GLY A C 1
ATOM 2391 O O . GLY A 1 318 ? 7.875 -5.727 -21.002 1.00 90.56 318 GLY A O 1
ATOM 2392 N N . VAL A 1 319 ? 6.342 -4.265 -20.220 1.00 92.12 319 VAL A N 1
ATOM 2393 C CA . VAL A 1 319 ? 6.973 -3.992 -18.924 1.00 92.12 319 VAL A CA 1
ATOM 2394 C C . VAL A 1 319 ? 5.902 -3.953 -17.838 1.00 92.12 319 VAL A C 1
ATOM 2396 O O . VAL A 1 319 ? 4.799 -3.453 -18.066 1.00 92.12 319 VAL A O 1
ATOM 2399 N N . ALA A 1 320 ? 6.225 -4.497 -16.670 1.00 90.00 320 ALA A N 1
ATOM 2400 C CA . ALA A 1 320 ? 5.347 -4.588 -15.515 1.00 90.00 320 ALA A CA 1
ATOM 2401 C C . ALA A 1 320 ? 6.088 -4.179 -14.234 1.00 90.00 320 ALA A C 1
ATOM 2403 O O . ALA A 1 320 ? 7.287 -4.422 -14.097 1.00 90.00 320 ALA A O 1
ATOM 2404 N N . PHE A 1 321 ? 5.360 -3.579 -13.296 1.00 91.00 321 PHE A N 1
ATOM 2405 C CA . PHE A 1 321 ? 5.830 -3.117 -11.994 1.00 91.00 321 PHE A CA 1
ATOM 2406 C C . PHE A 1 321 ? 4.922 -3.642 -10.882 1.00 91.00 321 PHE A C 1
ATOM 2408 O O . PHE A 1 321 ? 3.697 -3.625 -11.015 1.00 91.00 321 PHE A O 1
ATOM 2415 N N . LYS A 1 322 ? 5.530 -4.033 -9.763 1.00 86.00 322 LYS A N 1
ATOM 2416 C CA . LYS A 1 322 ? 4.864 -4.396 -8.510 1.00 86.00 322 LYS A CA 1
ATOM 2417 C C . LYS A 1 322 ? 5.507 -3.630 -7.361 1.00 86.00 322 LYS A C 1
ATOM 2419 O O . LYS A 1 322 ? 6.734 -3.565 -7.295 1.00 86.00 322 LYS A O 1
ATOM 2424 N N . GLN A 1 323 ? 4.694 -3.081 -6.461 1.00 85.62 323 GLN A N 1
ATOM 2425 C CA . GLN A 1 323 ? 5.152 -2.452 -5.221 1.00 85.62 323 GLN A CA 1
ATOM 2426 C C . GLN A 1 323 ? 4.815 -3.348 -4.026 1.00 85.62 323 GLN A C 1
ATOM 2428 O O . GLN A 1 323 ? 3.689 -3.819 -3.895 1.00 85.62 323 GLN A O 1
ATOM 2433 N N . GLN A 1 324 ? 5.788 -3.569 -3.147 1.00 76.44 324 GLN A N 1
ATOM 2434 C CA . GLN A 1 324 ? 5.643 -4.269 -1.868 1.00 76.44 324 GLN A CA 1
ATOM 2435 C C . GLN A 1 324 ? 6.298 -3.391 -0.794 1.00 76.44 324 GLN A C 1
ATOM 2437 O O . GLN A 1 324 ? 7.495 -3.503 -0.509 1.00 76.44 324 GLN A O 1
ATOM 2442 N N . GLY A 1 325 ? 5.524 -2.421 -0.294 1.00 77.88 325 GLY A N 1
ATOM 2443 C CA . GLY A 1 325 ? 6.028 -1.307 0.510 1.00 77.88 325 GLY A CA 1
ATOM 2444 C C . GLY A 1 325 ? 7.068 -0.484 -0.257 1.00 77.88 325 GLY A C 1
ATOM 2445 O O . GLY A 1 325 ? 6.743 0.164 -1.252 1.00 77.88 325 GLY A O 1
ATOM 2446 N N . ASP A 1 326 ? 8.337 -0.559 0.151 1.00 84.56 326 ASP A N 1
ATOM 2447 C CA . ASP A 1 326 ? 9.442 0.091 -0.569 1.00 84.56 326 ASP A CA 1
ATOM 2448 C C . ASP A 1 326 ? 10.122 -0.758 -1.644 1.00 84.56 326 ASP A C 1
ATOM 2450 O O . ASP A 1 326 ? 10.910 -0.217 -2.426 1.00 84.56 326 ASP A O 1
ATOM 2454 N N . MET A 1 327 ? 9.866 -2.064 -1.702 1.00 86.56 327 MET A N 1
ATOM 2455 C CA . MET A 1 327 ? 10.439 -2.897 -2.756 1.00 86.56 327 MET A CA 1
ATOM 2456 C C . MET A 1 327 ? 9.621 -2.737 -4.032 1.00 86.56 327 MET A C 1
ATOM 2458 O O . MET A 1 327 ? 8.439 -3.075 -4.070 1.00 86.56 327 MET A O 1
ATOM 2462 N N . ILE A 1 328 ? 10.266 -2.243 -5.087 1.00 90.38 328 ILE A N 1
ATOM 2463 C CA . ILE A 1 328 ? 9.715 -2.246 -6.440 1.00 90.38 328 ILE A CA 1
ATOM 2464 C C . ILE A 1 328 ? 10.343 -3.409 -7.189 1.00 90.38 328 ILE A C 1
ATOM 2466 O O . ILE A 1 328 ? 11.564 -3.445 -7.345 1.00 90.38 328 ILE A O 1
ATOM 2470 N N . THR A 1 329 ? 9.516 -4.331 -7.672 1.00 89.38 329 THR A N 1
ATOM 2471 C CA . THR A 1 329 ? 9.928 -5.385 -8.604 1.00 89.38 329 THR A CA 1
ATOM 2472 C C . THR A 1 329 ? 9.463 -5.013 -10.004 1.00 89.38 329 THR A C 1
ATOM 2474 O O . THR A 1 329 ? 8.316 -4.613 -10.203 1.00 89.38 329 THR A O 1
ATOM 2477 N N . VAL A 1 330 ? 10.361 -5.134 -10.978 1.00 92.69 330 VAL A N 1
ATOM 2478 C CA . VAL A 1 330 ? 10.107 -4.864 -12.394 1.00 92.69 330 VAL A CA 1
ATOM 2479 C C . VAL A 1 330 ? 10.271 -6.156 -13.176 1.00 92.69 330 VAL A C 1
ATOM 2481 O O . VAL A 1 330 ? 11.258 -6.857 -12.976 1.00 92.69 330 VAL A O 1
ATOM 2484 N N . ALA A 1 331 ? 9.355 -6.436 -14.100 1.00 89.94 331 ALA A N 1
ATOM 2485 C CA . ALA A 1 331 ? 9.498 -7.488 -15.101 1.00 89.94 331 ALA A CA 1
ATOM 2486 C C . ALA A 1 331 ? 9.436 -6.884 -16.513 1.00 89.94 331 ALA A C 1
ATOM 2488 O O . ALA A 1 331 ? 8.566 -6.070 -16.813 1.00 89.94 331 ALA A O 1
ATOM 2489 N N . ILE A 1 332 ? 10.358 -7.285 -17.386 1.00 91.12 332 ILE A N 1
ATOM 2490 C CA . ILE A 1 332 ? 10.454 -6.874 -18.791 1.00 91.12 332 ILE A CA 1
ATOM 2491 C C . ILE A 1 332 ? 10.396 -8.144 -19.636 1.00 91.12 332 ILE A C 1
ATOM 2493 O O . ILE A 1 332 ? 11.237 -9.030 -19.472 1.00 91.12 332 ILE A O 1
ATOM 2497 N N . HIS A 1 333 ? 9.439 -8.221 -20.558 1.00 89.38 333 HIS A N 1
ATOM 2498 C CA . HIS A 1 333 ? 9.336 -9.319 -21.515 1.00 89.38 333 HIS A CA 1
ATOM 2499 C C . HIS A 1 333 ? 9.793 -8.846 -22.900 1.00 89.38 333 HIS A C 1
ATOM 2501 O O . HIS A 1 333 ? 9.275 -7.857 -23.423 1.00 89.38 333 HIS A O 1
ATOM 2507 N N . ALA A 1 334 ? 10.785 -9.524 -23.483 1.00 90.38 334 ALA A N 1
ATOM 2508 C CA . ALA A 1 334 ? 11.409 -9.133 -24.747 1.00 90.38 334 ALA A CA 1
ATOM 2509 C C . ALA A 1 334 ? 12.115 -10.311 -25.440 1.00 90.38 334 ALA A C 1
ATOM 2511 O O . ALA A 1 334 ? 12.412 -11.328 -24.823 1.00 90.38 334 ALA A O 1
ATOM 2512 N N . ASN A 1 335 ? 12.465 -10.151 -26.717 1.00 89.88 335 ASN A N 1
ATOM 2513 C CA . ASN A 1 335 ? 13.360 -11.070 -27.436 1.00 89.88 335 ASN A CA 1
ATOM 2514 C C . ASN A 1 335 ? 14.851 -10.713 -27.284 1.00 89.88 335 ASN A C 1
ATOM 2516 O O . ASN A 1 335 ? 15.710 -11.476 -27.725 1.00 89.88 335 ASN A O 1
ATOM 2520 N N . LEU A 1 336 ? 15.162 -9.560 -26.684 1.00 90.56 336 LEU A N 1
ATOM 2521 C CA . LEU A 1 336 ? 16.527 -9.120 -26.407 1.00 90.56 336 LEU A CA 1
ATOM 2522 C C . LEU A 1 336 ? 17.019 -9.743 -25.084 1.00 90.56 336 LEU A C 1
ATOM 2524 O O . LEU A 1 336 ? 16.412 -9.491 -24.043 1.00 90.56 336 LEU A O 1
ATOM 2528 N N . PRO A 1 337 ? 18.115 -10.526 -25.061 1.00 89.56 337 PRO A N 1
ATOM 2529 C CA . PRO A 1 337 ? 18.661 -11.062 -23.811 1.00 89.56 337 PRO A CA 1
ATOM 2530 C C . PRO A 1 337 ? 19.145 -9.956 -22.860 1.00 89.56 337 PRO A C 1
ATOM 2532 O O . PRO A 1 337 ? 19.496 -8.861 -23.299 1.00 89.56 337 PRO A O 1
ATOM 2535 N N . LEU A 1 338 ? 19.279 -10.239 -21.558 1.00 89.06 338 LEU A N 1
ATOM 2536 C CA . LEU A 1 338 ? 19.862 -9.294 -20.582 1.00 89.06 338 LEU A CA 1
ATOM 2537 C C . LEU A 1 338 ? 21.277 -8.839 -20.975 1.00 89.06 338 LEU A C 1
ATOM 2539 O O . LEU A 1 338 ? 21.673 -7.697 -20.744 1.00 89.06 338 LEU A O 1
ATOM 2543 N N . ASN A 1 339 ? 22.037 -9.751 -21.580 1.00 89.12 339 ASN A N 1
ATOM 2544 C CA . ASN A 1 339 ? 23.375 -9.499 -22.102 1.00 89.12 339 ASN A CA 1
ATOM 2545 C C . ASN A 1 339 ? 23.367 -8.874 -23.514 1.00 89.12 339 ASN A C 1
ATOM 2547 O O . ASN A 1 339 ? 24.399 -8.897 -24.181 1.00 89.12 339 ASN A O 1
ATOM 2551 N N . GLY A 1 340 ? 22.223 -8.333 -23.951 1.00 89.62 340 GLY A N 1
ATOM 2552 C CA . GLY A 1 340 ? 22.000 -7.658 -25.228 1.00 89.62 340 GLY A CA 1
ATOM 2553 C C . GLY A 1 340 ? 22.154 -8.554 -26.461 1.00 89.62 340 GLY A C 1
ATOM 2554 O O . GLY A 1 340 ? 22.283 -9.777 -26.375 1.00 89.62 340 GLY A O 1
ATOM 2555 N N . GLY A 1 341 ? 22.153 -7.924 -27.634 1.00 85.94 341 GLY A N 1
ATOM 2556 C CA . GLY A 1 341 ? 22.352 -8.569 -28.931 1.00 85.94 341 GLY A CA 1
ATOM 2557 C C . GLY A 1 341 ? 23.743 -8.293 -29.503 1.00 85.94 341 GLY A C 1
ATOM 2558 O O . GLY A 1 341 ? 24.352 -7.255 -29.241 1.00 85.94 341 GLY A O 1
ATOM 2559 N N . THR A 1 342 ? 24.257 -9.202 -30.336 1.00 80.12 342 THR A N 1
ATOM 2560 C CA . THR A 1 342 ? 25.390 -8.887 -31.222 1.00 80.12 342 THR A CA 1
ATOM 2561 C C . THR A 1 342 ? 24.884 -8.652 -32.637 1.00 80.12 342 THR A C 1
ATOM 2563 O O . THR A 1 342 ? 24.045 -9.397 -33.144 1.00 80.12 342 THR A O 1
ATOM 2566 N N . TRP A 1 343 ? 25.394 -7.609 -33.289 1.00 73.75 343 TRP A N 1
ATOM 2567 C CA . TRP A 1 343 ? 25.031 -7.269 -34.660 1.00 73.75 343 TRP A CA 1
ATOM 2568 C C . TRP A 1 343 ? 26.274 -6.954 -35.491 1.00 73.75 343 TRP A C 1
ATOM 2570 O O . TRP A 1 343 ? 27.179 -6.265 -35.030 1.00 73.75 343 TRP A O 1
ATOM 2580 N N . THR A 1 344 ? 26.322 -7.443 -36.731 1.00 66.06 344 THR A N 1
ATOM 2581 C CA . THR A 1 344 ? 27.495 -7.290 -37.600 1.00 66.06 344 THR A CA 1
ATOM 2582 C C . THR A 1 344 ? 27.227 -6.287 -38.714 1.00 66.06 344 THR A C 1
ATOM 2584 O O . THR A 1 344 ? 26.426 -6.556 -39.611 1.00 66.06 344 THR A O 1
ATOM 2587 N N . LYS A 1 345 ? 27.965 -5.173 -38.712 1.00 66.50 345 LYS A N 1
ATOM 2588 C CA . LYS A 1 345 ? 27.960 -4.175 -39.789 1.00 66.50 345 LYS A CA 1
ATOM 2589 C C . LYS A 1 345 ? 29.298 -4.175 -40.511 1.00 66.50 345 LYS A C 1
ATOM 2591 O O . LYS A 1 345 ? 30.336 -4.076 -39.869 1.00 66.50 345 LYS A O 1
ATOM 2596 N N . ASP A 1 346 ? 29.284 -4.291 -41.837 1.00 62.31 346 ASP A N 1
ATOM 2597 C CA . ASP A 1 346 ? 30.485 -4.201 -42.687 1.00 62.31 346 ASP A CA 1
ATOM 2598 C C . ASP A 1 346 ? 31.642 -5.150 -42.269 1.00 62.31 346 ASP A C 1
ATOM 2600 O O . ASP A 1 346 ? 32.812 -4.902 -42.551 1.00 62.31 346 ASP A O 1
ATOM 2604 N N . GLY A 1 347 ? 31.309 -6.262 -41.596 1.00 57.72 347 GLY A N 1
ATOM 2605 C CA . GLY A 1 347 ? 32.257 -7.245 -41.049 1.00 57.72 347 GLY A CA 1
ATOM 2606 C C . GLY A 1 347 ? 32.723 -6.989 -39.607 1.00 57.72 347 GLY A C 1
ATOM 2607 O O . GLY A 1 347 ? 33.422 -7.832 -39.048 1.00 57.72 347 GLY A O 1
ATOM 2608 N N . VAL A 1 348 ? 32.325 -5.876 -38.985 1.00 55.84 348 VAL A N 1
ATOM 2609 C CA . VAL A 1 348 ? 32.588 -5.555 -37.574 1.00 55.84 348 VAL A CA 1
ATOM 2610 C C . VAL A 1 348 ? 31.407 -6.006 -36.718 1.00 55.84 348 VAL A C 1
ATOM 2612 O O . VAL A 1 348 ? 30.273 -5.589 -36.957 1.00 55.84 348 VAL A O 1
ATOM 2615 N N . ALA A 1 349 ? 31.672 -6.846 -35.718 1.00 64.25 349 ALA A N 1
ATOM 2616 C CA . ALA A 1 349 ? 30.692 -7.205 -34.699 1.00 64.25 349 ALA A CA 1
ATOM 2617 C C . ALA A 1 349 ? 30.594 -6.080 -33.658 1.00 64.25 349 ALA A C 1
ATOM 2619 O O . ALA A 1 349 ? 31.545 -5.828 -32.918 1.00 64.25 349 ALA A O 1
ATOM 2620 N N . ASN A 1 350 ? 29.439 -5.425 -33.616 1.00 78.69 350 ASN A N 1
ATOM 2621 C CA . ASN A 1 350 ? 29.052 -4.453 -32.604 1.00 78.69 350 ASN A CA 1
ATOM 2622 C C . ASN A 1 350 ? 28.123 -5.108 -31.574 1.00 78.69 350 ASN A C 1
ATOM 2624 O O . ASN A 1 350 ? 27.531 -6.167 -31.813 1.00 78.69 350 ASN A O 1
ATOM 2628 N N . HIS A 1 351 ? 27.973 -4.439 -30.436 1.00 86.06 351 HIS A N 1
ATOM 2629 C CA . HIS A 1 351 ? 26.957 -4.757 -29.446 1.00 86.06 351 HIS A CA 1
ATOM 2630 C C . HIS A 1 351 ? 25.759 -3.808 -29.586 1.00 86.06 351 HIS A C 1
ATOM 2632 O O . HIS A 1 351 ? 25.935 -2.668 -30.014 1.00 86.06 351 HIS A O 1
ATOM 2638 N N . ILE A 1 352 ? 24.562 -4.284 -29.242 1.00 88.25 352 ILE A N 1
ATOM 2639 C CA . ILE A 1 352 ? 23.376 -3.452 -29.009 1.00 88.25 352 ILE A CA 1
ATOM 2640 C C . ILE A 1 352 ? 22.749 -3.956 -27.709 1.00 88.25 352 ILE A C 1
ATOM 2642 O O . ILE A 1 352 ? 22.175 -5.049 -27.670 1.00 88.25 352 ILE A O 1
ATOM 2646 N N . GLY A 1 353 ? 22.920 -3.174 -26.651 1.00 93.12 353 GLY A N 1
ATOM 2647 C CA . GLY A 1 353 ? 22.471 -3.482 -25.306 1.00 93.12 353 GLY A CA 1
ATOM 2648 C C . GLY A 1 353 ? 21.144 -2.826 -24.947 1.00 93.12 353 GLY A C 1
ATOM 2649 O O . GLY A 1 353 ? 20.395 -2.306 -25.786 1.00 93.12 353 GLY A O 1
ATOM 2650 N N . TRP A 1 354 ? 20.878 -2.842 -23.647 1.00 95.25 354 TRP A N 1
ATOM 2651 C CA . TRP A 1 354 ? 19.746 -2.161 -23.039 1.00 95.25 354 TRP A CA 1
ATOM 2652 C C . TRP A 1 354 ? 20.125 -0.742 -22.638 1.00 95.25 354 TRP A C 1
ATOM 2654 O O . TRP A 1 354 ? 21.162 -0.525 -22.011 1.00 95.25 354 TRP A O 1
ATOM 2664 N N . GLY A 1 355 ? 19.234 0.210 -22.907 1.00 95.81 355 GLY A N 1
ATOM 2665 C CA . GLY A 1 355 ? 19.203 1.464 -22.169 1.00 95.81 355 GLY A CA 1
ATOM 2666 C C . GLY A 1 355 ? 18.882 1.247 -20.686 1.00 95.81 355 GLY A C 1
ATOM 2667 O O . GLY A 1 355 ? 18.623 0.128 -20.241 1.00 95.81 355 GLY A O 1
ATOM 2668 N N . ASP A 1 356 ? 18.878 2.327 -19.912 1.00 96.50 356 ASP A N 1
ATOM 2669 C CA . ASP A 1 356 ? 18.377 2.269 -18.537 1.00 96.50 356 ASP A CA 1
ATOM 2670 C C . ASP A 1 356 ? 16.858 2.432 -18.524 1.00 96.50 356 ASP A C 1
ATOM 2672 O O . ASP A 1 356 ? 16.287 3.153 -19.346 1.00 96.50 356 ASP A O 1
ATOM 2676 N N . LEU A 1 357 ? 16.206 1.805 -17.547 1.00 97.19 357 LEU A N 1
ATOM 2677 C CA . LEU A 1 357 ? 14.797 2.046 -17.264 1.00 97.19 357 LEU A CA 1
ATOM 2678 C C . LEU A 1 357 ? 14.670 3.388 -16.534 1.00 97.19 357 LEU A C 1
ATOM 2680 O O . LEU A 1 357 ? 15.164 3.526 -15.415 1.00 97.19 357 LEU A O 1
ATOM 2684 N N . ILE A 1 358 ? 14.028 4.376 -17.153 1.00 95.25 358 ILE A N 1
ATOM 2685 C CA . ILE A 1 358 ? 13.878 5.725 -16.592 1.00 95.25 358 ILE A CA 1
ATOM 2686 C C . ILE A 1 358 ? 12.479 5.895 -16.002 1.00 95.25 358 ILE A C 1
ATOM 2688 O O . ILE A 1 358 ? 11.495 5.555 -16.654 1.00 95.25 358 ILE A O 1
ATOM 2692 N N . LEU A 1 359 ? 12.397 6.465 -14.798 1.00 94.75 359 LEU A N 1
ATOM 2693 C CA . LEU A 1 359 ? 11.161 6.724 -14.055 1.00 94.75 359 LEU A CA 1
ATOM 2694 C C . LEU A 1 359 ? 11.044 8.229 -13.757 1.00 94.75 359 LEU A C 1
ATOM 2696 O O . LEU A 1 359 ? 11.924 8.799 -13.110 1.00 94.75 359 LEU A O 1
ATOM 2700 N N . ASP A 1 360 ? 9.981 8.881 -14.227 1.00 90.81 360 ASP A N 1
ATOM 2701 C CA . ASP A 1 360 ? 9.749 10.328 -14.105 1.00 90.81 360 ASP A CA 1
ATOM 2702 C C . ASP A 1 360 ? 8.512 10.630 -13.239 1.00 90.81 360 ASP A C 1
ATOM 2704 O O . ASP A 1 360 ? 7.375 10.480 -13.689 1.00 90.81 360 ASP A O 1
ATOM 2708 N N . PHE A 1 361 ? 8.748 11.099 -12.009 1.00 90.56 361 PHE A N 1
ATOM 2709 C CA . PHE A 1 361 ? 7.735 11.524 -11.028 1.00 90.56 361 PHE A CA 1
ATOM 2710 C C . PHE A 1 361 ? 7.511 13.050 -11.042 1.00 90.56 361 PHE A C 1
ATOM 2712 O O . PHE A 1 361 ? 6.900 13.614 -10.129 1.00 90.56 361 PHE A O 1
ATOM 2719 N N . SER A 1 362 ? 8.025 13.776 -12.045 1.00 83.88 362 SER A N 1
ATOM 2720 C CA . SER A 1 362 ? 7.914 15.244 -12.104 1.00 83.88 362 SER A CA 1
ATOM 2721 C C . SER A 1 362 ? 6.480 15.749 -12.315 1.00 83.88 362 SER A C 1
ATOM 2723 O O . SER A 1 362 ? 6.230 16.947 -12.177 1.00 83.88 362 SER A O 1
ATOM 2725 N N . GLY A 1 363 ? 5.541 14.872 -12.695 1.00 71.69 363 GLY A N 1
ATOM 2726 C CA . GLY A 1 363 ? 4.177 15.235 -13.100 1.00 71.69 363 GLY A CA 1
ATOM 2727 C C . GLY A 1 363 ? 4.110 16.018 -14.421 1.00 71.69 363 GLY A C 1
ATOM 2728 O O . GLY A 1 363 ? 3.025 16.368 -14.894 1.00 71.69 363 GLY A O 1
ATOM 2729 N N . SER A 1 364 ? 5.257 16.295 -15.052 1.00 65.88 364 SER A N 1
ATOM 2730 C CA . SER A 1 364 ? 5.326 16.929 -16.361 1.00 65.88 364 SER A CA 1
ATOM 2731 C C . SER A 1 364 ? 4.844 15.945 -17.414 1.00 65.88 364 SER A C 1
ATOM 2733 O O . SER A 1 364 ? 5.601 15.076 -17.837 1.00 65.88 364 SER A O 1
ATOM 2735 N N . ARG A 1 365 ? 3.613 16.134 -17.915 1.00 59.38 365 ARG A N 1
ATOM 2736 C CA . ARG A 1 365 ? 3.144 15.376 -19.088 1.00 59.38 365 ARG A CA 1
ATOM 2737 C C . ARG A 1 365 ? 4.189 15.419 -20.202 1.00 59.38 365 ARG A C 1
ATOM 2739 O O . ARG A 1 365 ? 4.560 14.373 -20.681 1.00 59.38 365 ARG A O 1
ATOM 2746 N N . LYS A 1 366 ? 4.776 16.586 -20.504 1.00 56.78 366 LYS A N 1
ATOM 2747 C CA . LYS A 1 366 ? 5.754 16.802 -21.599 1.00 56.78 366 LYS A CA 1
ATOM 2748 C C . LYS A 1 366 ? 7.190 16.314 -21.320 1.00 56.78 366 LYS A C 1
ATOM 2750 O O . LYS A 1 366 ? 8.128 16.830 -21.937 1.00 56.78 366 LYS A O 1
ATOM 2755 N N . GLY A 1 367 ? 7.338 15.381 -20.381 1.00 56.78 367 GLY A N 1
ATOM 2756 C CA . GLY A 1 367 ? 8.550 14.618 -20.106 1.00 56.78 367 GLY A CA 1
ATOM 2757 C C . GLY A 1 367 ? 9.697 15.354 -19.409 1.00 56.78 367 GLY A C 1
ATOM 2758 O O . GLY A 1 367 ? 9.848 16.581 -19.464 1.00 56.78 367 GLY A O 1
ATOM 2759 N N . ALA A 1 368 ? 10.534 14.538 -18.777 1.00 52.91 368 ALA A N 1
ATOM 2760 C CA . ALA A 1 368 ? 11.816 14.810 -18.144 1.00 52.91 368 ALA A CA 1
ATOM 2761 C C . ALA A 1 368 ? 12.779 15.717 -18.944 1.00 52.91 368 ALA A C 1
ATOM 2763 O O . ALA A 1 368 ? 13.724 15.247 -19.578 1.00 52.91 368 ALA A O 1
ATOM 2764 N N . ARG A 1 369 ? 12.650 17.049 -18.859 1.00 56.56 369 ARG A N 1
ATOM 2765 C CA . ARG A 1 369 ? 13.661 17.986 -19.401 1.00 56.56 369 ARG A CA 1
ATOM 2766 C C . ARG A 1 369 ? 14.944 18.012 -18.557 1.00 56.56 369 ARG A C 1
ATOM 2768 O O . ARG A 1 369 ? 15.251 19.005 -17.892 1.00 56.56 369 ARG A O 1
ATOM 2775 N N . VAL A 1 370 ? 15.726 16.935 -18.620 1.00 49.84 370 VAL A N 1
ATOM 2776 C CA . VAL A 1 370 ? 17.022 16.816 -17.936 1.00 49.84 370 VAL A CA 1
ATOM 2777 C C . VAL A 1 370 ? 18.025 17.783 -18.565 1.00 49.84 370 VAL A C 1
ATOM 2779 O O . VAL A 1 370 ? 18.560 17.568 -19.649 1.00 49.84 370 VAL A O 1
ATOM 2782 N N . GLY A 1 371 ? 18.187 18.918 -17.889 1.00 44.34 371 GLY A N 1
ATOM 2783 C CA . GLY A 1 371 ? 18.810 20.140 -18.400 1.00 44.34 371 GLY A CA 1
ATOM 2784 C C . GLY A 1 371 ? 18.277 21.381 -17.674 1.00 44.34 371 GLY A C 1
ATOM 2785 O O . GLY A 1 371 ? 19.021 22.332 -17.446 1.00 44.34 371 GLY A O 1
ATOM 2786 N N . SER A 1 372 ? 17.025 21.342 -17.203 1.00 46.91 372 SER A N 1
ATOM 2787 C CA . SER A 1 372 ? 16.549 22.196 -16.108 1.00 46.91 372 SER A CA 1
ATOM 2788 C C . SER A 1 372 ? 16.731 21.485 -14.763 1.00 46.91 372 SER A C 1
ATOM 2790 O O . SER A 1 372 ? 16.213 20.391 -14.566 1.00 46.91 372 SER A O 1
ATOM 2792 N N . LYS A 1 373 ? 17.431 22.135 -13.823 1.00 44.84 373 LYS A N 1
ATOM 2793 C CA . LYS A 1 373 ? 17.825 21.596 -12.502 1.00 44.84 373 LYS A CA 1
ATOM 2794 C C . LYS A 1 373 ? 16.654 21.207 -11.569 1.00 44.84 373 LYS A C 1
ATOM 2796 O O . LYS A 1 373 ? 16.888 20.567 -10.555 1.00 44.84 373 LYS A O 1
ATOM 2801 N N . ALA A 1 374 ? 15.423 21.589 -11.907 1.00 45.50 374 ALA A N 1
ATOM 2802 C CA . ALA A 1 374 ? 14.193 21.304 -11.153 1.00 45.50 374 ALA A CA 1
ATOM 2803 C C . ALA A 1 374 ? 13.358 20.153 -11.761 1.00 45.50 374 ALA A C 1
ATOM 2805 O O . ALA A 1 374 ? 12.134 20.158 -11.683 1.00 45.50 374 ALA A O 1
ATOM 2806 N N . ALA A 1 375 ? 14.022 19.235 -12.467 1.00 54.69 375 ALA A N 1
ATOM 2807 C CA . ALA A 1 375 ? 13.444 17.964 -12.913 1.00 54.69 375 ALA A CA 1
ATOM 2808 C C . ALA A 1 375 ? 14.254 16.764 -12.380 1.00 54.69 375 ALA A C 1
ATOM 2810 O O . ALA A 1 375 ? 13.693 15.727 -12.051 1.00 54.69 375 ALA A O 1
ATOM 2811 N N . SER A 1 376 ? 15.579 16.919 -12.266 1.00 64.75 376 SER A N 1
ATOM 2812 C CA . SER A 1 376 ? 16.548 15.901 -11.823 1.00 64.75 376 SER A CA 1
ATOM 2813 C C . SER A 1 376 ? 16.333 15.344 -10.407 1.00 64.75 376 SER A C 1
ATOM 2815 O O . SER A 1 376 ? 16.853 14.288 -10.069 1.00 64.75 376 SER A O 1
ATOM 2817 N N . ASP A 1 377 ? 15.596 16.050 -9.557 1.00 79.44 377 ASP A N 1
ATOM 2818 C CA . ASP A 1 377 ? 15.235 15.616 -8.206 1.00 79.44 377 ASP A CA 1
ATOM 2819 C C . ASP A 1 377 ? 14.094 14.585 -8.183 1.00 79.44 377 ASP A C 1
ATOM 2821 O O . ASP A 1 377 ? 13.989 13.830 -7.218 1.00 79.44 377 ASP A O 1
ATOM 2825 N N . LYS A 1 378 ? 13.295 14.510 -9.257 1.00 88.31 378 LYS A N 1
ATOM 2826 C CA . LYS A 1 378 ? 12.140 13.606 -9.409 1.00 88.31 378 LYS A CA 1
ATOM 2827 C C . LYS A 1 378 ? 12.286 12.582 -10.542 1.00 88.31 378 LYS A C 1
ATOM 2829 O O . LYS A 1 378 ? 11.303 11.956 -10.934 1.00 88.31 378 LYS A O 1
ATOM 2834 N N . ILE A 1 379 ? 13.493 12.421 -11.080 1.00 91.31 379 ILE A N 1
ATOM 2835 C CA . ILE A 1 379 ? 13.788 11.452 -12.137 1.00 91.31 379 ILE A CA 1
ATOM 2836 C C . ILE A 1 379 ? 14.783 10.429 -11.605 1.00 91.31 379 ILE A C 1
ATOM 2838 O O . ILE A 1 379 ? 15.833 10.785 -11.060 1.00 91.31 379 ILE A O 1
ATOM 2842 N N . TYR A 1 380 ? 14.456 9.162 -11.820 1.00 95.56 380 TYR A N 1
ATOM 2843 C CA . TYR A 1 380 ? 15.250 8.017 -11.411 1.00 95.56 380 TYR A CA 1
ATOM 2844 C C . TYR A 1 380 ? 15.613 7.168 -12.632 1.00 95.56 380 TYR A C 1
ATOM 2846 O O . TYR A 1 380 ? 14.910 7.185 -13.642 1.00 95.56 380 TYR A O 1
ATOM 2854 N N . ALA A 1 381 ? 16.728 6.451 -12.556 1.00 96.06 381 ALA A N 1
ATOM 2855 C CA . ALA A 1 381 ? 17.171 5.516 -13.585 1.00 96.06 381 ALA A CA 1
ATOM 2856 C C . ALA A 1 381 ? 17.585 4.202 -12.929 1.00 96.06 381 ALA A C 1
ATOM 2858 O O . ALA A 1 381 ? 18.293 4.223 -11.922 1.00 96.06 381 ALA A O 1
ATOM 2859 N N . VAL A 1 382 ? 17.185 3.075 -13.511 1.00 97.25 382 VAL A N 1
ATOM 2860 C CA . VAL A 1 382 ? 17.591 1.744 -13.061 1.00 97.25 382 VAL A CA 1
ATOM 2861 C C . VAL A 1 382 ? 18.506 1.124 -14.110 1.00 97.25 382 VAL A C 1
ATOM 2863 O O . VAL A 1 382 ? 18.074 0.821 -15.224 1.00 97.25 382 VAL A O 1
ATOM 2866 N N . ARG A 1 383 ? 19.779 0.935 -13.747 1.00 96.19 383 ARG A N 1
ATOM 2867 C CA . ARG A 1 383 ? 20.783 0.261 -14.583 1.00 96.19 383 ARG A CA 1
ATOM 2868 C C . ARG A 1 383 ? 20.816 -1.219 -14.217 1.00 96.19 383 ARG A C 1
ATOM 2870 O O . ARG A 1 383 ? 21.361 -1.585 -13.178 1.00 96.19 383 ARG A O 1
ATOM 2877 N N . PHE A 1 384 ? 20.208 -2.058 -15.056 1.00 95.31 384 PHE A N 1
ATOM 2878 C CA . PHE A 1 384 ? 20.013 -3.495 -14.799 1.00 95.31 384 PHE A CA 1
ATOM 2879 C C . PHE A 1 384 ? 20.865 -4.406 -15.699 1.00 95.31 384 PHE A C 1
ATOM 2881 O O . PHE A 1 384 ? 21.362 -5.440 -15.245 1.00 95.31 384 PHE A O 1
ATOM 2888 N N . ALA A 1 385 ? 21.112 -4.023 -16.952 1.00 93.12 385 ALA A N 1
ATOM 2889 C CA . ALA A 1 385 ? 22.018 -4.745 -17.845 1.00 93.12 385 ALA A CA 1
ATOM 2890 C C . ALA A 1 385 ? 23.497 -4.463 -17.511 1.00 93.12 385 ALA A C 1
ATOM 2892 O O . ALA A 1 385 ? 23.840 -3.425 -16.948 1.00 93.12 385 ALA A O 1
ATOM 2893 N N . THR A 1 386 ? 24.390 -5.414 -17.818 1.00 90.44 386 THR A N 1
ATOM 2894 C CA . THR A 1 386 ? 25.852 -5.193 -17.728 1.00 90.44 386 THR A CA 1
ATOM 2895 C C . THR A 1 386 ? 26.415 -4.574 -19.011 1.00 90.44 386 THR A C 1
ATOM 2897 O O . THR A 1 386 ? 27.161 -3.600 -18.900 1.00 90.44 386 THR A O 1
ATOM 2900 N N . PRO A 1 387 ? 26.096 -5.091 -20.218 1.00 89.06 387 PRO A N 1
ATOM 2901 C CA . PRO A 1 387 ? 26.442 -4.410 -21.452 1.00 89.06 387 PRO A CA 1
ATOM 2902 C C . PRO A 1 387 ? 25.373 -3.340 -21.701 1.00 89.06 387 PRO A C 1
ATOM 2904 O O . PRO A 1 387 ? 24.274 -3.604 -22.185 1.00 89.06 387 PRO A O 1
ATOM 2907 N N . ASN A 1 388 ? 25.691 -2.153 -21.202 1.00 88.19 388 ASN A N 1
ATOM 2908 C CA . ASN A 1 388 ? 24.824 -0.992 -21.132 1.00 88.19 388 ASN A CA 1
ATOM 2909 C C . ASN A 1 388 ? 25.731 0.239 -21.177 1.00 88.19 388 ASN A C 1
ATOM 2911 O O . ASN A 1 388 ? 26.633 0.397 -20.344 1.00 88.19 388 ASN A O 1
ATOM 2915 N N . ASP A 1 389 ? 25.500 1.090 -22.167 1.00 92.56 389 ASP A N 1
ATOM 2916 C CA . ASP A 1 389 ? 26.389 2.180 -22.560 1.00 92.56 389 ASP A CA 1
ATOM 2917 C C . ASP A 1 389 ? 26.275 3.412 -21.638 1.00 92.56 389 ASP A C 1
ATOM 2919 O O . ASP A 1 389 ? 26.734 4.500 -21.989 1.00 92.56 389 ASP A O 1
ATOM 2923 N N . SER A 1 390 ? 25.648 3.297 -20.459 1.00 91.69 390 SER A N 1
ATOM 2924 C CA . SER A 1 390 ? 25.518 4.376 -19.468 1.00 91.69 390 SER A CA 1
ATOM 2925 C C . SER A 1 390 ? 26.857 4.824 -18.875 1.00 91.69 390 SER A C 1
ATOM 2927 O O . SER A 1 390 ? 27.892 4.185 -19.021 1.00 91.69 390 SER A O 1
ATOM 2929 N N . ALA A 1 391 ? 26.870 6.016 -18.275 1.00 92.62 391 ALA A N 1
ATOM 2930 C CA . ALA A 1 391 ? 28.095 6.648 -17.774 1.00 92.62 391 ALA A CA 1
ATOM 2931 C C . ALA A 1 391 ? 28.515 6.196 -16.360 1.00 92.62 391 ALA A C 1
ATOM 2933 O O . ALA A 1 391 ? 29.593 6.567 -15.898 1.00 92.62 391 ALA A O 1
ATOM 2934 N N . THR A 1 392 ? 27.668 5.432 -15.670 1.00 91.56 392 THR A N 1
ATOM 2935 C CA . THR A 1 392 ? 27.971 4.773 -14.392 1.00 91.56 392 THR A CA 1
ATOM 2936 C C . THR A 1 392 ? 28.515 3.360 -14.625 1.00 91.56 392 THR A C 1
ATOM 2938 O O . THR A 1 392 ? 28.490 2.854 -15.746 1.00 91.56 392 THR A O 1
ATOM 2941 N N . ALA A 1 393 ? 29.045 2.720 -13.577 1.00 90.94 393 ALA A N 1
ATOM 2942 C CA . ALA A 1 393 ? 29.604 1.369 -13.660 1.00 90.94 393 ALA A CA 1
ATOM 2943 C C . ALA A 1 393 ? 28.754 0.324 -12.920 1.00 90.94 393 ALA A C 1
ATOM 2945 O O . ALA A 1 393 ? 28.523 -0.756 -13.471 1.00 90.94 393 ALA A O 1
ATOM 2946 N N . GLU A 1 394 ? 28.278 0.635 -11.709 1.00 95.06 394 GLU A N 1
ATOM 2947 C CA . GLU A 1 394 ? 27.450 -0.278 -10.913 1.00 95.06 394 GLU A CA 1
ATOM 2948 C C . GLU A 1 394 ? 26.038 -0.475 -11.498 1.00 95.06 394 GLU A C 1
ATOM 2950 O O . GLU A 1 394 ? 25.644 0.165 -12.477 1.00 95.06 394 GLU A O 1
ATOM 2955 N N . LYS A 1 395 ? 25.289 -1.410 -10.907 1.00 95.19 395 LYS A N 1
ATOM 2956 C CA . LYS A 1 395 ? 23.868 -1.651 -11.175 1.00 95.19 395 LYS A CA 1
ATOM 2957 C C . LYS A 1 395 ? 23.056 -1.211 -9.970 1.00 95.19 395 LYS A C 1
ATOM 2959 O O . LYS A 1 395 ? 23.490 -1.436 -8.848 1.00 95.19 395 LYS A O 1
ATOM 2964 N N . GLY A 1 396 ? 21.882 -0.640 -10.200 1.00 96.12 396 GLY A N 1
ATOM 2965 C CA . GLY A 1 396 ? 21.048 -0.127 -9.117 1.00 96.12 396 GLY A CA 1
ATOM 2966 C C . GLY A 1 396 ? 20.119 0.994 -9.551 1.00 96.12 396 GLY A C 1
ATOM 2967 O O . GLY A 1 396 ? 20.064 1.360 -10.731 1.00 96.12 396 GLY A O 1
ATOM 2968 N N . LEU A 1 397 ? 19.408 1.537 -8.566 1.00 97.19 397 LEU A N 1
ATOM 2969 C CA . LEU A 1 397 ? 18.581 2.732 -8.672 1.00 97.19 397 LEU A CA 1
ATOM 2970 C C . LEU A 1 397 ? 19.446 3.986 -8.489 1.00 97.19 397 LEU A C 1
ATOM 2972 O O . LEU A 1 397 ? 20.140 4.135 -7.483 1.00 97.19 397 LEU A O 1
ATOM 2976 N N . TYR A 1 398 ? 19.353 4.929 -9.421 1.00 96.31 398 TYR A N 1
ATOM 2977 C CA . TYR A 1 398 ? 20.045 6.216 -9.378 1.00 96.31 398 TYR A CA 1
ATOM 2978 C C . TYR A 1 398 ? 19.056 7.385 -9.355 1.00 96.31 398 TYR A C 1
ATOM 2980 O O . TYR A 1 398 ? 18.146 7.424 -10.181 1.00 96.31 398 TYR A O 1
ATOM 2988 N N . ARG A 1 399 ? 19.294 8.407 -8.517 1.00 94.56 399 ARG A N 1
ATOM 2989 C CA . ARG A 1 399 ? 18.696 9.747 -8.708 1.00 94.56 399 ARG A CA 1
ATOM 2990 C C . ARG A 1 399 ? 19.447 10.459 -9.836 1.00 94.56 399 ARG A C 1
ATOM 2992 O O . ARG A 1 399 ? 20.674 10.584 -9.777 1.00 94.56 399 ARG A O 1
ATOM 2999 N N . VAL A 1 400 ? 18.738 10.909 -10.869 1.00 92.12 400 VAL A N 1
ATOM 3000 C CA . VAL A 1 400 ? 19.333 11.307 -12.156 1.00 92.12 400 VAL A CA 1
ATOM 3001 C C . VAL A 1 400 ? 19.724 12.780 -12.181 1.00 92.12 400 VAL A C 1
ATOM 3003 O O . VAL A 1 400 ? 18.873 13.660 -12.254 1.00 92.12 400 VAL A O 1
ATOM 3006 N N . SER A 1 401 ? 21.025 13.073 -12.240 1.00 89.44 401 SER A N 1
ATOM 3007 C CA . SER A 1 401 ? 21.516 14.440 -12.470 1.00 89.44 401 SER A CA 1
ATOM 3008 C C . SER A 1 401 ? 21.702 14.767 -13.958 1.00 89.44 401 SER A C 1
ATOM 3010 O O . SER A 1 401 ? 21.596 15.932 -14.343 1.00 89.44 401 SER A O 1
ATOM 3012 N N . GLN A 1 402 ? 21.921 13.757 -14.808 1.00 87.88 402 GLN A N 1
ATOM 3013 C CA . GLN A 1 402 ? 22.013 13.895 -16.263 1.00 87.88 402 GLN A CA 1
ATOM 3014 C C . GLN A 1 402 ? 21.577 12.606 -16.984 1.00 87.88 402 GLN A C 1
ATOM 3016 O O . GLN A 1 402 ? 21.999 11.515 -16.617 1.00 87.88 402 GLN A O 1
ATOM 3021 N N . LEU A 1 403 ? 20.819 12.730 -18.078 1.00 88.31 403 LEU A N 1
ATOM 3022 C CA . LEU A 1 403 ? 20.591 11.657 -19.059 1.00 88.31 403 LEU A CA 1
ATOM 3023 C C . LEU A 1 403 ? 21.451 11.875 -20.310 1.00 88.31 403 LEU A C 1
ATOM 3025 O O . LEU A 1 403 ? 21.907 12.991 -20.579 1.00 88.31 403 LEU A O 1
ATOM 3029 N N . LYS A 1 404 ? 21.644 10.818 -21.101 1.00 88.31 404 LYS A N 1
ATOM 3030 C CA . LYS A 1 404 ? 22.288 10.881 -22.417 1.00 88.31 404 LYS A CA 1
ATOM 3031 C C . LYS A 1 404 ? 21.572 10.017 -23.459 1.00 88.31 404 LYS A C 1
ATOM 3033 O O . LYS A 1 404 ? 20.866 9.064 -23.144 1.00 88.31 404 LYS A O 1
ATOM 3038 N N . ASN A 1 405 ? 21.788 10.384 -24.717 1.00 87.50 405 ASN A N 1
ATOM 3039 C CA . ASN A 1 405 ? 21.393 9.629 -25.900 1.00 87.50 405 ASN A CA 1
ATOM 3040 C C . ASN A 1 405 ? 22.612 8.830 -26.394 1.00 87.50 405 ASN A C 1
ATOM 3042 O O . ASN A 1 405 ? 23.623 9.456 -26.726 1.00 87.50 405 ASN A O 1
ATOM 3046 N N . VAL A 1 406 ? 22.532 7.494 -26.457 1.00 90.12 406 VAL A N 1
ATOM 3047 C CA . VAL A 1 406 ? 23.605 6.641 -27.028 1.00 90.12 406 VAL A CA 1
ATOM 3048 C C . VAL A 1 406 ? 23.271 6.082 -28.420 1.00 90.12 406 VAL A C 1
ATOM 3050 O O . VAL A 1 406 ? 24.118 5.476 -29.073 1.00 90.12 406 VAL A O 1
ATOM 3053 N N . THR A 1 407 ? 22.084 6.401 -28.940 1.00 88.25 407 THR A N 1
ATOM 3054 C CA . THR A 1 407 ? 21.559 5.909 -30.223 1.00 88.25 407 THR A CA 1
ATOM 3055 C C . THR A 1 407 ? 22.480 6.163 -31.410 1.00 88.25 407 THR A C 1
ATOM 3057 O O . THR A 1 407 ? 22.681 5.293 -32.253 1.00 88.25 407 THR A O 1
ATOM 3060 N N . ILE A 1 408 ? 23.060 7.362 -31.496 1.00 84.00 408 ILE A N 1
ATOM 3061 C CA . ILE A 1 408 ? 23.922 7.742 -32.624 1.00 84.00 408 ILE A CA 1
ATOM 3062 C C . ILE A 1 408 ? 25.330 7.137 -32.521 1.00 84.00 408 ILE A C 1
ATOM 3064 O O . ILE A 1 408 ? 25.795 6.634 -33.545 1.00 84.00 408 ILE A O 1
ATOM 3068 N N . PRO A 1 409 ? 26.002 7.124 -31.348 1.00 85.50 409 PRO A N 1
ATOM 3069 C CA . PRO A 1 409 ? 27.185 6.290 -31.119 1.00 85.50 409 PRO A CA 1
ATOM 3070 C C . PRO A 1 409 ? 27.026 4.844 -31.609 1.00 85.50 409 PRO A C 1
ATOM 3072 O O . PRO A 1 409 ? 27.879 4.372 -32.359 1.00 85.50 409 PRO A O 1
ATOM 3075 N N . ASN A 1 410 ? 25.898 4.197 -31.298 1.00 85.44 410 ASN A N 1
ATOM 3076 C CA . ASN A 1 410 ? 25.634 2.803 -31.678 1.00 85.44 410 ASN A CA 1
ATOM 3077 C C . ASN A 1 410 ? 25.010 2.642 -33.088 1.00 85.44 410 ASN A C 1
ATOM 3079 O O . ASN A 1 410 ? 24.703 1.537 -33.532 1.00 85.44 410 ASN A O 1
ATOM 3083 N N . ALA A 1 411 ? 24.929 3.737 -33.856 1.00 86.56 411 ALA A N 1
ATOM 3084 C CA . ALA A 1 411 ? 24.449 3.806 -35.242 1.00 86.56 411 ALA A CA 1
ATOM 3085 C C . ALA A 1 411 ? 22.976 3.393 -35.468 1.00 86.56 411 ALA A C 1
ATOM 3087 O O . ALA A 1 411 ? 22.613 2.982 -36.576 1.00 86.56 411 ALA A O 1
ATOM 3088 N N . GLY A 1 412 ? 22.142 3.555 -34.439 1.00 88.12 412 GLY A N 1
ATOM 3089 C CA . GLY A 1 412 ? 20.688 3.420 -34.484 1.00 88.12 412 GLY A CA 1
ATOM 3090 C C . GLY A 1 412 ? 19.966 4.614 -35.127 1.00 88.12 412 GLY A C 1
ATOM 3091 O O . GLY A 1 412 ? 20.543 5.395 -35.892 1.00 88.12 412 GLY A O 1
ATOM 3092 N N . PHE A 1 413 ? 18.673 4.772 -34.832 1.00 87.62 413 PHE A N 1
ATOM 3093 C CA . PHE A 1 413 ? 17.861 5.841 -35.426 1.00 87.62 413 PHE A CA 1
ATOM 3094 C C . PHE A 1 413 ? 18.240 7.243 -34.919 1.00 87.62 413 PHE A C 1
ATOM 3096 O O . PHE A 1 413 ? 18.627 7.447 -33.776 1.00 87.62 413 PHE A O 1
ATOM 3103 N N . ALA A 1 414 ? 18.079 8.267 -35.763 1.00 84.00 414 ALA A N 1
ATOM 3104 C CA . ALA A 1 414 ? 18.383 9.646 -35.361 1.00 84.00 414 ALA A CA 1
ATOM 3105 C C . ALA A 1 414 ? 17.482 10.153 -34.213 1.00 84.00 414 ALA A C 1
ATOM 3107 O O . ALA A 1 414 ? 17.901 11.006 -33.435 1.00 84.00 414 ALA A O 1
ATOM 3108 N N . ASN A 1 415 ? 16.246 9.651 -34.141 1.00 82.44 415 ASN A N 1
ATOM 3109 C CA . ASN A 1 415 ? 15.225 9.937 -33.132 1.00 82.44 415 ASN A CA 1
ATOM 3110 C C . ASN A 1 415 ? 14.056 8.946 -33.277 1.00 82.44 415 ASN A C 1
ATOM 3112 O O . ASN A 1 415 ? 13.957 8.250 -34.291 1.00 82.44 415 ASN A O 1
ATOM 3116 N N . LEU A 1 416 ? 13.139 8.944 -32.301 1.00 82.06 416 LEU A N 1
ATOM 3117 C CA . LEU A 1 416 ? 11.925 8.114 -32.317 1.00 82.06 416 LEU A CA 1
ATOM 3118 C C . LEU A 1 416 ? 11.137 8.245 -33.629 1.00 82.06 416 LEU A C 1
ATOM 3120 O O . LEU A 1 416 ? 10.815 7.242 -34.254 1.00 82.06 416 LEU A O 1
ATOM 3124 N N . LEU A 1 417 ? 10.906 9.474 -34.111 1.00 80.06 417 LEU A N 1
ATOM 3125 C CA . LEU A 1 417 ? 10.129 9.730 -35.330 1.00 80.06 417 LEU A CA 1
ATOM 3126 C C . LEU A 1 417 ? 10.727 9.052 -36.575 1.00 80.06 417 LEU A C 1
ATOM 3128 O O . LEU A 1 417 ? 9.976 8.669 -37.477 1.00 80.06 417 LEU A O 1
ATOM 3132 N N . ALA A 1 418 ? 12.055 8.907 -36.644 1.00 84.12 418 ALA A N 1
ATOM 3133 C CA . ALA A 1 418 ? 12.739 8.178 -37.708 1.00 84.12 418 ALA A CA 1
ATOM 3134 C C . ALA A 1 418 ? 12.529 6.656 -37.598 1.00 84.12 418 ALA A C 1
ATOM 3136 O O . ALA A 1 418 ? 12.300 6.020 -38.629 1.00 84.12 418 ALA A O 1
ATOM 3137 N N . GLY A 1 419 ? 12.542 6.107 -36.377 1.00 86.81 419 GLY A N 1
ATOM 3138 C CA . GLY A 1 419 ? 12.195 4.711 -36.084 1.00 86.81 419 GLY A CA 1
ATOM 3139 C C . GLY A 1 419 ? 10.752 4.392 -36.476 1.00 86.81 419 GLY A C 1
ATOM 3140 O O . GLY A 1 419 ? 10.525 3.585 -37.377 1.00 86.81 419 GLY A O 1
ATOM 3141 N N . SER A 1 420 ? 9.773 5.125 -35.934 1.00 84.19 420 SER A N 1
ATOM 3142 C CA . SER A 1 420 ? 8.342 4.937 -36.235 1.00 84.19 420 SER A CA 1
ATOM 3143 C C . SER A 1 420 ? 8.037 5.067 -37.733 1.00 84.19 420 SER A C 1
ATOM 3145 O O . SER A 1 420 ? 7.264 4.291 -38.295 1.00 84.19 420 SER A O 1
ATOM 3147 N N . ASN A 1 421 ? 8.686 6.017 -38.425 1.00 82.50 421 ASN A N 1
ATOM 3148 C CA . ASN A 1 421 ? 8.569 6.143 -39.881 1.00 82.50 421 ASN A CA 1
ATOM 3149 C C . ASN A 1 421 ? 9.162 4.948 -40.636 1.00 82.50 421 ASN A C 1
ATOM 3151 O O . ASN A 1 421 ? 8.672 4.646 -41.723 1.00 82.50 421 ASN A O 1
ATOM 3155 N N . HIS A 1 422 ? 10.221 4.316 -40.130 1.00 88.31 422 HIS A N 1
ATOM 3156 C CA . HIS A 1 422 ? 10.802 3.125 -40.744 1.00 88.31 422 HIS A CA 1
ATOM 3157 C C . HIS A 1 422 ? 9.880 1.917 -40.559 1.00 88.31 422 HIS A C 1
ATOM 3159 O O . HIS A 1 422 ? 9.496 1.297 -41.549 1.00 88.31 422 HIS A O 1
ATOM 3165 N N . VAL A 1 423 ? 9.446 1.668 -39.321 1.00 89.12 423 VAL A N 1
ATOM 3166 C CA . VAL A 1 423 ? 8.474 0.633 -38.948 1.00 89.12 423 VAL A CA 1
ATOM 3167 C C . VAL A 1 423 ? 7.229 0.690 -39.836 1.00 89.12 423 VAL A C 1
ATOM 3169 O O . VAL A 1 423 ? 6.920 -0.265 -40.550 1.00 89.12 423 VAL A O 1
ATOM 3172 N N . PHE A 1 424 ? 6.556 1.844 -39.871 1.00 84.81 424 PHE A N 1
ATOM 3173 C CA . PHE A 1 424 ? 5.317 2.030 -40.628 1.00 84.81 424 PHE A CA 1
ATOM 3174 C C . PHE A 1 424 ? 5.501 1.817 -42.140 1.00 84.81 424 PHE A C 1
ATOM 3176 O O . PHE A 1 424 ? 4.643 1.236 -42.804 1.00 84.81 424 PHE A O 1
ATOM 3183 N N . ARG A 1 425 ? 6.638 2.245 -42.711 1.00 86.06 425 ARG A N 1
ATOM 3184 C CA . ARG A 1 425 ? 6.961 2.023 -44.137 1.00 86.06 425 ARG A CA 1
ATOM 3185 C C . ARG A 1 425 ? 7.223 0.554 -44.471 1.00 86.06 425 ARG A C 1
ATOM 3187 O O . ARG A 1 425 ? 7.082 0.181 -45.633 1.00 86.06 425 ARG A O 1
ATOM 3194 N N . SER A 1 426 ? 7.571 -0.251 -43.473 1.00 87.31 426 SER A N 1
ATOM 3195 C CA . SER A 1 426 ? 7.767 -1.700 -43.571 1.00 87.31 426 SER A CA 1
ATOM 3196 C C . SER A 1 426 ? 6.492 -2.502 -43.250 1.00 87.31 426 SER A C 1
ATOM 3198 O O . SER A 1 426 ? 6.547 -3.726 -43.180 1.00 87.31 426 SER A O 1
ATOM 3200 N N . ASN A 1 427 ? 5.337 -1.834 -43.105 1.00 86.38 427 ASN A N 1
ATOM 3201 C CA . ASN A 1 427 ? 4.047 -2.388 -42.655 1.00 86.38 427 ASN A CA 1
ATOM 3202 C C . ASN A 1 427 ? 4.031 -2.906 -41.201 1.00 86.38 427 ASN A C 1
ATOM 3204 O O . ASN A 1 427 ? 3.169 -3.712 -40.844 1.00 86.38 427 ASN A O 1
ATOM 3208 N N . GLY A 1 428 ? 4.959 -2.430 -40.369 1.00 86.56 428 GLY A N 1
ATOM 3209 C CA . GLY A 1 428 ? 4.893 -2.574 -38.918 1.00 86.56 428 GLY A CA 1
ATOM 3210 C C . GLY A 1 428 ? 3.860 -1.642 -38.274 1.00 86.56 428 GLY A C 1
ATOM 3211 O O . GLY A 1 428 ? 3.279 -0.781 -38.944 1.00 86.56 428 GLY A O 1
ATOM 3212 N N . ILE A 1 429 ? 3.642 -1.799 -36.969 1.00 84.88 429 ILE A N 1
ATOM 3213 C CA . ILE A 1 429 ? 2.685 -1.007 -36.180 1.00 84.88 429 ILE A CA 1
ATOM 3214 C C . ILE A 1 429 ? 3.478 -0.269 -35.097 1.00 84.88 429 ILE A C 1
ATOM 3216 O O . ILE A 1 429 ? 3.693 -0.855 -34.051 1.00 84.88 429 ILE A O 1
ATOM 3220 N N . PRO A 1 430 ? 3.942 0.974 -35.323 1.00 84.94 430 PRO A N 1
ATOM 3221 C CA . PRO A 1 430 ? 4.778 1.654 -34.342 1.00 84.94 430 PRO A CA 1
ATOM 3222 C C . PRO A 1 430 ? 3.990 1.971 -33.069 1.00 84.94 430 PRO A C 1
ATOM 3224 O O . PRO A 1 430 ? 2.905 2.564 -33.124 1.00 84.94 430 PRO A O 1
ATOM 3227 N N . SER A 1 431 ? 4.576 1.604 -31.941 1.00 84.75 431 SER A N 1
ATOM 3228 C CA . SER A 1 431 ? 4.024 1.699 -30.600 1.00 84.75 431 SER A CA 1
ATOM 3229 C C . SER A 1 431 ? 5.107 2.157 -29.606 1.00 84.75 431 SER A C 1
ATOM 3231 O O . SER A 1 431 ? 6.249 2.396 -29.996 1.00 84.75 431 SER A O 1
ATOM 3233 N N . LEU A 1 432 ? 4.693 2.430 -28.369 1.00 85.50 432 LEU A N 1
ATOM 3234 C CA . LEU A 1 432 ? 5.529 2.650 -27.182 1.00 85.50 432 LEU A CA 1
ATOM 3235 C C . LEU A 1 432 ? 4.691 2.202 -25.970 1.00 85.50 432 LEU A C 1
ATOM 3237 O O . LEU A 1 432 ? 4.364 2.998 -25.091 1.00 85.50 432 LEU A O 1
ATOM 3241 N N . GLY A 1 433 ? 4.244 0.954 -25.959 1.00 83.69 433 GLY A N 1
ATOM 3242 C CA . GLY A 1 433 ? 3.332 0.403 -24.960 1.00 83.69 433 GLY A CA 1
ATOM 3243 C C . GLY A 1 433 ? 1.921 0.992 -25.032 1.00 83.69 433 GLY A C 1
ATOM 3244 O O . GLY A 1 433 ? 1.400 1.314 -26.102 1.00 83.69 433 GLY A O 1
ATOM 3245 N N . GLY A 1 434 ? 1.317 1.217 -23.861 1.00 66.19 434 GLY A N 1
ATOM 3246 C CA . GLY A 1 434 ? 0.004 1.854 -23.696 1.00 66.19 434 GLY A CA 1
ATOM 3247 C C . GLY A 1 434 ? -0.112 3.287 -24.238 1.00 66.19 434 GLY A C 1
ATOM 3248 O O . GLY A 1 434 ? -1.211 3.842 -24.251 1.00 66.19 434 GLY A O 1
ATOM 3249 N N . TYR A 1 435 ? 0.986 3.870 -24.730 1.00 65.69 435 TYR A N 1
ATOM 3250 C CA . TYR A 1 435 ? 0.979 5.028 -25.622 1.00 65.69 435 TYR A CA 1
ATOM 3251 C C . TYR A 1 435 ? 1.219 4.577 -27.067 1.00 65.69 435 TYR A C 1
ATOM 3253 O O . TYR A 1 435 ? 2.339 4.701 -27.574 1.00 65.69 435 TYR A O 1
ATOM 3261 N N . PRO A 1 436 ? 0.184 4.081 -27.773 1.00 56.22 436 PRO A N 1
ATOM 3262 C CA . PRO A 1 436 ? 0.345 3.683 -29.159 1.00 56.22 436 PRO A CA 1
ATOM 3263 C C . PRO A 1 436 ? 0.789 4.896 -29.981 1.00 56.22 436 PRO A C 1
ATOM 3265 O O . PRO A 1 436 ? 0.122 5.934 -29.980 1.00 56.22 436 PRO A O 1
ATOM 3268 N N . MET A 1 437 ? 1.847 4.758 -30.789 1.00 52.00 437 MET A N 1
ATOM 3269 C CA . MET A 1 437 ? 2.233 5.783 -31.774 1.00 52.00 437 MET A CA 1
ATOM 3270 C C . MET A 1 437 ? 1.271 5.799 -32.975 1.00 52.00 437 MET A C 1
ATOM 3272 O O . MET A 1 437 ? 1.637 6.163 -34.097 1.00 52.00 437 MET A O 1
ATOM 3276 N N . THR A 1 438 ? 0.016 5.405 -32.755 1.00 43.75 438 THR A N 1
ATOM 3277 C CA . THR A 1 438 ? -1.061 5.574 -33.712 1.00 43.75 438 THR A CA 1
ATOM 3278 C C . THR A 1 438 ? -1.220 7.049 -34.050 1.00 43.75 438 THR A C 1
ATOM 3280 O O . THR A 1 438 ? -1.225 7.898 -33.157 1.00 43.75 438 THR A O 1
ATOM 3283 N N . PRO A 1 439 ? -1.428 7.385 -35.328 1.00 41.69 439 PRO A N 1
ATOM 3284 C CA . PRO A 1 439 ? -1.833 8.729 -35.677 1.00 41.69 439 PRO A CA 1
ATOM 3285 C C . PRO A 1 439 ? -3.210 9.053 -35.064 1.00 41.69 439 PRO A C 1
ATOM 3287 O O . PRO A 1 439 ? -4.219 8.565 -35.574 1.00 41.69 439 PRO A O 1
ATOM 3290 N N . GLU A 1 440 ? -3.284 10.050 -34.166 1.00 43.81 440 GLU A N 1
ATOM 3291 C CA . GLU A 1 440 ? -4.463 10.944 -33.983 1.00 43.81 440 GLU A CA 1
ATOM 3292 C C . GLU A 1 440 ? -4.762 11.775 -35.257 1.00 43.81 440 GLU A C 1
ATOM 3294 O O . GLU A 1 440 ? -5.326 12.864 -35.259 1.00 43.81 440 GLU A O 1
ATOM 3299 N N . MET A 1 441 ? -4.288 11.279 -36.390 1.00 47.06 441 MET A N 1
ATOM 3300 C CA . MET A 1 441 ? -4.013 12.006 -37.607 1.00 47.06 441 MET A CA 1
ATOM 3301 C C . MET A 1 441 ? -4.676 11.272 -38.752 1.00 47.06 441 MET A C 1
ATOM 3303 O O . MET A 1 441 ? -4.077 11.033 -39.795 1.00 47.06 441 MET A O 1
ATOM 3307 N N . ARG A 1 442 ? -5.944 10.926 -38.540 1.00 47.94 442 ARG A N 1
ATOM 3308 C CA . ARG A 1 442 ? -6.917 10.907 -39.619 1.00 47.94 442 ARG A CA 1
ATOM 3309 C C . ARG A 1 442 ? -7.661 12.235 -39.575 1.00 47.94 442 ARG A C 1
ATOM 3311 O O . ARG A 1 442 ? -8.124 12.642 -38.516 1.00 47.94 442 ARG A O 1
ATOM 3318 N N . ASP A 1 443 ? -7.746 12.918 -40.711 1.00 53.03 443 ASP A N 1
ATOM 3319 C CA . ASP A 1 443 ? -8.639 14.067 -40.849 1.00 53.03 443 ASP A CA 1
ATOM 3320 C C . ASP A 1 443 ? -10.109 13.643 -40.643 1.00 53.03 443 ASP A C 1
ATOM 3322 O O . ASP A 1 443 ? -10.434 12.456 -40.543 1.00 53.03 443 ASP A O 1
ATOM 3326 N N . SER A 1 444 ? -11.032 14.606 -40.629 1.00 49.31 444 SER A N 1
ATOM 3327 C CA . SER A 1 444 ? -12.471 14.341 -40.472 1.00 49.31 444 SER A CA 1
ATOM 3328 C C . SER A 1 444 ? -13.088 13.467 -41.583 1.00 49.31 444 SER A C 1
ATOM 3330 O O . SER A 1 444 ? -14.264 13.124 -41.494 1.00 49.31 444 SER A O 1
ATOM 3332 N N . ALA A 1 445 ? -12.325 13.117 -42.626 1.00 50.91 445 ALA A N 1
ATOM 3333 C CA . ALA A 1 445 ? -12.703 12.222 -43.717 1.00 50.91 445 ALA A CA 1
ATOM 3334 C C . ALA A 1 445 ? -11.903 10.895 -43.721 1.00 50.91 445 ALA A C 1
ATOM 3336 O O . ALA A 1 445 ? -12.048 10.094 -44.645 1.00 50.91 445 ALA A O 1
ATOM 3337 N N . GLY A 1 446 ? -11.089 10.630 -42.693 1.00 46.94 446 GLY A N 1
ATOM 3338 C CA . GLY A 1 446 ? -10.351 9.379 -42.514 1.00 46.94 446 GLY A CA 1
ATOM 3339 C C . GLY A 1 446 ? -8.935 9.343 -43.107 1.00 46.94 446 GLY A C 1
ATOM 3340 O O . GLY A 1 446 ? -8.299 8.285 -43.048 1.00 46.94 446 GLY A O 1
ATOM 3341 N N . ASN A 1 447 ? -8.411 10.434 -43.673 1.00 51.72 447 ASN A N 1
ATOM 3342 C CA . ASN A 1 447 ? -7.126 10.448 -44.389 1.00 51.72 447 ASN A CA 1
ATOM 3343 C C . ASN A 1 447 ? -5.948 10.777 -43.471 1.00 51.72 447 ASN A C 1
ATOM 3345 O O . ASN A 1 447 ? -6.047 11.682 -42.650 1.00 51.72 447 ASN A O 1
ATOM 3349 N N . LEU A 1 448 ? -4.806 10.105 -43.664 1.00 55.78 448 LEU A N 1
ATOM 3350 C CA . LEU A 1 448 ? -3.577 10.393 -42.915 1.00 55.78 448 LEU A CA 1
ATOM 3351 C C . LEU A 1 448 ? -3.173 11.873 -43.052 1.00 55.78 448 LEU A C 1
ATOM 3353 O O . LEU A 1 448 ? -2.808 12.290 -44.155 1.00 55.78 448 LEU A O 1
ATOM 3357 N N . ILE A 1 449 ? -3.193 12.636 -41.951 1.00 56.25 449 ILE A N 1
ATOM 3358 C CA . ILE A 1 449 ? -2.683 14.014 -41.921 1.00 56.25 449 ILE A CA 1
ATOM 3359 C C . ILE A 1 449 ? -1.167 13.955 -42.098 1.00 56.25 449 ILE A C 1
ATOM 3361 O O . ILE A 1 449 ? -0.473 13.098 -41.539 1.00 56.25 449 ILE A O 1
ATOM 3365 N N . ARG A 1 450 ? -0.653 14.855 -42.933 1.00 58.44 450 ARG A N 1
ATOM 3366 C CA . ARG A 1 450 ? 0.754 14.907 -43.314 1.00 58.44 450 ARG A CA 1
ATOM 3367 C C . ARG A 1 450 ? 1.305 16.309 -43.151 1.00 58.44 450 ARG A C 1
ATOM 3369 O O . ARG A 1 450 ? 0.575 17.287 -43.293 1.00 58.44 450 ARG A O 1
ATOM 3376 N N . ASP A 1 451 ? 2.603 16.394 -42.886 1.00 58.16 451 ASP A N 1
ATOM 3377 C CA . ASP A 1 451 ? 3.315 17.667 -42.908 1.00 58.16 451 ASP A CA 1
ATOM 3378 C C . ASP A 1 451 ? 3.425 18.236 -44.337 1.00 58.16 451 ASP A C 1
ATOM 3380 O O . ASP A 1 451 ? 3.099 17.592 -45.340 1.00 58.16 451 ASP A O 1
ATOM 3384 N N . SER A 1 452 ? 3.957 19.453 -44.447 1.00 48.94 452 SER A N 1
ATOM 3385 C CA . SER A 1 452 ? 4.260 20.102 -45.729 1.00 48.94 452 SER A CA 1
ATOM 3386 C C . SER A 1 452 ? 5.349 19.393 -46.557 1.00 48.94 452 SER A C 1
ATOM 3388 O O . SER A 1 452 ? 5.625 19.809 -47.681 1.00 48.94 452 SER A O 1
ATOM 3390 N N . MET A 1 453 ? 5.947 18.313 -46.039 1.00 47.44 453 MET A N 1
ATOM 3391 C CA . MET A 1 453 ? 6.872 17.408 -46.730 1.00 47.44 453 MET A CA 1
ATOM 3392 C C . MET A 1 453 ? 6.218 16.051 -47.076 1.00 47.44 453 MET A C 1
ATOM 3394 O O . MET A 1 453 ? 6.922 15.115 -47.465 1.00 47.44 453 MET A O 1
ATOM 3398 N N . ASN A 1 454 ? 4.886 15.936 -46.966 1.00 52.56 454 ASN A N 1
ATOM 3399 C CA . ASN A 1 454 ? 4.087 14.736 -47.244 1.00 52.56 454 ASN A CA 1
ATOM 3400 C C . ASN A 1 454 ? 4.391 13.526 -46.321 1.00 52.56 454 ASN A C 1
ATOM 3402 O O . ASN A 1 454 ? 4.035 12.383 -46.642 1.00 52.56 454 ASN A O 1
ATOM 3406 N N . LYS A 1 455 ? 5.035 13.747 -45.168 1.00 54.88 455 LYS A N 1
ATOM 3407 C CA . LYS A 1 455 ? 5.318 12.723 -44.148 1.00 54.88 455 LYS A CA 1
ATOM 3408 C C . LYS A 1 455 ? 4.129 12.585 -43.205 1.00 54.88 455 LYS A C 1
ATOM 3410 O O . LYS A 1 455 ? 3.518 13.584 -42.846 1.00 54.88 455 LYS A O 1
ATOM 3415 N N . VAL A 1 456 ? 3.837 11.360 -42.770 1.00 50.94 456 VAL A N 1
ATOM 3416 C CA . VAL A 1 456 ? 2.918 11.129 -41.644 1.00 50.94 456 VAL A CA 1
ATOM 3417 C C . VAL A 1 456 ? 3.569 11.718 -40.393 1.00 50.94 456 VAL A C 1
ATOM 3419 O O . VAL A 1 456 ? 4.740 11.434 -40.119 1.00 50.94 456 VAL A O 1
ATOM 3422 N N . VAL A 1 457 ? 2.835 12.572 -39.684 1.00 52.88 457 VAL A N 1
ATOM 3423 C CA . VAL A 1 457 ? 3.258 13.115 -38.388 1.00 52.88 457 VAL A CA 1
ATOM 3424 C C . VAL A 1 457 ? 2.785 12.147 -37.294 1.00 52.88 457 VAL A C 1
ATOM 3426 O O . VAL A 1 457 ? 1.840 11.389 -37.498 1.00 52.88 457 VAL A O 1
ATOM 3429 N N . TYR A 1 458 ? 3.487 12.120 -36.165 1.00 53.06 458 TYR A N 1
ATOM 3430 C CA . TYR A 1 458 ? 3.213 11.235 -35.031 1.00 53.06 458 TYR A CA 1
ATOM 3431 C C . TYR A 1 458 ? 3.180 12.100 -33.776 1.00 53.06 458 TYR A C 1
ATOM 3433 O O . TYR A 1 458 ? 4.134 12.853 -33.554 1.00 53.06 458 TYR A O 1
ATOM 3441 N N . ASP A 1 459 ? 2.122 12.017 -32.964 1.00 52.56 459 ASP A N 1
ATOM 3442 C CA . ASP A 1 459 ? 2.074 12.776 -31.711 1.00 52.56 459 ASP A CA 1
ATOM 3443 C C . ASP A 1 459 ? 2.755 12.011 -30.573 1.00 52.56 459 ASP A C 1
ATOM 3445 O O . ASP A 1 459 ? 2.140 11.463 -29.666 1.00 52.56 459 ASP A O 1
ATOM 3449 N N . THR A 1 460 ? 4.085 12.014 -30.612 1.00 51.75 460 THR A N 1
ATOM 3450 C CA . THR A 1 460 ? 4.894 11.650 -29.443 1.00 51.75 460 THR A CA 1
ATOM 3451 C C . THR A 1 460 ? 4.860 12.743 -28.369 1.00 51.75 460 THR A C 1
ATOM 3453 O O . THR A 1 460 ? 5.391 12.547 -27.278 1.00 51.75 460 THR A O 1
ATOM 3456 N N . SER A 1 461 ? 4.322 13.929 -28.686 1.00 50.50 461 SER A N 1
ATOM 3457 C CA . SER A 1 461 ? 4.535 15.174 -27.941 1.00 50.50 461 SER A CA 1
ATOM 3458 C C . SER A 1 461 ? 3.775 15.235 -26.619 1.00 50.50 461 SER A C 1
ATOM 3460 O O . SER A 1 461 ? 4.117 16.065 -25.770 1.00 50.50 461 SER A O 1
ATOM 3462 N N . HIS A 1 462 ? 2.828 14.311 -26.424 1.00 53.53 462 HIS A N 1
ATOM 3463 C CA . HIS A 1 462 ? 2.213 14.004 -25.136 1.00 53.53 462 HIS A CA 1
ATOM 3464 C C . HIS A 1 462 ? 3.252 13.806 -24.031 1.00 53.53 462 HIS A C 1
ATOM 3466 O O . HIS A 1 462 ? 3.068 14.411 -22.978 1.00 53.53 462 HIS A O 1
ATOM 3472 N N . TYR A 1 463 ? 4.334 13.055 -24.302 1.00 57.22 463 TYR A N 1
ATOM 3473 C CA . TYR A 1 463 ? 5.458 12.835 -23.380 1.00 57.22 463 TYR A CA 1
ATOM 3474 C C . TYR A 1 463 ? 6.810 13.226 -23.984 1.00 57.22 463 TYR A C 1
ATOM 3476 O O . TYR A 1 463 ? 7.460 14.171 -23.531 1.00 57.22 463 TYR A O 1
ATOM 3484 N N . PHE A 1 464 ? 7.204 12.597 -25.089 1.00 64.31 464 PHE A N 1
ATOM 3485 C CA . PHE A 1 464 ? 8.409 12.955 -25.832 1.00 64.31 464 PHE A CA 1
ATOM 3486 C C . PHE A 1 464 ? 8.155 14.173 -26.733 1.00 64.31 464 PHE A C 1
ATOM 3488 O O . PHE A 1 464 ? 7.915 14.051 -27.938 1.00 64.31 464 PHE A O 1
ATOM 3495 N N . ASN A 1 465 ? 8.216 15.366 -26.123 1.00 58.41 465 ASN A N 1
ATOM 3496 C CA . ASN A 1 465 ? 8.071 16.674 -26.772 1.00 58.41 465 ASN A CA 1
ATOM 3497 C C . ASN A 1 465 ? 8.801 16.751 -28.129 1.00 58.41 465 ASN A C 1
ATOM 3499 O O . ASN A 1 465 ? 9.893 16.208 -28.288 1.00 58.41 465 ASN A O 1
ATOM 3503 N N . SER A 1 466 ? 8.266 17.536 -29.070 1.00 53.78 466 SER A N 1
ATOM 3504 C CA . SER A 1 466 ? 8.756 17.671 -30.457 1.00 53.78 466 SER A CA 1
ATOM 3505 C C . SER A 1 466 ? 10.253 17.989 -30.621 1.00 53.78 466 SER A C 1
ATOM 3507 O O . SER A 1 466 ? 10.826 17.730 -31.677 1.00 53.78 466 SER A O 1
ATOM 3509 N N . SER A 1 467 ? 10.924 18.505 -29.585 1.00 53.38 467 SER A N 1
ATOM 3510 C CA . SER A 1 467 ? 12.386 18.646 -29.553 1.00 53.38 467 SER A CA 1
ATOM 3511 C C . SER A 1 467 ? 13.136 17.310 -29.541 1.00 53.38 467 SER A C 1
ATOM 3513 O O . SER A 1 467 ? 14.212 17.227 -30.120 1.00 53.38 467 SER A O 1
ATOM 3515 N N . TRP A 1 468 ? 12.612 16.272 -28.890 1.00 58.00 468 TRP A N 1
ATOM 3516 C CA . TRP A 1 468 ? 13.270 14.966 -28.764 1.00 58.00 468 TRP A CA 1
ATOM 3517 C C . TRP A 1 468 ? 12.890 13.999 -29.879 1.00 58.00 468 TRP A C 1
ATOM 3519 O O . TRP A 1 468 ? 13.756 13.277 -30.361 1.00 58.00 468 TRP A O 1
ATOM 3529 N N . SER A 1 469 ? 11.635 14.009 -30.332 1.00 53.81 469 SER A N 1
ATOM 3530 C CA . SER A 1 469 ? 11.237 13.237 -31.514 1.00 53.81 469 SER A CA 1
ATOM 3531 C C . SER A 1 469 ? 11.679 13.893 -32.824 1.00 53.81 469 SER A C 1
ATOM 3533 O O . SER A 1 469 ? 11.855 13.195 -33.815 1.00 53.81 469 SER A O 1
ATOM 3535 N N . GLY A 1 470 ? 11.917 15.211 -32.841 1.00 52.19 470 GLY A N 1
ATOM 3536 C CA . GLY A 1 470 ? 12.401 15.953 -34.012 1.00 52.19 470 GLY A CA 1
ATOM 3537 C C . GLY A 1 470 ? 13.915 16.203 -34.078 1.00 52.19 470 GLY A C 1
ATOM 3538 O O . GLY A 1 470 ? 14.399 16.629 -35.126 1.00 52.19 470 GLY A O 1
ATOM 3539 N N . THR A 1 471 ? 14.683 15.961 -33.008 1.00 58.25 471 THR A N 1
ATOM 3540 C CA . THR A 1 471 ? 16.152 16.154 -32.993 1.00 58.25 471 THR A CA 1
ATOM 3541 C C . THR A 1 471 ? 16.870 14.987 -32.318 1.00 58.25 471 THR A C 1
ATOM 3543 O O . THR A 1 471 ? 16.235 14.111 -31.744 1.00 58.25 471 THR A O 1
ATOM 3546 N N . ASN A 1 472 ? 18.201 14.968 -32.386 1.00 59.44 472 ASN A N 1
ATOM 3547 C CA . ASN A 1 472 ? 19.053 13.852 -31.970 1.00 59.44 472 ASN A CA 1
ATOM 3548 C C . ASN A 1 472 ? 19.189 13.716 -30.434 1.00 59.44 472 ASN A C 1
ATOM 3550 O O . ASN A 1 472 ? 20.299 13.638 -29.906 1.00 59.44 472 ASN A O 1
ATOM 3554 N N . GLN A 1 473 ? 18.076 13.758 -29.696 1.00 71.62 473 GLN A N 1
ATOM 3555 C CA . GLN A 1 473 ? 18.047 14.042 -28.254 1.00 71.62 473 GLN A CA 1
ATOM 3556 C C . GLN A 1 473 ? 17.209 13.082 -27.401 1.00 71.62 473 GLN A C 1
ATOM 3558 O O . GLN A 1 473 ? 17.150 13.298 -26.197 1.00 71.62 473 GLN A O 1
ATOM 3563 N N . THR A 1 474 ? 16.585 12.042 -27.969 1.00 79.06 474 THR A N 1
ATOM 3564 C CA . THR A 1 474 ? 15.903 11.011 -27.159 1.00 79.06 474 THR A CA 1
ATOM 3565 C C . THR A 1 474 ? 16.917 10.369 -26.199 1.00 79.06 474 THR A C 1
ATOM 3567 O O . THR A 1 474 ? 17.884 9.779 -26.682 1.00 79.06 474 THR A O 1
ATOM 3570 N N . PRO A 1 475 ? 16.775 10.513 -24.869 1.00 86.19 475 PRO A N 1
ATOM 3571 C CA . PRO A 1 475 ? 17.662 9.853 -23.929 1.00 86.19 475 PRO A CA 1
ATOM 3572 C C . PRO A 1 475 ? 17.307 8.371 -23.820 1.00 86.19 475 PRO A C 1
ATOM 3574 O O . PRO A 1 475 ? 16.139 7.993 -23.830 1.00 86.19 475 PRO A O 1
ATOM 3577 N N . THR A 1 476 ? 18.337 7.552 -23.678 1.00 89.81 476 THR A N 1
ATOM 3578 C CA . THR A 1 476 ? 18.238 6.090 -23.561 1.00 89.81 476 THR A CA 1
ATOM 3579 C C . THR A 1 476 ? 18.967 5.575 -22.319 1.00 89.81 476 THR A C 1
ATOM 3581 O O . THR A 1 476 ? 18.785 4.431 -21.932 1.00 89.81 476 THR A O 1
ATOM 3584 N N . SER A 1 477 ? 19.829 6.396 -21.711 1.00 92.38 477 SER A N 1
ATOM 3585 C CA . SER A 1 477 ? 20.855 5.948 -20.766 1.00 92.38 477 SER A CA 1
ATOM 3586 C C . SER A 1 477 ? 21.195 7.039 -19.748 1.00 92.38 477 SER A C 1
ATOM 3588 O O . SER A 1 477 ? 21.133 8.237 -20.052 1.00 92.38 477 SER A O 1
ATOM 3590 N N . LEU A 1 478 ? 21.637 6.644 -18.556 1.00 92.56 478 LEU A N 1
ATOM 3591 C CA . LEU A 1 478 ? 22.143 7.535 -17.519 1.00 92.56 478 LEU A CA 1
ATOM 3592 C C . LEU A 1 478 ? 23.456 8.204 -17.962 1.00 92.56 478 LEU A C 1
ATOM 3594 O O . LEU A 1 478 ? 24.427 7.555 -18.360 1.00 92.56 478 LEU A O 1
ATOM 3598 N N . GLY A 1 479 ? 23.484 9.535 -17.895 1.00 92.19 479 GLY A N 1
ATOM 3599 C CA . GLY A 1 479 ? 24.664 10.364 -18.154 1.00 92.19 479 GLY A CA 1
ATOM 3600 C C . GLY A 1 479 ? 25.418 10.756 -16.880 1.00 92.19 479 GLY A C 1
ATOM 3601 O O . GLY A 1 479 ? 26.638 10.879 -16.921 1.00 92.19 479 GLY A O 1
ATOM 3602 N N . ALA A 1 480 ? 24.705 10.927 -15.764 1.00 91.75 480 ALA A N 1
ATOM 3603 C CA . ALA A 1 480 ? 25.230 11.032 -14.403 1.00 91.75 480 ALA A CA 1
ATOM 3604 C C . ALA A 1 480 ? 24.082 10.893 -13.386 1.00 91.75 480 ALA A C 1
ATOM 3606 O O . ALA A 1 480 ? 22.945 11.292 -13.654 1.00 91.75 480 ALA A O 1
ATOM 3607 N N . GLY A 1 481 ? 24.383 10.380 -12.196 1.00 92.38 481 GLY A N 1
ATOM 3608 C CA . GLY A 1 481 ? 23.428 10.265 -11.096 1.00 92.38 481 GLY A CA 1
ATOM 3609 C C . GLY A 1 481 ? 24.106 9.872 -9.787 1.00 92.38 481 GLY A C 1
ATOM 3610 O O . GLY A 1 481 ? 25.308 9.610 -9.763 1.00 92.38 481 GLY A O 1
ATOM 3611 N N . THR A 1 482 ? 23.325 9.824 -8.712 1.00 94.94 482 THR A N 1
ATOM 3612 C CA . THR A 1 482 ? 23.744 9.307 -7.400 1.00 94.94 482 THR A CA 1
ATOM 3613 C C . THR A 1 482 ? 23.074 7.958 -7.179 1.00 94.94 482 THR A C 1
ATOM 3615 O O . THR A 1 482 ? 21.848 7.899 -7.248 1.00 94.94 482 THR A O 1
ATOM 3618 N N . LEU A 1 483 ? 23.855 6.899 -6.935 1.00 96.50 483 LEU A N 1
ATOM 3619 C CA . LEU A 1 483 ? 23.333 5.578 -6.563 1.00 96.50 483 LEU A CA 1
ATOM 3620 C C . LEU A 1 483 ? 22.578 5.693 -5.230 1.00 96.50 483 LEU A C 1
ATOM 3622 O O . LEU A 1 483 ? 23.069 6.345 -4.308 1.00 96.50 483 LEU A O 1
ATOM 3626 N N . LEU A 1 484 ? 21.391 5.095 -5.154 1.00 94.56 484 LEU A N 1
ATOM 3627 C CA . LEU A 1 484 ? 20.520 5.101 -3.974 1.00 94.56 484 LEU A CA 1
ATOM 3628 C C . LEU A 1 484 ? 20.406 3.706 -3.354 1.00 94.56 484 LEU A C 1
ATOM 3630 O O . LEU A 1 484 ? 20.461 3.570 -2.137 1.00 94.56 484 LEU A O 1
ATOM 3634 N N . SER A 1 485 ? 20.264 2.680 -4.195 1.00 92.75 485 SER A N 1
ATOM 3635 C CA . SER A 1 485 ? 20.147 1.281 -3.786 1.00 92.75 485 SER A CA 1
ATOM 3636 C C . SER A 1 485 ? 20.686 0.349 -4.874 1.00 92.75 485 SER A C 1
ATOM 3638 O O . SER A 1 485 ? 20.556 0.626 -6.071 1.00 92.75 485 SER A O 1
ATOM 3640 N N . ASP A 1 486 ? 21.299 -0.756 -4.450 1.00 93.25 486 ASP A N 1
ATOM 3641 C CA . ASP A 1 486 ? 21.679 -1.866 -5.327 1.00 93.25 486 ASP A CA 1
ATOM 3642 C C . ASP A 1 486 ? 20.436 -2.631 -5.819 1.00 93.25 486 ASP A C 1
ATOM 3644 O O . ASP A 1 486 ? 19.339 -2.505 -5.265 1.00 93.25 486 ASP A O 1
ATOM 3648 N N . LEU A 1 487 ? 20.607 -3.467 -6.850 1.00 89.38 487 LEU A N 1
ATOM 3649 C CA . LEU A 1 487 ? 19.557 -4.397 -7.272 1.00 89.38 487 LEU A CA 1
ATOM 3650 C C . LEU A 1 487 ? 19.515 -5.647 -6.387 1.00 89.38 487 LEU A C 1
ATOM 3652 O O . LEU A 1 487 ? 20.539 -6.250 -6.065 1.00 89.38 487 LEU A O 1
ATOM 3656 N N . VAL A 1 488 ? 18.292 -6.052 -6.069 1.00 80.94 488 VAL A N 1
ATOM 3657 C CA . VAL A 1 488 ? 17.913 -7.291 -5.390 1.00 80.94 488 VAL A CA 1
ATOM 3658 C C . VAL A 1 488 ? 17.289 -8.234 -6.434 1.00 80.94 488 VAL A C 1
ATOM 3660 O O . VAL A 1 488 ? 16.825 -7.780 -7.482 1.00 80.94 488 VAL A O 1
ATOM 3663 N N . SER A 1 489 ? 17.256 -9.539 -6.140 1.00 69.38 489 SER A N 1
ATOM 3664 C CA . SER A 1 489 ? 16.733 -10.610 -7.015 1.00 69.38 489 SER A CA 1
ATOM 3665 C C . SER A 1 489 ? 17.644 -10.955 -8.220 1.00 69.38 489 SER A C 1
ATOM 3667 O O . SER A 1 489 ? 18.464 -10.136 -8.644 1.00 69.38 489 SER A O 1
ATOM 3669 N N . PRO A 1 490 ? 17.590 -12.194 -8.757 1.00 59.22 490 PRO A N 1
ATOM 3670 C CA . PRO A 1 490 ? 18.383 -12.582 -9.926 1.00 59.22 490 PRO A CA 1
ATOM 3671 C C . PRO A 1 490 ? 17.868 -11.898 -11.200 1.00 59.22 490 PRO A C 1
ATOM 3673 O O . PRO A 1 490 ? 16.674 -11.870 -11.446 1.00 59.22 490 PRO A O 1
ATOM 3676 N N . LEU A 1 491 ? 18.772 -11.395 -12.044 1.00 61.62 491 LEU A N 1
ATOM 3677 C CA . LEU A 1 491 ? 18.414 -10.586 -13.223 1.00 61.62 491 LEU A CA 1
ATOM 3678 C C . LEU A 1 491 ? 17.803 -11.375 -14.404 1.00 61.62 491 LEU A C 1
ATOM 3680 O O . LEU A 1 491 ? 17.333 -10.774 -15.369 1.00 61.62 491 LEU A O 1
ATOM 3684 N N . GLU A 1 492 ? 17.835 -12.707 -14.352 1.00 57.66 492 GLU A N 1
ATOM 3685 C CA . GLU A 1 492 ? 17.228 -13.617 -15.331 1.00 57.66 492 GLU A CA 1
ATOM 3686 C C . GLU A 1 492 ? 16.401 -14.650 -14.546 1.00 57.66 492 GLU A C 1
ATOM 3688 O O . GLU A 1 492 ? 16.932 -15.304 -13.645 1.00 57.66 492 GLU A O 1
ATOM 3693 N N . PHE A 1 493 ? 15.112 -14.786 -14.871 1.00 57.03 493 PHE A N 1
ATOM 3694 C CA . PHE A 1 493 ? 14.174 -15.713 -14.219 1.00 57.03 493 PHE A CA 1
ATOM 3695 C C . PHE A 1 493 ? 13.734 -16.828 -15.177 1.00 57.03 493 PHE A C 1
ATOM 3697 O O . PHE A 1 493 ? 13.761 -16.664 -16.399 1.00 57.03 493 PHE A O 1
ATOM 3704 N N . ASN A 1 494 ? 13.267 -17.957 -14.635 1.00 52.31 494 ASN A N 1
ATOM 3705 C CA . ASN A 1 494 ? 12.543 -18.949 -15.425 1.00 52.31 494 ASN A CA 1
ATOM 3706 C C . ASN A 1 494 ? 11.059 -18.547 -15.509 1.00 52.31 494 ASN A C 1
ATOM 3708 O O . ASN A 1 494 ? 10.458 -18.129 -14.521 1.00 52.31 494 ASN A O 1
ATOM 3712 N N . LEU A 1 495 ? 10.433 -18.742 -16.673 1.00 50.72 495 LEU A N 1
ATOM 3713 C CA . LEU A 1 495 ? 8.989 -18.550 -16.876 1.00 50.72 495 LEU A CA 1
ATOM 3714 C C . LEU A 1 495 ? 8.130 -19.314 -15.851 1.00 50.72 495 LEU A C 1
ATOM 3716 O O . LEU A 1 495 ? 7.037 -18.871 -15.518 1.00 50.72 495 LEU A O 1
ATOM 3720 N N . GLN A 1 496 ? 8.627 -20.441 -15.334 1.00 47.94 496 GLN A N 1
ATOM 3721 C CA . GLN A 1 496 ? 7.932 -21.242 -14.320 1.00 47.94 496 GLN A CA 1
ATOM 3722 C C . GLN A 1 496 ? 7.851 -20.564 -12.942 1.00 47.94 496 GLN A C 1
ATOM 3724 O O . GLN A 1 496 ? 6.922 -20.857 -12.192 1.00 47.94 496 GLN A O 1
ATOM 3729 N N . ASP A 1 497 ? 8.766 -19.645 -12.623 1.00 42.25 497 ASP A N 1
ATOM 3730 C CA . ASP A 1 497 ? 8.801 -18.955 -11.327 1.00 42.25 497 ASP A CA 1
ATOM 3731 C C . ASP A 1 497 ? 7.753 -17.822 -11.274 1.00 42.25 497 ASP A C 1
ATOM 3733 O O . ASP A 1 497 ? 7.148 -17.557 -10.238 1.00 42.25 497 ASP A O 1
ATOM 3737 N N . LEU A 1 498 ? 7.465 -17.195 -12.422 1.00 47.47 498 LEU A N 1
ATOM 3738 C CA . LEU A 1 498 ? 6.539 -16.058 -12.553 1.00 47.47 498 LEU A CA 1
ATOM 3739 C C . LEU A 1 498 ? 5.056 -16.445 -12.403 1.00 47.47 498 LEU A C 1
ATOM 3741 O O . LEU A 1 498 ? 4.217 -15.579 -12.142 1.00 47.47 498 LEU A O 1
ATOM 3745 N N . ASN A 1 499 ? 4.740 -17.741 -12.507 1.00 47.53 499 ASN A N 1
ATOM 3746 C CA . ASN A 1 499 ? 3.414 -18.297 -12.221 1.00 47.53 499 ASN A CA 1
ATOM 3747 C C . ASN A 1 499 ? 3.023 -18.208 -10.732 1.00 47.53 499 ASN A C 1
ATOM 3749 O O . ASN A 1 499 ? 1.850 -18.385 -10.418 1.00 47.53 499 ASN A O 1
ATOM 3753 N N . PHE A 1 500 ? 3.968 -17.961 -9.816 1.00 41.81 500 PHE A N 1
ATOM 3754 C CA . PHE A 1 500 ? 3.673 -17.814 -8.383 1.00 41.81 500 PHE A CA 1
ATOM 3755 C C . PHE A 1 500 ? 3.266 -16.394 -7.966 1.00 41.81 500 PHE A C 1
ATOM 3757 O O . PHE A 1 500 ? 2.757 -16.219 -6.864 1.00 41.81 500 PHE A O 1
ATOM 3764 N N . GLU A 1 501 ? 3.467 -15.384 -8.821 1.00 48.00 501 GLU A N 1
ATOM 3765 C CA . GLU A 1 501 ? 3.274 -13.972 -8.451 1.00 48.00 501 GLU A CA 1
ATOM 3766 C C . GLU A 1 501 ? 2.316 -13.185 -9.360 1.00 48.00 501 GLU A C 1
ATOM 3768 O O . GLU A 1 501 ? 2.186 -11.975 -9.187 1.00 48.00 501 GLU A O 1
ATOM 3773 N N . GLY A 1 502 ? 1.655 -13.825 -10.332 1.00 48.38 502 GLY A N 1
ATOM 3774 C CA . GLY A 1 502 ? 0.724 -13.168 -11.269 1.00 48.38 502 GLY A CA 1
ATOM 3775 C C . GLY A 1 502 ? 1.394 -12.346 -12.382 1.00 48.38 502 GLY A C 1
ATOM 3776 O O . GLY A 1 502 ? 0.722 -11.847 -13.283 1.00 48.38 502 GLY A O 1
ATOM 3777 N N . ALA A 1 503 ? 2.728 -12.247 -12.377 1.00 49.88 503 ALA A N 1
ATOM 3778 C CA . ALA A 1 503 ? 3.495 -11.631 -13.460 1.00 49.88 503 ALA A CA 1
ATOM 3779 C C . ALA A 1 503 ? 3.342 -12.398 -14.781 1.00 49.88 503 ALA A C 1
ATOM 3781 O O . ALA A 1 503 ? 3.376 -11.795 -15.849 1.00 49.88 503 ALA A O 1
ATOM 3782 N N . ALA A 1 504 ? 3.156 -13.722 -14.716 1.00 53.12 504 ALA A N 1
ATOM 3783 C CA . ALA A 1 504 ? 2.822 -14.521 -15.890 1.00 53.12 504 ALA A CA 1
ATOM 3784 C C . ALA A 1 504 ? 1.481 -14.079 -16.501 1.00 53.12 504 ALA A C 1
ATOM 3786 O O . ALA A 1 504 ? 1.426 -13.803 -17.696 1.00 53.12 504 ALA A O 1
ATOM 3787 N N . ASP A 1 505 ? 0.427 -13.929 -15.693 1.00 52.41 505 ASP A N 1
ATOM 3788 C CA . ASP A 1 505 ? -0.916 -13.568 -16.170 1.00 52.41 505 ASP A CA 1
ATOM 3789 C C . ASP A 1 505 ? -0.944 -12.189 -16.851 1.00 52.41 505 ASP A C 1
ATOM 3791 O O . ASP A 1 505 ? -1.559 -12.038 -17.907 1.00 52.41 505 ASP A O 1
ATOM 3795 N N . ALA A 1 506 ? -0.177 -11.222 -16.329 1.00 53.62 506 ALA A N 1
ATOM 3796 C CA . ALA A 1 506 ? 0.032 -9.905 -16.944 1.00 53.62 506 ALA A CA 1
ATOM 3797 C C . ALA A 1 506 ? 0.656 -9.956 -18.359 1.00 53.62 506 ALA A C 1
ATOM 3799 O O . ALA A 1 506 ? 0.549 -8.991 -19.116 1.00 53.62 506 ALA A O 1
ATOM 3800 N N . PHE A 1 507 ? 1.287 -11.074 -18.739 1.00 59.56 507 PHE A N 1
ATOM 3801 C CA . PHE A 1 507 ? 1.867 -11.289 -20.066 1.00 59.56 507 PHE A CA 1
ATOM 3802 C C . PHE A 1 507 ? 1.180 -12.401 -20.889 1.00 59.56 507 PHE A C 1
ATOM 3804 O O . PHE A 1 507 ? 1.490 -12.516 -22.072 1.00 59.56 507 PHE A O 1
ATOM 3811 N N . VAL A 1 508 ? 0.282 -13.223 -20.327 1.00 51.69 508 VAL A N 1
ATOM 3812 C CA . VAL A 1 508 ? -0.189 -14.492 -20.941 1.00 51.69 508 VAL A CA 1
ATOM 3813 C C . VAL A 1 508 ? -1.455 -14.372 -21.811 1.00 51.69 508 VAL A C 1
ATOM 3815 O O . VAL A 1 508 ? -1.659 -15.198 -22.709 1.00 51.69 508 VAL A O 1
ATOM 3818 N N . GLU A 1 509 ? -2.291 -13.351 -21.614 1.00 47.53 509 GLU A N 1
ATOM 3819 C CA . GLU A 1 509 ? -3.509 -13.146 -22.417 1.00 47.53 509 GLU A CA 1
ATOM 3820 C C . GLU A 1 509 ? -3.248 -12.351 -23.722 1.00 47.53 509 GLU A C 1
ATOM 3822 O O . GLU A 1 509 ? -2.735 -11.233 -23.647 1.00 47.53 509 GLU A O 1
ATOM 3827 N N . PRO A 1 510 ? -3.644 -12.825 -24.929 1.00 44.69 510 PRO A N 1
ATOM 3828 C CA . PRO A 1 510 ? -4.135 -14.154 -25.290 1.00 44.69 510 PRO A CA 1
ATOM 3829 C C . PRO A 1 510 ? -3.072 -15.022 -25.993 1.00 44.69 510 PRO A C 1
ATOM 3831 O O . PRO A 1 510 ? -2.365 -14.605 -26.918 1.00 44.69 510 PRO A O 1
ATOM 3834 N N . SER A 1 511 ? -3.069 -16.313 -25.656 1.00 39.84 511 SER A N 1
ATOM 3835 C CA . SER A 1 511 ? -2.154 -17.351 -26.174 1.00 3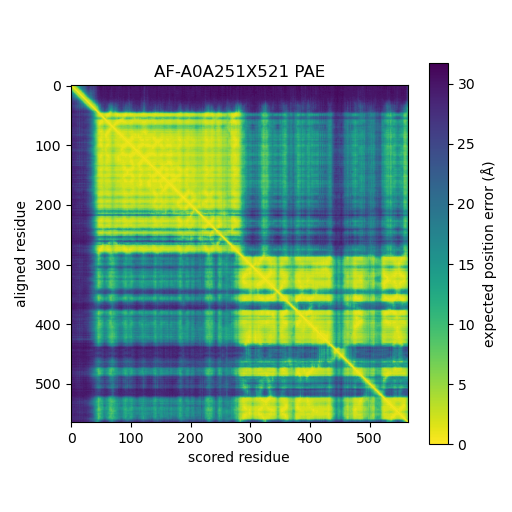9.84 511 SER A CA 1
ATOM 3836 C C . SER A 1 511 ? -2.143 -17.577 -27.702 1.00 39.84 511 SER A C 1
ATOM 3838 O O . SER A 1 511 ? -1.317 -18.336 -28.209 1.00 39.84 511 SER A O 1
ATOM 3840 N N . SER A 1 512 ? -3.006 -16.910 -28.476 1.00 43.06 512 SER A N 1
ATOM 3841 C CA . SER A 1 512 ? -3.039 -16.980 -29.946 1.00 43.06 512 SER A CA 1
ATOM 3842 C C . SER A 1 512 ? -1.905 -16.206 -30.637 1.00 43.06 512 SER A C 1
ATOM 3844 O O . SER A 1 512 ? -1.606 -16.473 -31.807 1.00 43.06 512 SER A O 1
ATOM 3846 N N . HIS A 1 513 ? -1.258 -15.268 -29.937 1.00 43.00 513 HIS A N 1
ATOM 3847 C CA . HIS A 1 513 ? -0.140 -14.479 -30.469 1.00 43.00 513 HIS A CA 1
ATOM 3848 C C . HIS A 1 513 ? 1.238 -14.915 -29.960 1.00 43.00 513 HIS A C 1
ATOM 3850 O O . HIS A 1 513 ? 2.233 -14.615 -30.619 1.00 43.00 513 HIS A O 1
ATOM 3856 N N . TYR A 1 514 ? 1.293 -15.759 -28.924 1.00 47.44 514 TYR A N 1
ATOM 3857 C CA . TYR A 1 514 ? 2.503 -16.437 -28.440 1.00 47.44 514 TYR A CA 1
ATOM 3858 C C . TYR A 1 514 ? 2.985 -17.570 -29.364 1.00 47.44 514 TYR A C 1
ATOM 3860 O O . TYR A 1 514 ? 3.284 -18.688 -28.945 1.00 47.44 514 TYR A O 1
ATOM 3868 N N . ASN A 1 515 ? 3.182 -17.249 -30.644 1.00 38.19 515 ASN A N 1
ATOM 3869 C CA . ASN A 1 515 ? 4.248 -17.894 -31.400 1.00 38.19 515 ASN A CA 1
ATOM 3870 C C . ASN A 1 515 ? 5.577 -17.294 -30.926 1.00 38.19 515 ASN A C 1
ATOM 3872 O O . ASN A 1 515 ? 6.184 -16.490 -31.636 1.00 38.19 515 ASN A O 1
ATOM 3876 N N . VAL A 1 516 ? 6.023 -17.722 -29.735 1.00 43.06 516 VAL A N 1
ATOM 3877 C CA . VAL A 1 516 ? 7.442 -17.678 -29.353 1.00 43.06 516 VAL A CA 1
ATOM 3878 C C . VAL A 1 516 ? 8.230 -18.134 -30.577 1.00 43.06 516 VAL A C 1
ATOM 3880 O O . VAL A 1 516 ? 7.855 -19.129 -31.214 1.00 43.06 516 VAL A O 1
ATOM 3883 N N . SER A 1 517 ? 9.264 -17.382 -30.962 1.00 38.47 517 SER A N 1
ATOM 3884 C CA . SER A 1 517 ? 10.032 -17.706 -32.165 1.00 38.47 517 SER A CA 1
ATOM 3885 C C . SER A 1 517 ? 10.475 -19.171 -32.107 1.00 38.47 517 SER A C 1
ATOM 3887 O O . SER A 1 517 ? 10.808 -19.689 -31.039 1.00 38.47 517 SER A O 1
ATOM 3889 N N . LYS A 1 518 ? 10.477 -19.874 -33.249 1.00 37.47 518 LYS A N 1
ATOM 3890 C CA . LYS A 1 518 ? 10.831 -21.313 -33.300 1.00 37.47 518 LYS A CA 1
ATOM 3891 C C . LYS A 1 518 ? 12.257 -21.618 -32.819 1.00 37.47 518 LYS A C 1
ATOM 3893 O O . LYS A 1 518 ? 12.618 -22.784 -32.682 1.00 37.47 518 LYS A O 1
ATOM 3898 N N . ASP A 1 519 ? 13.019 -20.563 -32.563 1.00 43.88 519 ASP A N 1
ATOM 3899 C CA . ASP A 1 519 ? 14.406 -20.525 -32.137 1.00 43.88 519 ASP A CA 1
ATOM 3900 C C . ASP A 1 519 ? 14.550 -20.263 -30.617 1.00 43.88 519 ASP A C 1
ATOM 3902 O O . ASP A 1 519 ? 15.662 -20.320 -30.100 1.00 43.88 519 ASP A O 1
ATOM 3906 N N . GLY A 1 520 ? 13.441 -20.013 -29.897 1.00 49.81 520 GLY A N 1
ATOM 3907 C CA . GLY A 1 520 ? 13.355 -20.040 -28.429 1.00 49.81 520 GLY A CA 1
ATOM 3908 C C . GLY A 1 520 ? 14.012 -18.870 -27.689 1.00 49.81 520 GLY A C 1
ATOM 3909 O O . GLY A 1 520 ? 14.679 -19.104 -26.687 1.00 49.81 520 GLY A O 1
ATOM 3910 N N . GLN A 1 521 ? 13.871 -17.634 -28.189 1.00 58.25 521 GLN A N 1
ATOM 3911 C CA . GLN A 1 521 ? 14.679 -16.482 -27.735 1.00 58.25 521 GLN A CA 1
ATOM 3912 C C . GLN A 1 521 ? 13.957 -15.449 -26.850 1.00 58.25 521 GLN A C 1
ATOM 3914 O O . GLN A 1 521 ? 14.600 -14.512 -26.386 1.00 58.25 521 GLN A O 1
ATOM 3919 N N . SER A 1 522 ? 12.654 -15.595 -26.596 1.00 64.75 522 SER A N 1
ATOM 3920 C CA . SER A 1 522 ? 11.918 -14.681 -25.711 1.00 64.75 522 SER A CA 1
ATOM 3921 C C . SER A 1 522 ? 12.349 -14.880 -24.253 1.00 64.75 522 SER A C 1
ATOM 3923 O O . SER A 1 522 ? 12.244 -15.983 -23.716 1.00 64.75 522 SER A O 1
ATOM 3925 N N . ALA A 1 523 ? 12.843 -13.817 -23.624 1.00 72.19 523 ALA A N 1
ATOM 3926 C CA . ALA A 1 523 ? 13.346 -13.785 -22.259 1.00 72.19 523 ALA A CA 1
ATOM 3927 C C . ALA A 1 523 ? 12.462 -12.890 -21.378 1.00 72.19 523 ALA A C 1
ATOM 3929 O O . ALA A 1 523 ? 11.961 -11.857 -21.829 1.00 72.19 523 ALA A O 1
ATOM 3930 N N . ILE A 1 524 ? 12.323 -13.259 -20.101 1.00 81.50 524 ILE A N 1
ATOM 3931 C CA . ILE A 1 524 ? 11.827 -12.339 -19.075 1.00 81.50 524 ILE A CA 1
ATOM 3932 C C . ILE A 1 524 ? 12.989 -11.965 -18.160 1.00 81.50 524 ILE A C 1
ATOM 3934 O O . ILE A 1 524 ? 13.573 -12.800 -17.467 1.00 81.50 524 ILE A O 1
ATOM 3938 N N . ILE A 1 525 ? 13.319 -10.680 -18.198 1.00 86.81 525 ILE A N 1
ATOM 3939 C CA . ILE A 1 525 ? 14.259 -10.025 -17.297 1.00 86.81 525 ILE A CA 1
ATOM 3940 C C . ILE A 1 525 ? 13.432 -9.515 -16.124 1.00 86.81 525 ILE A C 1
ATOM 3942 O O . ILE A 1 525 ? 12.412 -8.862 -16.333 1.00 86.81 525 ILE A O 1
ATOM 3946 N N . SER A 1 526 ? 13.855 -9.788 -14.896 1.00 86.12 526 SER A N 1
ATOM 3947 C CA . SER A 1 526 ? 13.210 -9.227 -13.709 1.00 86.12 526 SER A CA 1
ATOM 3948 C C . SER A 1 526 ? 14.254 -8.845 -12.669 1.00 86.12 526 SER A C 1
ATOM 3950 O O . SER A 1 526 ? 15.340 -9.420 -12.628 1.00 86.12 526 SER A O 1
ATOM 3952 N N . PHE A 1 527 ? 13.963 -7.812 -11.887 1.00 90.19 527 PHE A N 1
ATOM 3953 C CA . PHE A 1 527 ? 14.814 -7.315 -10.811 1.00 90.19 527 PHE A CA 1
ATOM 3954 C C . PHE A 1 527 ? 13.994 -6.516 -9.809 1.00 90.19 527 PHE A C 1
ATOM 3956 O O . PHE A 1 527 ? 12.965 -5.934 -10.155 1.00 90.19 527 PHE A O 1
ATOM 3963 N N . SER A 1 528 ? 14.496 -6.429 -8.583 1.00 90.56 528 SER A N 1
ATOM 3964 C CA . SER A 1 528 ? 13.891 -5.635 -7.518 1.00 90.56 528 SER A CA 1
ATOM 3965 C C . SER A 1 528 ? 14.860 -4.554 -7.030 1.00 90.56 528 SER A C 1
ATOM 3967 O O . SER A 1 528 ? 16.076 -4.706 -7.136 1.00 90.56 528 SER A O 1
ATOM 3969 N N . PHE A 1 529 ? 14.354 -3.458 -6.471 1.00 92.50 529 PHE A N 1
ATOM 3970 C CA . PHE A 1 529 ? 15.164 -2.435 -5.794 1.00 92.50 529 PHE A CA 1
ATOM 3971 C C . PHE A 1 529 ? 14.368 -1.776 -4.659 1.00 92.50 529 PHE A C 1
ATOM 3973 O O . PHE A 1 529 ? 13.145 -1.662 -4.760 1.00 92.50 529 PHE A O 1
ATOM 3980 N N . LYS A 1 530 ? 15.041 -1.307 -3.593 1.00 90.50 530 LYS A N 1
ATOM 3981 C CA . LYS A 1 530 ? 14.388 -0.421 -2.610 1.00 90.50 530 LYS A CA 1
ATOM 3982 C C . LYS A 1 530 ? 14.239 0.965 -3.245 1.00 90.50 530 LYS A C 1
ATOM 3984 O O . LYS A 1 530 ? 15.242 1.537 -3.685 1.00 90.50 530 LYS A O 1
ATOM 3989 N N . ARG A 1 531 ? 13.010 1.477 -3.337 1.00 91.19 531 ARG A N 1
ATOM 3990 C CA . ARG A 1 531 ? 12.705 2.807 -3.888 1.00 91.19 531 ARG A CA 1
ATOM 3991 C C . ARG A 1 531 ? 13.267 3.927 -3.015 1.00 91.19 531 ARG A C 1
ATOM 3993 O O . ARG A 1 531 ? 13.529 3.749 -1.829 1.00 91.19 531 ARG A O 1
ATOM 4000 N N . ASP A 1 532 ? 13.397 5.105 -3.608 1.00 92.62 532 ASP A N 1
ATOM 4001 C CA . ASP A 1 532 ? 13.591 6.341 -2.854 1.00 92.62 532 ASP A CA 1
ATOM 4002 C C . ASP A 1 532 ? 12.241 6.834 -2.297 1.00 92.62 532 ASP A C 1
ATOM 4004 O O . ASP A 1 532 ? 11.240 6.724 -3.009 1.00 92.62 532 ASP A O 1
ATOM 4008 N N . PRO A 1 533 ? 12.171 7.441 -1.097 1.00 87.12 533 PRO A N 1
ATOM 4009 C CA . PRO A 1 533 ? 10.922 8.006 -0.574 1.00 87.12 533 PRO A CA 1
ATOM 4010 C C . PRO A 1 533 ? 10.269 9.059 -1.491 1.00 87.12 533 PRO A C 1
ATOM 4012 O O . PRO A 1 533 ? 9.060 9.264 -1.434 1.00 87.12 533 PRO A O 1
ATOM 4015 N N . GLY A 1 534 ? 11.037 9.703 -2.380 1.00 88.38 534 GLY A N 1
ATOM 4016 C CA . GLY A 1 534 ? 10.525 10.601 -3.419 1.00 88.38 534 GLY A CA 1
ATOM 4017 C C . GLY A 1 534 ? 9.919 9.906 -4.649 1.00 88.38 534 GLY A C 1
ATOM 4018 O O . GLY A 1 534 ? 9.588 10.599 -5.614 1.00 88.38 534 GLY A O 1
ATOM 4019 N N . MET A 1 535 ? 9.809 8.574 -4.656 1.00 92.38 535 MET A N 1
ATOM 4020 C CA . MET A 1 535 ? 9.127 7.766 -5.677 1.00 92.38 535 MET A CA 1
ATOM 4021 C C . MET A 1 535 ? 7.709 7.417 -5.204 1.00 92.38 535 MET A C 1
ATOM 4023 O O . MET A 1 535 ? 7.425 6.275 -4.837 1.00 92.38 535 MET A O 1
ATOM 4027 N N . THR A 1 536 ? 6.838 8.427 -5.179 1.00 88.88 536 THR A N 1
ATOM 4028 C CA . THR A 1 536 ? 5.421 8.335 -4.791 1.00 88.88 536 THR A CA 1
ATOM 4029 C C . THR A 1 536 ? 4.523 9.091 -5.769 1.00 88.88 536 THR A C 1
ATOM 4031 O O . THR A 1 536 ? 4.923 10.083 -6.389 1.00 88.88 536 THR A O 1
ATOM 4034 N N . GLY A 1 537 ? 3.284 8.624 -5.897 1.00 85.75 537 GLY A N 1
ATOM 4035 C CA . GLY A 1 537 ? 2.304 9.091 -6.865 1.00 85.75 537 GLY A CA 1
ATOM 4036 C C . GLY A 1 537 ? 2.598 8.646 -8.300 1.00 85.75 537 GLY A C 1
ATOM 4037 O O . GLY A 1 537 ? 3.385 7.735 -8.562 1.00 85.75 537 GLY A O 1
ATOM 4038 N N . ASN A 1 538 ? 1.930 9.320 -9.238 1.00 86.06 538 ASN A N 1
ATOM 4039 C CA . ASN A 1 538 ? 1.970 9.008 -10.665 1.00 86.06 538 ASN A CA 1
ATOM 4040 C C . ASN A 1 538 ? 3.372 9.208 -11.269 1.00 86.06 538 ASN A C 1
ATOM 4042 O O . ASN A 1 538 ? 3.973 10.274 -11.104 1.00 86.06 538 ASN A O 1
ATOM 4046 N N . PHE A 1 539 ? 3.822 8.240 -12.067 1.00 90.50 539 PHE A N 1
ATOM 4047 C CA . PHE A 1 539 ? 5.069 8.298 -12.830 1.00 90.50 539 PHE A CA 1
ATOM 4048 C C . PHE A 1 539 ? 4.887 7.875 -14.288 1.00 90.50 539 PHE A C 1
ATOM 4050 O O . PHE A 1 539 ? 3.967 7.136 -14.639 1.00 90.50 539 PHE A O 1
ATOM 4057 N N . PHE A 1 540 ? 5.825 8.307 -15.130 1.00 89.50 540 PHE A N 1
ATOM 4058 C CA . PHE A 1 540 ? 6.066 7.706 -16.440 1.00 89.50 540 PHE A CA 1
ATOM 4059 C C . PHE A 1 540 ? 7.318 6.832 -16.382 1.00 89.50 540 PHE A C 1
ATOM 4061 O O . PHE A 1 540 ? 8.373 7.300 -15.955 1.00 89.50 540 PHE A O 1
ATOM 4068 N N . ALA A 1 541 ? 7.214 5.586 -16.833 1.00 93.06 541 ALA A N 1
ATOM 4069 C CA . ALA A 1 541 ? 8.338 4.675 -16.998 1.00 93.06 541 ALA A CA 1
ATOM 4070 C C . ALA A 1 541 ? 8.639 4.478 -18.482 1.00 93.06 541 ALA A C 1
ATOM 4072 O O . ALA A 1 541 ? 7.722 4.203 -19.252 1.00 93.06 541 ALA A O 1
ATOM 4073 N N . TYR A 1 542 ? 9.901 4.576 -18.895 1.00 93.31 542 TYR A N 1
ATOM 4074 C CA . TYR A 1 542 ? 10.296 4.211 -20.256 1.00 93.31 542 TYR A CA 1
ATOM 4075 C C . TYR A 1 542 ? 11.619 3.462 -20.313 1.00 93.31 542 TYR A C 1
ATOM 4077 O O . TYR A 1 542 ? 12.536 3.714 -19.530 1.00 93.31 542 TYR A O 1
ATOM 4085 N N . LEU A 1 543 ? 11.708 2.555 -21.282 1.00 95.62 543 LEU A N 1
ATOM 4086 C CA . LEU A 1 543 ? 12.885 1.745 -21.562 1.00 95.62 543 LEU A CA 1
ATOM 4087 C C . LEU A 1 543 ? 13.095 1.681 -23.073 1.00 95.62 543 LEU A C 1
ATOM 4089 O O . LEU A 1 543 ? 12.153 1.458 -23.828 1.00 95.62 543 LEU A O 1
ATOM 4093 N N . PHE A 1 544 ? 14.341 1.845 -23.504 1.00 94.94 544 PHE A N 1
ATOM 4094 C CA . PHE A 1 544 ? 14.735 1.748 -24.904 1.00 94.94 544 PHE A CA 1
ATOM 4095 C C . PHE A 1 544 ? 15.861 0.733 -25.073 1.00 94.94 544 PHE A C 1
ATOM 4097 O O . PHE A 1 544 ? 16.746 0.618 -24.225 1.00 94.94 544 PHE A O 1
ATOM 4104 N N . THR A 1 545 ? 15.881 0.062 -26.219 1.00 94.88 545 THR A N 1
ATOM 4105 C CA . THR A 1 545 ? 17.127 -0.505 -26.754 1.00 94.88 545 THR A CA 1
ATOM 4106 C C . THR A 1 545 ? 18.103 0.632 -27.084 1.00 94.88 545 THR A C 1
ATOM 4108 O O . THR A 1 545 ? 17.680 1.711 -27.508 1.00 94.88 545 THR A O 1
ATOM 4111 N N . GLU A 1 546 ? 19.413 0.421 -26.923 1.00 92.44 546 GLU A N 1
ATOM 4112 C CA . GLU A 1 546 ? 20.421 1.491 -27.095 1.00 92.44 546 GLU A CA 1
ATOM 4113 C C . GLU A 1 546 ? 20.374 2.193 -28.458 1.00 92.44 546 GLU A C 1
ATOM 4115 O O . GLU A 1 546 ? 20.764 3.351 -28.568 1.00 92.44 546 GLU A O 1
ATOM 4120 N N . CYS A 1 547 ? 19.891 1.495 -29.486 1.00 91.25 547 CYS A N 1
ATOM 4121 C CA . CYS A 1 547 ? 19.812 1.941 -30.874 1.00 91.25 547 CYS A CA 1
ATOM 4122 C C . CYS A 1 547 ? 18.415 2.427 -31.309 1.00 91.25 547 CYS A C 1
ATOM 4124 O O . CYS A 1 547 ? 18.220 2.729 -32.493 1.00 91.25 547 CYS A O 1
ATOM 4126 N N . LEU A 1 548 ? 17.453 2.534 -30.380 1.00 90.94 548 LEU A N 1
ATOM 4127 C CA . LEU A 1 548 ? 16.030 2.748 -30.687 1.00 90.94 548 LEU A CA 1
ATOM 4128 C C . LEU A 1 548 ? 15.515 1.740 -31.737 1.00 90.94 548 LEU A C 1
ATOM 4130 O O . LEU A 1 548 ? 14.685 2.085 -32.576 1.00 90.94 548 LEU A O 1
ATOM 4134 N N . ASN A 1 549 ? 16.042 0.506 -31.722 1.00 91.56 549 ASN A N 1
ATOM 4135 C CA . ASN A 1 549 ? 15.484 -0.605 -32.496 1.00 91.56 549 ASN A CA 1
ATOM 4136 C C . ASN A 1 549 ? 14.047 -0.880 -32.057 1.00 91.56 549 ASN A C 1
ATOM 4138 O O . ASN A 1 549 ? 13.221 -1.195 -32.903 1.00 91.56 549 ASN A O 1
ATOM 4142 N N . ASP A 1 550 ? 13.809 -0.748 -30.753 1.00 93.69 550 ASP A N 1
ATOM 4143 C CA . ASP A 1 550 ? 12.524 -0.825 -30.067 1.00 93.69 550 ASP A CA 1
ATOM 4144 C C . ASP A 1 550 ? 12.564 -0.057 -28.722 1.00 93.69 550 ASP A C 1
ATOM 4146 O O . ASP A 1 550 ? 13.657 0.288 -28.230 1.00 93.69 550 ASP A O 1
ATOM 4150 N N . GLY A 1 551 ? 11.400 0.188 -28.115 1.00 93.50 551 GLY A N 1
ATOM 4151 C CA . GLY A 1 551 ? 11.246 0.752 -26.771 1.00 93.50 551 GLY A CA 1
ATOM 4152 C C . GLY A 1 551 ? 9.802 1.015 -26.350 1.00 93.50 551 GLY A C 1
ATOM 4153 O O . GLY A 1 551 ? 8.934 1.226 -27.181 1.00 93.50 551 GLY A O 1
ATOM 4154 N N . ILE A 1 552 ? 9.580 1.075 -25.038 1.00 92.44 552 ILE A N 1
ATOM 4155 C CA . ILE A 1 552 ? 8.259 1.046 -24.399 1.00 92.44 552 ILE A CA 1
ATOM 4156 C C . ILE A 1 552 ? 8.062 2.236 -23.447 1.00 92.44 552 ILE A C 1
ATOM 4158 O O . ILE A 1 552 ? 9.018 2.689 -22.808 1.00 92.44 552 ILE A O 1
ATOM 4162 N N . LEU A 1 553 ? 6.826 2.742 -23.333 1.00 90.44 553 LEU A N 1
ATOM 4163 C CA . LEU A 1 553 ? 6.416 3.807 -22.407 1.00 90.44 553 LEU A CA 1
ATOM 4164 C C . LEU A 1 553 ? 5.154 3.383 -21.635 1.00 90.44 553 LEU A C 1
ATOM 4166 O O . LEU A 1 553 ? 4.121 3.048 -22.206 1.00 90.44 553 LEU A O 1
ATOM 4170 N N . MET A 1 554 ? 5.223 3.463 -20.312 1.00 88.06 554 MET A N 1
ATOM 4171 C CA . MET A 1 554 ? 4.140 3.157 -19.382 1.00 88.06 554 MET A CA 1
ATOM 4172 C C . MET A 1 554 ? 3.835 4.383 -18.511 1.00 88.06 554 MET A C 1
ATOM 4174 O O . MET A 1 554 ? 4.740 5.140 -18.161 1.00 88.06 554 MET A O 1
ATOM 4178 N N . GLN A 1 555 ? 2.571 4.558 -18.120 1.00 86.44 555 GLN A N 1
ATOM 4179 C CA . GLN A 1 555 ? 2.200 5.360 -16.950 1.00 86.44 555 GLN A CA 1
ATOM 4180 C C . GLN A 1 555 ? 1.829 4.401 -15.811 1.00 86.44 555 GLN A C 1
ATOM 4182 O O . GLN A 1 555 ? 1.138 3.412 -16.049 1.00 86.44 555 GLN A O 1
ATOM 4187 N N . GLY A 1 556 ? 2.279 4.698 -14.595 1.00 87.75 556 GLY A N 1
ATOM 4188 C CA . GLY A 1 556 ? 1.924 3.973 -13.373 1.00 87.75 556 GLY A CA 1
ATOM 4189 C C . GLY A 1 556 ? 1.789 4.920 -12.181 1.00 87.75 556 GLY A C 1
ATOM 4190 O O . GLY A 1 556 ? 1.885 6.141 -12.335 1.00 87.75 556 GLY A O 1
ATOM 4191 N N . SER A 1 557 ? 1.580 4.367 -10.990 1.00 88.56 557 SER A N 1
ATOM 4192 C CA . SER A 1 557 ? 1.615 5.096 -9.716 1.00 88.56 557 SER A CA 1
ATOM 4193 C C . SER A 1 557 ? 2.229 4.223 -8.626 1.00 88.56 557 SER A C 1
ATOM 4195 O O . SER A 1 557 ? 1.991 3.020 -8.613 1.00 88.56 557 SER A O 1
ATOM 4197 N N . PHE A 1 558 ? 3.005 4.815 -7.720 1.00 88.81 558 PHE A N 1
ATOM 4198 C CA . PHE A 1 558 ? 3.441 4.147 -6.489 1.00 88.81 558 PHE A CA 1
ATOM 4199 C C . PHE A 1 558 ? 2.808 4.813 -5.277 1.00 88.81 558 PHE A C 1
ATOM 4201 O O . PHE A 1 558 ? 2.741 6.041 -5.200 1.00 88.81 558 PHE A O 1
ATOM 4208 N N . ASP A 1 559 ? 2.369 4.013 -4.322 1.00 82.56 559 ASP A N 1
ATOM 4209 C CA . ASP A 1 559 ? 1.673 4.492 -3.139 1.00 82.56 559 ASP A CA 1
ATOM 4210 C C . ASP A 1 559 ? 2.666 5.008 -2.094 1.00 82.56 559 ASP A C 1
ATOM 4212 O O . ASP A 1 559 ? 3.842 4.618 -2.064 1.00 82.56 559 ASP A O 1
ATOM 4216 N N . ASP A 1 560 ? 2.204 5.921 -1.235 1.00 74.88 560 ASP A N 1
ATOM 4217 C CA . ASP A 1 560 ? 2.994 6.476 -0.131 1.00 74.88 560 ASP A CA 1
ATOM 4218 C C . ASP A 1 560 ? 3.108 5.458 1.013 1.00 74.88 560 ASP A C 1
ATOM 4220 O O . ASP A 1 560 ? 2.517 5.601 2.083 1.00 74.88 560 ASP A O 1
ATOM 4224 N N . CYS A 1 561 ? 3.849 4.390 0.734 1.00 66.50 561 CYS A N 1
ATOM 4225 C CA . CYS A 1 561 ? 3.948 3.181 1.537 1.00 66.50 561 CYS A CA 1
ATOM 4226 C C . CYS A 1 561 ? 5.411 2.920 1.939 1.00 66.50 561 CYS A C 1
ATOM 4228 O O . CYS A 1 561 ? 6.077 2.077 1.331 1.00 66.50 561 CYS A O 1
ATOM 4230 N N . PRO A 1 562 ? 5.963 3.703 2.889 1.00 56.19 562 PRO A N 1
ATOM 4231 C CA . PRO A 1 562 ? 7.310 3.487 3.403 1.00 56.19 562 PRO A CA 1
ATOM 4232 C C . PRO A 1 562 ? 7.391 2.196 4.224 1.00 56.19 562 PRO A C 1
ATOM 4234 O O . PRO A 1 562 ? 6.643 2.022 5.184 1.00 56.19 562 PRO A O 1
ATOM 4237 N N . ASN A 1 563 ? 8.363 1.346 3.895 1.00 48.19 563 ASN A N 1
ATOM 4238 C CA . ASN A 1 563 ? 8.904 0.358 4.826 1.00 48.19 563 ASN A CA 1
ATOM 4239 C C . ASN A 1 563 ? 10.039 1.054 5.594 1.00 48.19 563 ASN A C 1
ATOM 4241 O O . ASN A 1 563 ? 11.221 0.804 5.315 1.00 48.19 563 ASN A O 1
ATOM 4245 N N . ASP A 1 564 ? 9.642 1.984 6.470 1.00 44.03 564 ASP A N 1
ATOM 4246 C CA . ASP A 1 564 ? 10.483 2.537 7.541 1.00 44.03 564 ASP A CA 1
ATOM 4247 C C . ASP A 1 564 ? 10.580 1.489 8.658 1.00 44.03 564 ASP A C 1
ATOM 4249 O O . ASP A 1 564 ? 9.677 1.488 9.527 1.00 44.03 564 ASP A O 1
#

Radius of gyration: 32.57 Å; Cα contacts (8 Å, |Δi|>4): 1411; chains: 1; bounding box: 104×58×97 Å

Mean predicted aligned error: 14.64 Å

Foldseek 3Di:
DDDDDDDDDDDDDDDDDDDDDDDDDDDDPPPPPPPPPDDDPPPFPWWWKWFWFDDPQAFIWIKTWTADLQPRAIDMDTAADTRGQQAWFAWEQQQPPRWIKIFHFQPRPDQQRHQFIWTADPRRGDIGTQEHQDSGGWLEWYADNNSPWIWTAGALFGIWTADPRHRYIDDDDGDGADWQYWEWDADPVGFIWIWTFGWQWIWIQTPVVRDPIDTLEDGDPTTWREWYQALVRWIWTAHAQDPQQFIFIFHSPPSPRDRPDPCTRHNVHRGTRYIYIHNPDDSDHKDDKDKFFKFQFQQWDQDPVGIGTGPDLFAWTMKIWIDSQQKIKIKTKGLADLQGDWDADPNDIDGWHWFWKKKFPLPPLQAQPLVPQSRLQRMKTFAQGCPYPAPDHAGAIWSANHFFALQVVRPFALALLRSCQVSVVNVGFQQATPGGQDPPAQDPVGDQHADPVRHRDTPPRSHNNCPRRVGSGPTAHGHDGHGDWHKDDDQFDDLVVCVVPCNNVSRPPPPPPPPCDPVNRITMTMIMIRHDLSQFFKIKIKIATSNNSDIHIDIDGDHNRHSD

InterPro domains:
  IPR011044 Quinoprotein amine dehydrogenase, beta chain-like [SSF50969] (83-258)
  IPR060910 Exosortase-dependent surface domain 3 XDD3 [NF041930] (289-443)

pLDDT: mean 77.69, std 20.19, range [29.34, 98.81]

Sequence (564 aa):
MNTTQPLNHVLRKAVRGLFYAGVSTGLLLGMGLATVQADEPDTAKVCPVYGIQDNNLADSQLFKTIIDPATLQTTSYNVGPEYVDYDLEGLAIHPITGQLFVSSGDDAIDPDKIGMLYTIDKDDGRLQPIGKIIEGEVSAIVFSKDGSVLWGWVDGQGLITIDQSTGAHTMMWASDAVVEDIAMGVNADGDEIIYGVSGDNLYAYNLTKNTAALEYCDKLPSEAEAIEVLPDGSLLYALHKISDTRLYQFNMEAGSCQIMNTAAIPAGYYDMEGLAVPDTCKLCPPGAWQYTLDSFKDGVETTSAGNKVGGTSFEIHGVAFKQQGDMITVAIHANLPLNGGTWTKDGVANHIGWGDLILDFSGSRKGARVGSKAASDKIYAVRFATPNDSATAEKGLYRVSQLKNVTIPNAGFANLLAGSNHVFRSNGIPSLGGYPMTPEMRDSAGNLIRDSMNKVVYDTSHYFNSSWSGTNQTPTSLGAGTLLSDLVSPLEFNLQDLNFEGAADAFVEPSSHYNVSKDGQSAIISFSFKRDPGMTGNFFAYLFTECLNDGILMQGSFDDCPND

Nearest PDB structures (foldseek):
  5afu-assembly1_3  TM=4.647E-01  e=6.939E-07  Sus scrofa
  1erj-assembly3_C  TM=4.682E-01  e=1.200E-05  Saccharomyces cerevisiae
  1erj-assembly2_B  TM=4.103E-01  e=1.731E-06  Saccharomyces cerevisiae
  8i0w-assembly1_3  TM=4.011E-01  e=7.394E-06  Homo sapiens
  6cvz-assembly1_A  TM=4.486E-01  e=2.461E-03  Homo sapiens